Protein AF-0000000085119539 (afdb_homodimer)

Organism: Aliarcobacter butzleri (strain RM4018) (NCBI:txid367737)

Nearest PDB structures (foldseek):
  7wm6-assembly2_D  TM=8.837E-01  e=4.500E-19  Mycoplasma capricolum subsp. capricolum
  7wm6-assembly1_A  TM=8.575E-01  e=8.363E-19  Mycoplasma capricolum subsp. capricolum
  3lpm-assembly1_B  TM=9.020E-01  e=1.061E-17  Listeria monocytogenes serotype 4b str. CLIP 80459
  7wm6-assembly1_B  TM=8.920E-01  e=1.621E-16  Mycoplasma capricolum subsp. capricolum
  7wm5-assembly1_A-2  TM=8.513E-01  e=2.077E-16  Mycoplasma capricolum subsp. capricolum

Structure (mmCIF, N/CA/C/O backbone):
data_AF-0000000085119539-model_v1
#
loop_
_entity.id
_entity.type
_entity.pdbx_description
1 polymer 'Methyltransferase small domain-containing protein'
#
loop_
_atom_site.group_PDB
_atom_site.id
_atom_site.type_symbol
_atom_site.label_atom_id
_atom_site.label_alt_id
_atom_site.label_comp_id
_atom_site.label_asym_id
_atom_site.label_entity_id
_atom_site.label_seq_id
_atom_site.pdbx_PDB_ins_code
_atom_site.Cartn_x
_atom_site.Cartn_y
_atom_site.Cartn_z
_atom_site.occupancy
_atom_site.B_iso_or_equiv
_atom_site.auth_seq_id
_atom_site.auth_comp_id
_atom_site.auth_asym_id
_atom_site.auth_atom_id
_atom_site.pdbx_PDB_model_num
ATOM 1 N N . MET A 1 1 ? -4.941 31.734 0.661 1 93.25 1 MET A N 1
ATOM 2 C CA . MET A 1 1 ? -4.375 31.859 2 1 93.25 1 MET A CA 1
ATOM 3 C C . MET A 1 1 ? -2.967 32.438 1.943 1 93.25 1 MET A C 1
ATOM 5 O O . MET A 1 1 ? -2.139 32 1.146 1 93.25 1 MET A O 1
ATOM 9 N N . VAL A 1 2 ? -2.689 33.406 2.748 1 93.75 2 VAL A N 1
ATOM 10 C CA . VAL A 1 2 ? -1.371 34.031 2.791 1 93.75 2 VAL A CA 1
ATOM 11 C C . VAL A 1 2 ? -0.512 33.344 3.855 1 93.75 2 VAL A C 1
ATOM 13 O O . VAL A 1 2 ? -0.95 33.156 4.996 1 93.75 2 VAL A O 1
ATOM 16 N N . LEU A 1 3 ? 0.727 33 3.412 1 94.94 3 LEU A N 1
ATOM 17 C CA . LEU A 1 3 ? 1.615 32.281 4.328 1 94.94 3 LEU A CA 1
ATOM 18 C C . LEU A 1 3 ? 3.004 32.906 4.332 1 94.94 3 LEU A C 1
ATOM 20 O O . LEU A 1 3 ? 3.629 33.062 3.277 1 94.94 3 LEU A O 1
ATOM 24 N N . TYR A 1 4 ? 3.414 33.25 5.504 1 94.5 4 TYR A N 1
ATOM 25 C CA . TYR A 1 4 ? 4.801 33.688 5.688 1 94.5 4 TYR A CA 1
ATOM 26 C C . TYR A 1 4 ? 5.711 32.469 5.91 1 94.5 4 TYR A C 1
ATOM 28 O O . TYR A 1 4 ? 5.355 31.547 6.637 1 94.5 4 TYR A O 1
ATOM 36 N N . GLN A 1 5 ? 6.844 32.469 5.234 1 91.31 5 GLN A N 1
ATOM 37 C CA . GLN A 1 5 ? 7.832 31.391 5.352 1 91.31 5 GLN A CA 1
ATOM 38 C C . GLN A 1 5 ? 9.25 31.953 5.402 1 91.31 5 GLN A C 1
ATOM 40 O O . GLN A 1 5 ? 9.484 33.094 4.965 1 91.31 5 GLN A O 1
ATOM 45 N N . PRO A 1 6 ? 10.094 31.172 5.93 1 87.94 6 PRO A N 1
ATOM 46 C CA . PRO A 1 6 ? 11.477 31.672 5.977 1 87.94 6 PRO A CA 1
ATOM 47 C C . PRO A 1 6 ? 12.102 31.797 4.594 1 87.94 6 PRO A C 1
ATOM 49 O O . PRO A 1 6 ? 11.859 30.953 3.723 1 87.94 6 PRO A O 1
ATOM 52 N N . ALA A 1 7 ? 12.93 32.812 4.453 1 84.5 7 ALA A N 1
ATOM 53 C CA . ALA A 1 7 ? 13.648 33 3.197 1 84.5 7 ALA A CA 1
ATOM 54 C C . ALA A 1 7 ? 14.703 31.906 3.004 1 84.5 7 ALA A C 1
ATOM 56 O O . ALA A 1 7 ? 14.977 31.484 1.874 1 84.5 7 ALA A O 1
ATOM 57 N N . ASN A 1 8 ? 15.258 31.562 4.195 1 78.5 8 ASN A N 1
ATOM 58 C CA . ASN A 1 8 ? 16.266 30.516 4.203 1 78.5 8 ASN A CA 1
ATOM 59 C C . ASN A 1 8 ? 15.867 29.359 5.129 1 78.5 8 ASN A C 1
ATOM 61 O O . ASN A 1 8 ? 15.586 29.578 6.309 1 78.5 8 ASN A O 1
ATOM 65 N N . GLY A 1 9 ? 15.453 28.281 4.547 1 71.62 9 GLY A N 1
ATOM 66 C CA . GLY A 1 9 ? 15.078 27.141 5.371 1 71.62 9 GLY A CA 1
ATOM 67 C C . GLY A 1 9 ? 14.016 26.266 4.734 1 71.62 9 GLY A C 1
ATOM 68 O O . GLY A 1 9 ? 13.773 26.359 3.527 1 71.62 9 GLY A O 1
ATOM 69 N N . TYR A 1 10 ? 13.445 25.5 5.605 1 72.31 10 TYR A N 1
ATOM 70 C CA . TYR A 1 10 ? 12.438 24.547 5.137 1 72.31 10 TYR A CA 1
ATOM 71 C C . TYR A 1 10 ? 11.133 25.25 4.797 1 72.31 10 TYR A C 1
ATOM 73 O O . TYR A 1 10 ? 10.672 26.109 5.547 1 72.31 10 TYR A O 1
ATOM 81 N N . CYS A 1 11 ? 10.688 25 3.59 1 78.81 11 CYS A N 1
ATOM 82 C CA . CYS A 1 11 ? 9.375 25.453 3.141 1 78.81 11 CYS A CA 1
ATOM 83 C C . CYS A 1 11 ? 8.453 24.266 2.863 1 78.81 11 CYS A C 1
ATOM 85 O O . CYS A 1 11 ? 8.922 23.156 2.678 1 78.81 11 CYS A O 1
ATOM 87 N N . TYR A 1 12 ? 7.215 24.672 3.023 1 77.69 12 TYR A N 1
ATOM 88 C CA . TYR A 1 12 ? 6.281 23.578 2.719 1 77.69 12 TYR A CA 1
ATOM 89 C C . TYR A 1 12 ? 6.457 23.109 1.284 1 77.69 12 TYR A C 1
ATOM 91 O O . TYR A 1 12 ? 6.984 23.828 0.438 1 77.69 12 TYR A O 1
ATOM 99 N N . ASN A 1 13 ? 6.047 21.766 1.112 1 83.38 13 ASN A N 1
ATOM 100 C CA . ASN A 1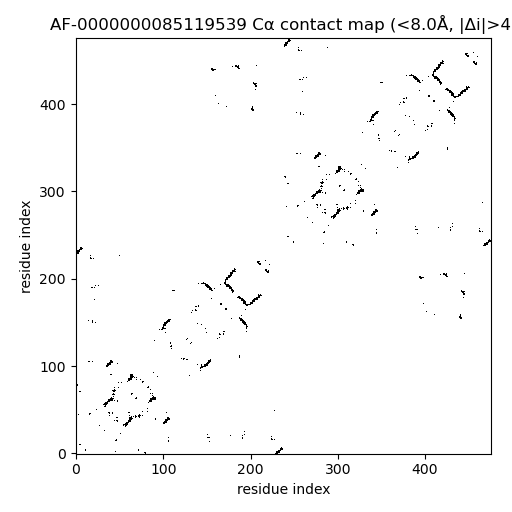 13 ? 6.203 21.141 -0.201 1 83.38 13 ASN A CA 1
ATOM 101 C C . ASN A 1 13 ? 4.898 20.516 -0.687 1 83.38 13 ASN A C 1
ATOM 103 O O . ASN A 1 13 ? 3.844 20.719 -0.078 1 83.38 13 ASN A O 1
ATOM 107 N N . SER A 1 14 ? 4.949 19.906 -1.8 1 91.44 14 SER A N 1
ATOM 108 C CA . SER A 1 14 ? 3.768 19.328 -2.449 1 91.44 14 SER A CA 1
ATOM 109 C C . SER A 1 14 ? 3.1 18.281 -1.565 1 91.44 14 SER A C 1
ATOM 111 O O . SER A 1 14 ? 1.885 18.094 -1.63 1 91.44 14 SER A O 1
ATOM 113 N N . ASP A 1 15 ? 3.846 17.656 -0.688 1 94.38 15 ASP A N 1
ATOM 114 C CA . ASP A 1 15 ? 3.312 16.625 0.184 1 94.38 15 ASP A CA 1
ATOM 115 C C . ASP A 1 15 ? 2.182 17.156 1.057 1 94.38 15 ASP A C 1
ATOM 117 O O . ASP A 1 15 ? 1.197 16.453 1.31 1 94.38 15 ASP A O 1
ATOM 121 N N . THR A 1 16 ? 2.359 18.422 1.467 1 95.62 16 THR A N 1
ATOM 122 C CA . THR A 1 16 ? 1.358 19.062 2.311 1 95.62 16 THR A CA 1
ATOM 123 C C . THR A 1 16 ? 0.022 19.172 1.58 1 95.62 16 THR A C 1
ATOM 125 O O . THR A 1 16 ? -1.025 18.844 2.145 1 95.62 16 THR A O 1
ATOM 128 N N . HIS A 1 17 ? 0.069 19.578 0.323 1 96.69 17 HIS A N 1
ATOM 129 C CA . HIS A 1 17 ? -1.145 19.734 -0.47 1 96.69 17 HIS A CA 1
ATOM 130 C C . HIS A 1 17 ? -1.797 18.391 -0.76 1 96.69 17 HIS A C 1
ATOM 132 O O . HIS A 1 17 ? -3.025 18.266 -0.75 1 96.69 17 HIS A O 1
ATOM 138 N N . PHE A 1 18 ? -0.95 17.391 -1.009 1 98.19 18 PHE A N 1
ATOM 139 C CA . PHE A 1 18 ? -1.466 16.047 -1.246 1 98.19 18 PHE A CA 1
ATOM 140 C C . PHE A 1 18 ? -2.145 15.5 0.003 1 98.19 18 PHE A C 1
ATOM 142 O O . PHE A 1 18 ? -3.24 14.938 -0.074 1 98.19 18 PHE A O 1
ATOM 149 N N . LEU A 1 19 ? -1.493 15.68 1.151 1 98.5 19 LEU A N 1
ATOM 150 C CA . LEU A 1 19 ? -2.057 15.195 2.41 1 98.5 19 LEU A CA 1
ATOM 151 C C . LEU A 1 19 ? -3.359 15.922 2.732 1 98.5 19 LEU A C 1
ATOM 153 O O . LEU A 1 19 ? -4.328 15.297 3.17 1 98.5 19 LEU A O 1
ATOM 157 N N . PHE A 1 20 ? -3.406 17.25 2.502 1 98.38 20 PHE A N 1
ATOM 158 C CA . PHE A 1 20 ? -4.625 18.016 2.73 1 98.38 20 PHE A CA 1
ATOM 159 C C . PHE A 1 20 ? -5.777 17.453 1.906 1 98.38 20 PHE A C 1
ATOM 161 O O . PHE A 1 20 ? -6.867 17.219 2.436 1 98.38 20 PHE A O 1
ATOM 168 N N . ASN A 1 21 ? -5.516 17.234 0.625 1 98.44 21 ASN A N 1
ATOM 169 C CA . ASN A 1 21 ? -6.547 16.688 -0.25 1 98.44 21 ASN A CA 1
ATOM 170 C C . ASN A 1 21 ? -7.012 15.32 0.225 1 98.44 21 ASN A C 1
ATOM 172 O O . ASN A 1 21 ? -8.211 15.023 0.215 1 98.44 21 ASN A O 1
ATOM 176 N N . PHE A 1 22 ? -6.121 14.477 0.638 1 98.75 22 PHE A N 1
ATOM 177 C CA . PHE A 1 22 ? -6.406 13.141 1.145 1 98.75 22 PHE A CA 1
ATOM 178 C C . PHE A 1 22 ? -7.273 13.211 2.396 1 98.75 22 PHE A C 1
ATOM 180 O O . PHE A 1 22 ? -8.227 12.438 2.539 1 98.75 22 PHE A O 1
ATOM 187 N N . ILE A 1 23 ? -6.957 14.117 3.309 1 98.69 23 ILE A N 1
ATOM 188 C CA . ILE A 1 23 ? -7.734 14.336 4.523 1 98.69 23 ILE A CA 1
ATOM 189 C C . ILE A 1 23 ? -9.172 14.711 4.152 1 98.69 23 ILE A C 1
ATOM 191 O O . ILE A 1 23 ? -10.125 14.102 4.645 1 98.69 23 ILE A O 1
ATOM 195 N N . CYS A 1 24 ? -9.312 15.68 3.234 1 98 24 CYS A N 1
ATOM 196 C CA . CYS A 1 24 ? -10.633 16.156 2.832 1 98 24 CYS A CA 1
ATOM 197 C C . CYS A 1 24 ? -11.453 15.023 2.227 1 98 24 CYS A C 1
ATOM 199 O O . CYS A 1 24 ? -12.633 14.867 2.543 1 98 24 CYS A O 1
ATOM 201 N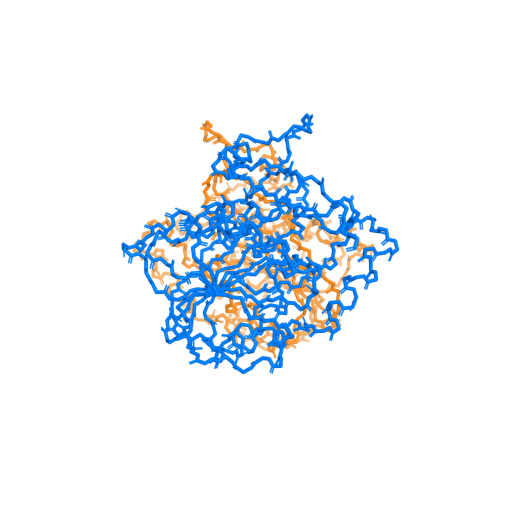 N . GLU A 1 25 ? -10.812 14.25 1.384 1 97.88 25 GLU A N 1
ATOM 202 C CA . GLU A 1 25 ? -11.516 13.148 0.733 1 97.88 25 GLU A CA 1
ATOM 203 C C . GLU A 1 25 ? -12.023 12.141 1.757 1 97.88 25 GLU A C 1
ATOM 205 O O . GLU A 1 25 ? -13.141 11.625 1.63 1 97.88 25 GLU A O 1
ATOM 210 N N . ASN A 1 26 ? -11.242 11.836 2.775 1 98 26 ASN A N 1
ATOM 211 C CA . ASN A 1 26 ? -11.609 10.836 3.768 1 98 26 ASN A CA 1
ATOM 212 C C . ASN A 1 26 ? -12.641 11.383 4.758 1 98 26 ASN A C 1
ATOM 214 O O . ASN A 1 26 ? -13.43 10.625 5.316 1 98 26 ASN A O 1
ATOM 218 N N . LEU A 1 27 ? -12.641 12.695 4.969 1 97.5 27 LEU A N 1
ATOM 219 C CA . LEU A 1 27 ? -13.547 13.289 5.949 1 97.5 27 LEU A CA 1
ATOM 220 C C . LEU A 1 27 ? -14.898 13.609 5.316 1 97.5 27 LEU A C 1
ATOM 222 O O . LEU A 1 27 ? -15.852 13.945 6.02 1 97.5 27 LEU A O 1
ATOM 226 N N . LYS A 1 28 ? -14.977 13.453 3.973 1 95.44 28 LYS A N 1
ATOM 227 C CA . LYS A 1 28 ? -16.219 13.766 3.254 1 95.44 28 LYS A CA 1
ATOM 228 C C . LYS A 1 28 ? -17.375 12.938 3.777 1 95.44 28 LYS A C 1
ATOM 230 O O . LYS A 1 28 ? -18.531 13.391 3.756 1 95.44 28 LYS A O 1
ATOM 235 N N . LYS A 1 29 ? -17.125 11.773 4.215 1 92.62 29 LYS A N 1
ATOM 236 C CA . LYS A 1 29 ? -18.188 10.859 4.629 1 92.62 29 LYS A CA 1
ATOM 237 C C . LYS A 1 29 ? -18.766 11.258 5.984 1 92.62 29 LYS A C 1
ATOM 239 O O . LYS A 1 29 ? -19.812 10.766 6.387 1 92.62 29 LYS A O 1
ATOM 244 N N . TYR A 1 30 ? -18.062 12.062 6.676 1 91.5 30 TYR A N 1
ATOM 245 C CA . TYR A 1 30 ? -18.516 12.516 7.984 1 91.5 30 TYR A CA 1
ATOM 246 C C . TYR A 1 30 ? -19.234 13.852 7.871 1 91.5 30 TYR A C 1
ATOM 248 O O . TYR A 1 30 ? -18.75 14.773 7.215 1 91.5 30 TYR A O 1
ATOM 256 N N . LYS A 1 31 ? -20.438 13.773 8.453 1 86.19 31 LYS A N 1
ATOM 257 C CA . LYS A 1 31 ? -21.203 15.016 8.508 1 86.19 31 LYS A CA 1
ATOM 258 C C . LYS A 1 31 ? -20.844 15.836 9.742 1 86.19 31 LYS A C 1
ATOM 260 O O . LYS A 1 31 ? -20.578 15.273 10.805 1 86.19 31 LYS A O 1
ATOM 265 N N . ASN A 1 32 ? -20.562 17.078 9.68 1 88.12 32 ASN A N 1
ATOM 266 C CA . ASN A 1 32 ? -20.375 18 10.789 1 88.12 32 ASN A CA 1
ATOM 267 C C . ASN A 1 32 ? -19.094 17.703 11.555 1 88.12 32 ASN A C 1
ATOM 269 O O . ASN A 1 32 ? -19.125 17.547 12.781 1 88.12 32 ASN A O 1
ATOM 273 N N . ILE A 1 33 ? -18.047 17.594 10.922 1 93.12 33 ILE A N 1
ATOM 274 C CA . ILE A 1 33 ? -16.734 17.391 11.539 1 93.12 33 ILE A CA 1
ATOM 275 C C . ILE A 1 33 ? -16.438 18.531 12.5 1 93.12 33 ILE A C 1
ATOM 277 O O . ILE A 1 33 ? -16.484 19.703 12.117 1 93.12 33 ILE A O 1
ATOM 281 N N . LYS A 1 34 ? -16.203 18.172 13.805 1 95.69 34 LYS A N 1
ATOM 282 C CA . LYS A 1 34 ? -15.922 19.172 14.836 1 95.69 34 LYS A CA 1
ATOM 283 C C . LYS A 1 34 ? -14.992 18.609 15.906 1 95.69 34 LYS A C 1
ATOM 285 O O . LYS A 1 34 ? -14.711 17.406 15.922 1 95.69 34 LYS A O 1
ATOM 290 N N . GLY A 1 35 ? -14.5 19.469 16.719 1 97.62 35 GLY A N 1
ATOM 291 C CA . GLY A 1 35 ? -13.672 19.031 17.828 1 97.62 35 GLY A CA 1
ATOM 292 C C . GLY A 1 35 ? -12.25 19.562 17.766 1 97.62 35 GLY A C 1
ATOM 293 O O . GLY A 1 35 ? -11.992 20.562 17.094 1 97.62 35 GLY A O 1
ATOM 294 N N . GLU A 1 36 ? -11.414 18.891 18.531 1 98.56 36 GLU A N 1
ATOM 295 C CA . GLU A 1 36 ? -10.016 19.297 18.641 1 98.56 36 GLU A CA 1
ATOM 296 C C . GLU A 1 36 ? -9.141 18.547 17.641 1 98.56 36 GLU A C 1
ATOM 298 O O . GLU A 1 36 ? -9.148 17.312 17.594 1 98.56 36 GLU A O 1
ATOM 303 N N . PHE A 1 37 ? -8.391 19.25 16.797 1 97.19 37 PHE A N 1
ATOM 304 C CA . PHE A 1 37 ? -7.418 18.531 15.977 1 97.19 37 PHE A CA 1
ATOM 305 C C . PHE A 1 37 ? -6.027 19.125 16.125 1 97.19 37 PHE A C 1
ATOM 307 O O . PHE A 1 37 ? -5.891 20.328 16.359 1 97.19 37 PHE A O 1
ATOM 314 N N . LEU A 1 38 ? -5.047 18.328 16.094 1 98.75 38 LEU A N 1
ATOM 315 C CA . LEU A 1 38 ? -3.652 18.672 16.344 1 98.75 38 LEU A CA 1
ATOM 316 C C . LEU A 1 38 ? -2.803 18.469 15.094 1 98.75 38 LEU A C 1
ATOM 318 O O . LEU A 1 38 ? -2.822 17.391 14.492 1 98.75 38 LEU A O 1
ATOM 322 N N . ASP A 1 39 ? -2.125 19.516 14.672 1 98.56 39 ASP A N 1
ATOM 323 C CA . ASP A 1 39 ? -1.072 19.453 13.664 1 98.56 39 ASP A CA 1
ATOM 324 C C . ASP A 1 39 ? 0.293 19.219 14.305 1 98.56 39 ASP A C 1
ATOM 326 O O . ASP A 1 39 ? 0.874 20.141 14.898 1 98.56 39 ASP A O 1
ATOM 330 N N . ILE A 1 40 ? 0.795 18.031 14.133 1 97.25 40 ILE A N 1
ATOM 331 C CA . ILE A 1 40 ? 2.035 17.609 14.781 1 97.25 40 ILE A CA 1
ATOM 332 C C . ILE A 1 40 ? 3.227 18 13.914 1 97.25 40 ILE A C 1
ATOM 334 O O . ILE A 1 40 ? 3.354 17.547 12.773 1 97.25 40 ILE A O 1
ATOM 338 N N . GLY A 1 41 ? 4.156 18.703 14.469 1 93.88 41 GLY A N 1
ATOM 339 C CA . GLY A 1 41 ? 5.203 19.266 13.625 1 93.88 41 GLY A CA 1
ATOM 340 C C . GLY A 1 41 ? 4.668 20.203 12.562 1 93.88 41 GLY A C 1
ATOM 341 O O . GLY A 1 41 ? 4.879 19.984 11.367 1 93.88 41 GLY A O 1
ATOM 342 N N . SER A 1 42 ? 4.133 21.328 13.031 1 94.81 42 SER A N 1
ATOM 343 C CA . SER A 1 42 ? 3.275 22.125 12.172 1 94.81 42 SER A CA 1
ATOM 344 C C . SER A 1 42 ? 4.098 22.984 11.203 1 94.81 42 SER A C 1
ATOM 346 O O . SER A 1 42 ? 3.568 23.484 10.219 1 94.81 42 SER A O 1
ATOM 348 N N . GLY A 1 43 ? 5.41 23.125 11.453 1 92.12 43 GLY A N 1
ATOM 349 C CA . GLY A 1 43 ? 6.184 24.016 10.609 1 92.12 43 GLY A CA 1
ATOM 350 C C . GLY A 1 43 ? 5.617 25.422 10.555 1 92.12 43 GLY A C 1
ATOM 351 O O . GLY A 1 43 ? 5.367 26.031 11.594 1 92.12 43 GLY A O 1
ATOM 352 N N . SER A 1 44 ? 5.355 25.906 9.383 1 93.31 44 SER A N 1
ATOM 353 C CA . SER A 1 44 ? 4.777 27.25 9.242 1 93.31 44 SER A CA 1
ATOM 354 C C . SER A 1 44 ? 3.275 27.234 9.5 1 93.31 44 SER A C 1
ATOM 356 O O . SER A 1 44 ? 2.617 28.266 9.43 1 93.31 44 SER A O 1
ATOM 358 N N . GLY A 1 45 ? 2.732 26.078 9.727 1 96.06 45 GLY A N 1
ATOM 359 C CA . GLY A 1 45 ? 1.339 25.938 10.125 1 96.06 45 GLY A CA 1
ATOM 360 C C . GLY A 1 45 ? 0.409 25.688 8.953 1 96.06 45 GLY A C 1
ATOM 361 O O . GLY A 1 45 ? -0.805 25.562 9.133 1 96.06 45 GLY A O 1
ATOM 362 N N . ILE A 1 46 ? 0.962 25.484 7.766 1 95.62 46 ILE A N 1
ATOM 363 C CA . ILE A 1 46 ? 0.179 25.5 6.535 1 95.62 46 ILE A CA 1
ATOM 364 C C . ILE A 1 46 ? -0.859 24.375 6.57 1 95.62 46 ILE A C 1
ATOM 366 O O . ILE A 1 46 ? -2.037 24.609 6.289 1 95.62 46 ILE A O 1
ATOM 370 N N . LEU A 1 47 ? -0.505 23.188 6.91 1 97.69 47 LEU A N 1
ATOM 371 C CA . LEU A 1 47 ? -1.424 22.062 6.848 1 97.69 47 LEU A CA 1
ATOM 372 C C . LEU A 1 47 ? -2.602 22.266 7.797 1 97.69 47 LEU A C 1
ATOM 374 O O . LEU A 1 47 ? -3.758 22.109 7.398 1 97.69 47 LEU A O 1
ATOM 378 N N . GLY A 1 48 ? -2.279 22.609 9.039 1 98.31 48 GLY A N 1
ATOM 379 C CA . GLY A 1 48 ? -3.322 22.875 10.016 1 98.31 48 GLY A CA 1
ATOM 380 C C . GLY A 1 48 ? -4.262 23.984 9.602 1 98.31 48 GLY A C 1
ATOM 381 O O . GLY A 1 48 ? -5.477 23.891 9.773 1 98.31 48 GLY A O 1
ATOM 382 N N . LEU A 1 49 ? -3.703 25.016 9.047 1 98 49 LEU A N 1
ATOM 383 C CA . LEU A 1 49 ? -4.496 26.172 8.641 1 98 49 LEU A CA 1
A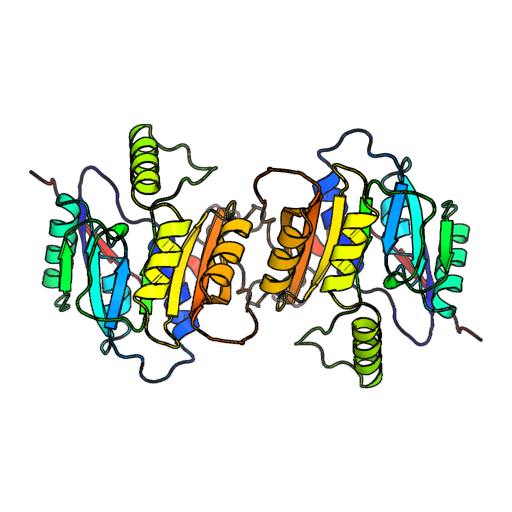TOM 384 C C . LEU A 1 49 ? -5.426 25.812 7.488 1 98 49 LEU A C 1
ATOM 386 O O . LEU A 1 49 ? -6.582 26.25 7.465 1 98 49 LEU A O 1
ATOM 390 N N . LEU A 1 50 ? -4.906 25.047 6.52 1 97.62 50 LEU A N 1
ATOM 391 C CA . LEU A 1 50 ? -5.738 24.609 5.402 1 97.62 50 LEU A CA 1
ATOM 392 C C . LEU A 1 50 ? -6.93 23.797 5.898 1 97.62 50 LEU A C 1
ATOM 394 O O . LEU A 1 50 ? -8.062 24.031 5.477 1 97.62 50 LEU A O 1
ATOM 398 N N . VAL A 1 51 ? -6.707 22.906 6.82 1 98.19 51 VAL A N 1
ATOM 399 C CA . VAL A 1 51 ? -7.758 22.031 7.34 1 98.19 51 VAL A CA 1
ATOM 400 C C . VAL A 1 51 ? -8.758 22.859 8.148 1 98.19 51 VAL A C 1
ATOM 402 O O . VAL A 1 51 ? -9.969 22.688 8 1 98.19 51 VAL A O 1
ATOM 405 N N . ALA A 1 52 ? -8.25 23.734 8.984 1 97.62 52 ALA A N 1
ATOM 406 C CA . ALA A 1 52 ? -9.109 24.578 9.812 1 97.62 52 ALA A CA 1
ATOM 407 C C . ALA A 1 52 ? -10.008 25.453 8.953 1 97.62 52 ALA A C 1
ATOM 409 O O . ALA A 1 52 ? -11.164 25.703 9.305 1 97.62 52 ALA A O 1
ATOM 410 N N . LYS A 1 53 ? -9.461 25.953 7.898 1 96.38 53 LYS A N 1
ATOM 411 C CA . LYS A 1 53 ? -10.242 26.797 6.992 1 96.38 53 LYS A CA 1
ATOM 412 C C . LYS A 1 53 ? -11.359 25.984 6.324 1 96.38 53 LYS A C 1
ATOM 414 O O . LYS A 1 53 ? -12.469 26.484 6.152 1 96.38 53 LYS A O 1
ATOM 419 N N . GLU A 1 54 ? -11.078 24.734 5.93 1 96.06 54 GLU A N 1
ATOM 420 C CA . GLU A 1 54 ? -12.039 23.859 5.262 1 96.06 54 GLU A CA 1
ATOM 421 C C . GLU A 1 54 ? -13.125 23.406 6.227 1 96.06 54 GLU A C 1
ATOM 423 O O . GLU A 1 54 ? -14.289 23.281 5.844 1 96.06 54 GLU A O 1
ATOM 428 N N . TYR A 1 55 ? -12.695 23.156 7.484 1 96.88 55 TYR A N 1
ATOM 429 C CA . TYR A 1 55 ? -13.609 22.656 8.516 1 96.88 55 TYR A CA 1
ATOM 430 C C . TYR A 1 55 ? -13.672 23.625 9.695 1 96.88 55 TYR A C 1
ATOM 432 O O . TYR A 1 55 ? -12.984 23.422 10.703 1 96.88 55 TYR A O 1
ATOM 440 N N . GLU A 1 56 ? -14.602 24.453 9.695 1 94.31 56 GLU A N 1
ATOM 441 C CA . GLU A 1 56 ? -14.633 25.625 10.562 1 94.31 56 GLU A CA 1
ATOM 442 C C . GLU A 1 56 ? -14.945 25.234 12.008 1 94.31 56 GLU A C 1
ATOM 444 O O . GLU A 1 56 ? -14.672 26 12.938 1 94.31 56 GLU A O 1
ATOM 449 N N . LYS A 1 57 ? -15.492 24.078 12.148 1 96.81 57 LYS A N 1
ATOM 450 C CA . LYS A 1 57 ? -15.883 23.672 13.5 1 96.81 57 LYS A CA 1
ATOM 451 C C . LYS A 1 57 ? -14.742 22.938 14.195 1 96.81 57 LYS A C 1
ATOM 453 O O . LYS A 1 57 ? -14.867 22.547 15.359 1 96.81 57 LYS A O 1
ATOM 458 N N . LEU A 1 58 ? -13.68 22.734 13.531 1 97.69 58 LEU A N 1
ATOM 459 C CA . LEU A 1 58 ? -12.492 22.156 14.141 1 97.69 58 LEU A CA 1
ATOM 460 C C . LEU A 1 58 ? -11.656 23.234 14.836 1 97.69 58 LEU A C 1
ATOM 462 O O . LEU A 1 58 ? -11.445 24.312 14.273 1 97.69 58 LEU A O 1
ATOM 466 N N . ASN A 1 59 ? -11.266 22.922 16.047 1 98.5 59 ASN A N 1
ATOM 467 C CA . ASN A 1 59 ? -10.352 23.797 16.781 1 98.5 59 ASN A CA 1
ATOM 468 C C . ASN A 1 59 ? -8.891 23.438 16.5 1 98.5 59 ASN A C 1
ATOM 470 O O . ASN A 1 59 ? -8.438 22.359 16.859 1 98.5 59 ASN A O 1
ATOM 474 N N . LEU A 1 60 ? -8.172 24.359 15.938 1 98.62 60 LEU A N 1
ATOM 475 C CA . LEU A 1 60 ? -6.812 24.094 15.492 1 98.62 60 LEU A CA 1
ATOM 476 C C . LEU A 1 60 ? -5.836 24.172 16.672 1 98.62 60 LEU A C 1
ATOM 478 O O . LEU A 1 60 ? -5.797 25.172 17.375 1 98.62 60 LEU A O 1
ATOM 482 N N . ASN A 1 61 ? -5.125 23.125 16.891 1 98.75 61 ASN A N 1
ATOM 483 C CA . ASN A 1 61 ? -3.939 23.062 17.734 1 98.75 61 ASN A CA 1
ATOM 484 C C . ASN A 1 61 ? -2.695 22.703 16.938 1 98.75 61 ASN A C 1
ATOM 486 O O . ASN A 1 61 ? -2.77 21.906 16 1 98.75 61 ASN A O 1
ATOM 490 N N . GLN A 1 62 ? -1.577 23.297 17.328 1 98.38 62 GLN A N 1
ATOM 491 C CA . GLN A 1 62 ? -0.317 23.047 16.641 1 98.38 62 GLN A CA 1
ATOM 492 C C . GLN A 1 62 ? 0.811 22.766 17.625 1 98.38 62 GLN A C 1
ATOM 494 O O . GLN A 1 62 ? 0.853 23.359 18.719 1 98.38 62 GLN A O 1
ATOM 499 N N . CYS A 1 63 ? 1.659 21.875 17.25 1 97.12 63 CYS A N 1
ATOM 500 C CA . CYS A 1 63 ? 2.846 21.578 18.062 1 97.12 63 CYS A CA 1
ATOM 501 C C . CYS A 1 63 ? 4.113 21.703 17.219 1 97.12 63 CYS A C 1
ATOM 503 O O . CYS A 1 63 ? 4.254 21.031 16.188 1 97.12 63 CYS A O 1
ATOM 505 N N . GLU A 1 64 ? 4.992 22.531 17.641 1 93.94 64 GLU A N 1
ATOM 506 C CA . GLU A 1 64 ? 6.211 22.812 16.891 1 93.94 64 GLU A CA 1
ATOM 507 C C . GLU A 1 64 ? 7.395 23.047 17.812 1 93.94 64 GLU A C 1
ATOM 509 O O . GLU A 1 64 ? 7.293 23.797 18.797 1 93.94 64 GLU A O 1
ATOM 514 N N . ILE A 1 65 ? 8.492 22.406 17.453 1 91.75 65 ILE A N 1
ATOM 515 C CA . ILE A 1 65 ? 9.648 22.406 18.344 1 91.75 65 ILE A CA 1
ATOM 516 C C . ILE A 1 65 ? 10.547 23.594 18.016 1 91.75 65 ILE A C 1
ATOM 518 O O . ILE A 1 65 ? 11.195 24.156 18.906 1 91.75 65 ILE A O 1
ATOM 522 N N . GLN A 1 66 ? 10.641 24.016 16.812 1 88.81 66 GLN A N 1
ATOM 523 C CA . GLN A 1 66 ? 11.586 25.031 16.375 1 88.81 66 GLN A CA 1
ATOM 524 C C . GLN A 1 66 ? 11.008 26.438 16.562 1 88.81 66 GLN A C 1
ATOM 526 O O . GLN A 1 66 ? 9.945 26.75 16.031 1 88.81 66 GLN A O 1
ATOM 531 N N . THR A 1 67 ? 11.797 27.266 17.141 1 92.44 67 THR A N 1
ATOM 532 C CA . THR A 1 67 ? 11.367 28.609 17.5 1 92.44 67 THR A CA 1
ATOM 533 C C . THR A 1 67 ? 10.992 29.422 16.266 1 92.44 67 THR A C 1
ATOM 535 O O . THR A 1 67 ? 9.992 30.141 16.25 1 92.44 67 THR A O 1
ATOM 538 N N . GLN A 1 68 ? 11.781 29.281 15.25 1 91.38 68 GLN A N 1
ATOM 539 C CA . GLN A 1 68 ? 11.508 30 14.016 1 91.38 68 GLN A CA 1
ATOM 540 C C . GLN A 1 68 ? 10.125 29.656 13.469 1 91.38 68 GLN A C 1
ATOM 542 O O . GLN A 1 68 ? 9.367 30.531 13.07 1 91.38 68 GLN A O 1
ATOM 547 N N . PHE A 1 69 ? 9.773 28.438 13.523 1 92.81 69 PHE A N 1
ATOM 548 C CA . PHE A 1 69 ? 8.516 27.984 12.938 1 92.81 69 PHE A CA 1
ATOM 549 C C . PHE A 1 69 ? 7.355 28.25 13.891 1 92.81 69 PHE A C 1
ATOM 551 O O . PHE A 1 69 ? 6.219 28.422 13.453 1 92.81 69 PHE A O 1
ATOM 558 N N . GLN A 1 70 ? 7.664 28.328 15.172 1 95.62 70 GLN A N 1
ATOM 559 C CA . GLN A 1 70 ? 6.645 28.797 16.109 1 95.62 70 GLN A CA 1
ATOM 560 C C . GLN A 1 70 ? 6.18 30.219 15.75 1 95.62 70 GLN A C 1
ATOM 562 O O . GLN A 1 70 ? 4.98 30.5 15.781 1 95.62 70 GLN A O 1
ATOM 567 N N . PHE A 1 71 ? 7.148 30.969 15.398 1 95.25 71 PHE A N 1
ATOM 568 C CA . PHE A 1 71 ? 6.848 32.344 15.008 1 95.25 71 PHE A CA 1
ATOM 569 C C . PHE A 1 71 ? 5.988 32.375 13.75 1 95.25 71 PHE A C 1
ATOM 571 O O . PHE A 1 71 ? 4.938 33 13.719 1 95.25 71 PHE A O 1
ATOM 578 N N . PHE A 1 72 ? 6.398 31.672 12.734 1 95.38 72 PHE A N 1
ATOM 579 C CA . PHE A 1 72 ? 5.695 31.672 11.461 1 95.38 72 PHE A CA 1
ATOM 580 C C . PHE A 1 72 ? 4.297 31.078 11.609 1 95.38 72 PHE A C 1
ATOM 582 O O . PHE A 1 72 ? 3.342 31.578 11.008 1 95.38 72 PHE A O 1
ATOM 589 N N . SER A 1 73 ? 4.168 30 12.375 1 95.94 73 SER A N 1
ATOM 590 C CA . SER A 1 73 ? 2.861 29.375 12.578 1 95.94 73 SER A CA 1
ATOM 591 C C . SER A 1 73 ? 1.889 30.344 13.25 1 95.94 73 SER A C 1
ATOM 593 O O . SER A 1 73 ? 0.737 30.469 12.828 1 95.94 73 SER A O 1
ATOM 595 N N . SER A 1 74 ? 2.367 31.031 14.25 1 97.12 74 SER A N 1
ATOM 596 C CA . SER A 1 74 ? 1.543 32.031 14.953 1 97.12 74 SER A CA 1
ATOM 597 C C . SER A 1 74 ? 1.172 33.188 14.039 1 97.12 74 SER A C 1
ATOM 599 O O . SER A 1 74 ? 0.009 33.594 13.977 1 97.12 74 SER A O 1
ATOM 601 N N . LYS A 1 75 ? 2.145 33.688 13.336 1 96.81 75 LYS A N 1
ATOM 602 C CA . LYS A 1 75 ? 1.927 34.781 12.422 1 96.81 75 LYS A CA 1
ATOM 603 C C . LYS A 1 75 ? 0.922 34.406 11.336 1 96.81 75 LYS A C 1
ATOM 605 O O . LYS A 1 75 ? 0.029 35.219 11.016 1 96.81 75 LYS A O 1
ATOM 610 N N . ASN A 1 76 ? 1.09 33.25 10.781 1 97.5 76 ASN A N 1
ATOM 611 C CA . ASN A 1 76 ? 0.216 32.781 9.695 1 97.5 76 ASN A CA 1
ATOM 612 C C . ASN A 1 76 ? -1.214 32.594 10.188 1 97.5 76 ASN A C 1
ATOM 614 O O . ASN A 1 76 ? -2.17 32.906 9.477 1 97.5 76 ASN A O 1
ATOM 618 N N . ALA A 1 77 ? -1.375 32.031 11.398 1 98.06 77 ALA A N 1
ATOM 619 C CA . ALA A 1 77 ? -2.711 31.906 11.969 1 98.06 77 ALA A CA 1
ATOM 620 C C . ALA A 1 77 ? -3.393 33.25 12.125 1 98.06 77 ALA A C 1
ATOM 622 O O . ALA A 1 77 ? -4.551 33.438 11.734 1 98.06 77 ALA A O 1
ATOM 623 N N . GLN A 1 78 ? -2.676 34.188 12.633 1 97.69 78 GLN A N 1
ATOM 624 C CA . GLN A 1 78 ? -3.193 35.531 12.844 1 97.69 78 GLN A CA 1
ATOM 625 C C . GLN A 1 78 ? -3.561 36.188 11.516 1 97.69 78 GLN A C 1
ATOM 627 O O . GLN A 1 78 ? -4.641 36.781 11.383 1 97.69 78 GLN A O 1
ATOM 632 N N . THR A 1 79 ? -2.668 36.094 10.609 1 97.19 79 THR A N 1
ATOM 633 C CA . THR A 1 79 ? -2.84 36.719 9.305 1 97.19 79 THR A CA 1
ATOM 634 C C . THR A 1 79 ? -4.09 36.188 8.609 1 97.19 79 THR A C 1
ATOM 636 O O . THR A 1 79 ? -4.781 36.906 7.91 1 97.19 79 THR A O 1
ATOM 639 N N . ASN A 1 80 ? -4.387 34.938 8.797 1 97.12 80 ASN A N 1
ATOM 640 C CA . ASN A 1 80 ? -5.52 34.312 8.125 1 97.12 80 ASN A CA 1
ATOM 641 C C . ASN A 1 80 ? -6.758 34.281 9.016 1 97.12 80 ASN A C 1
ATOM 643 O O . ASN A 1 80 ? -7.754 33.625 8.68 1 97.12 80 ASN A O 1
ATOM 647 N N . LYS A 1 81 ? -6.723 34.875 10.211 1 97.25 81 LYS A N 1
ATOM 648 C CA . LYS A 1 81 ? -7.828 35.031 11.148 1 97.25 81 LYS A CA 1
ATOM 649 C C . LYS A 1 81 ? -8.367 33.656 11.602 1 97.25 81 LYS A C 1
ATOM 651 O O . LYS A 1 81 ? -9.578 33.438 11.617 1 97.25 81 LYS A O 1
ATOM 656 N N . ILE A 1 82 ? -7.453 32.75 11.812 1 97.5 82 ILE A N 1
ATOM 657 C CA . ILE A 1 82 ? -7.793 31.438 12.344 1 97.5 82 ILE A CA 1
ATOM 658 C C . ILE A 1 82 ? -7.254 31.312 13.766 1 97.5 82 ILE A C 1
ATOM 660 O O . ILE A 1 82 ? -6.066 31.531 14.008 1 97.5 82 ILE A O 1
ATOM 664 N N . ASN A 1 83 ? -8.148 31.062 14.688 1 97.25 83 ASN A N 1
ATOM 665 C CA . ASN A 1 83 ? -7.719 30.828 16.062 1 97.25 83 ASN A CA 1
ATOM 666 C C . ASN A 1 83 ? -6.973 29.516 16.203 1 97.25 83 ASN A C 1
ATOM 668 O O . ASN A 1 83 ? -7.484 28.469 15.797 1 97.25 83 ASN A O 1
ATOM 672 N N . ALA A 1 84 ? -5.758 29.578 16.734 1 98 84 ALA A N 1
ATOM 673 C CA . ALA A 1 84 ? -4.938 28.375 16.891 1 98 84 ALA A CA 1
ATOM 674 C C . ALA A 1 84 ? -4.215 28.375 18.234 1 98 84 ALA A C 1
ATOM 676 O O . ALA A 1 84 ? -3.734 29.422 18.688 1 98 84 ALA A O 1
ATOM 677 N N . THR A 1 85 ? -4.23 27.297 18.844 1 98.12 85 THR A N 1
ATOM 678 C CA . THR A 1 85 ? -3.404 27.078 20.031 1 98.12 85 THR A CA 1
ATOM 679 C C . THR A 1 85 ? -2.051 26.484 19.656 1 98.12 85 THR A C 1
ATOM 681 O O . THR A 1 85 ? -1.986 25.484 18.938 1 98.12 85 THR A O 1
ATOM 684 N N . LEU A 1 86 ? -1.002 27.078 20.125 1 98.12 86 LEU A N 1
ATOM 685 C CA . LEU A 1 86 ? 0.333 26.594 19.797 1 98.12 86 LEU A CA 1
ATOM 686 C C . LEU A 1 86 ? 1.015 25.984 21.016 1 98.12 86 LEU A C 1
ATOM 688 O O . LEU A 1 86 ? 1.188 26.656 22.031 1 98.12 86 LEU A O 1
ATOM 692 N N . TYR A 1 87 ? 1.307 24.766 20.906 1 97.81 87 TYR A N 1
ATOM 693 C CA . TYR A 1 87 ? 2.148 24.078 21.875 1 97.81 87 TYR A CA 1
ATOM 694 C C . TYR A 1 87 ? 3.615 24.141 21.469 1 97.81 87 TYR A C 1
ATOM 696 O O . TYR A 1 87 ? 4.031 23.5 20.5 1 97.81 87 TYR A O 1
ATOM 704 N N . LYS A 1 88 ? 4.395 24.844 22.266 1 96.5 88 LYS A N 1
ATOM 705 C CA . LYS A 1 88 ? 5.797 25.078 21.938 1 96.5 88 LYS A CA 1
ATOM 706 C C . LYS A 1 88 ? 6.699 24.016 22.562 1 96.5 88 LYS A C 1
ATOM 708 O O . LYS A 1 88 ? 6.793 23.938 23.797 1 96.5 88 LYS A O 1
ATOM 713 N N . GLY A 1 89 ? 7.285 23.203 21.688 1 92.62 89 GLY A N 1
ATOM 714 C CA . GLY A 1 89 ? 8.219 22.234 22.234 1 92.62 89 GLY A CA 1
ATOM 715 C C . GLY A 1 89 ? 8.203 20.906 21.5 1 92.62 89 GLY A C 1
ATOM 716 O O . GLY A 1 89 ? 7.652 20.797 20.406 1 92.62 89 GLY A O 1
ATOM 717 N N . SER A 1 90 ? 8.867 19.953 22.141 1 92.69 90 SER A N 1
ATOM 718 C CA . SER A 1 90 ? 8.992 18.609 21.562 1 92.69 90 SER A CA 1
ATOM 719 C C . SER A 1 90 ? 7.688 17.828 21.719 1 92.69 90 SER A C 1
ATOM 721 O O . SER A 1 90 ? 7.172 17.672 22.828 1 92.69 90 SER A O 1
ATOM 723 N N . TYR A 1 91 ? 7.227 17.359 20.562 1 94.56 91 TYR A N 1
ATOM 724 C CA . TYR A 1 91 ? 6.008 16.547 20.562 1 94.56 91 TYR A CA 1
ATOM 725 C C . TYR A 1 91 ? 6.145 15.359 21.5 1 94.56 91 TYR A C 1
ATOM 727 O O . TYR A 1 91 ? 5.238 15.062 22.281 1 94.56 91 TYR A O 1
ATOM 735 N N . LYS A 1 92 ? 7.273 14.695 21.422 1 91.38 92 LYS A N 1
ATOM 736 C CA . LYS A 1 92 ? 7.516 13.469 22.172 1 91.38 92 LYS A CA 1
ATOM 737 C C . LYS A 1 92 ? 7.398 13.711 23.672 1 91.38 92 LYS A C 1
ATOM 739 O O . LYS A 1 92 ? 6.945 12.844 24.422 1 91.38 92 LYS A O 1
ATOM 744 N N . ASP A 1 93 ? 7.699 14.906 24.078 1 91.25 93 ASP A N 1
ATOM 745 C CA . ASP A 1 93 ? 7.824 15.164 25.516 1 91.25 93 ASP A CA 1
ATOM 746 C C . ASP A 1 93 ? 6.645 15.984 26.031 1 91.25 93 ASP A C 1
ATOM 748 O O . ASP A 1 93 ? 6.508 16.188 27.234 1 91.25 93 ASP A O 1
ATOM 752 N N . PHE A 1 94 ? 5.871 16.453 25.109 1 92.38 94 PHE A N 1
ATOM 753 C CA . PHE A 1 94 ? 4.828 17.391 25.5 1 92.38 94 PHE A CA 1
ATOM 754 C C . PHE A 1 94 ? 3.73 16.688 26.281 1 92.38 94 PHE A C 1
ATOM 756 O O . PHE A 1 94 ? 3.264 15.617 25.891 1 92.38 94 PHE A O 1
ATOM 763 N N . ASP A 1 95 ? 3.342 17.266 27.375 1 93.56 95 ASP A N 1
ATOM 764 C CA . ASP A 1 95 ? 2.186 16.797 28.141 1 93.56 95 ASP A CA 1
ATOM 765 C C . ASP A 1 95 ? 0.945 17.625 27.812 1 93.56 95 ASP A C 1
ATOM 767 O O . ASP A 1 95 ? 0.689 18.656 28.438 1 93.56 95 ASP A O 1
ATOM 771 N N . PHE A 1 96 ? 0.211 17.156 26.891 1 96.5 96 PHE A N 1
ATOM 772 C CA . PHE A 1 96 ? -0.952 17.906 26.438 1 96.5 96 PHE A CA 1
ATOM 773 C C . PHE A 1 96 ? -2.033 17.953 27.5 1 96.5 96 PHE A C 1
ATOM 775 O O . PHE A 1 96 ? -2.217 16.969 28.234 1 96.5 96 PHE A O 1
ATOM 782 N N . ASP A 1 97 ? -2.869 18.953 27.578 1 94.5 97 ASP A N 1
ATOM 783 C CA . ASP A 1 97 ? -3.898 19.172 28.594 1 94.5 97 ASP A CA 1
ATOM 784 C C . ASP A 1 97 ? -5.25 18.641 28.125 1 94.5 97 ASP A C 1
ATOM 786 O O . ASP A 1 97 ? -6.262 18.797 28.812 1 94.5 97 ASP A O 1
ATOM 790 N N . LYS A 1 98 ? -5.297 18.062 26.953 1 97.12 98 LYS A N 1
ATOM 791 C CA . LYS A 1 98 ? -6.523 17.531 26.375 1 97.12 98 LYS A CA 1
ATOM 792 C C . LYS A 1 98 ? -6.215 16.406 25.375 1 97.12 98 LYS A C 1
ATOM 794 O O . LYS A 1 98 ? -5.055 16.188 25.016 1 97.12 98 LYS A O 1
ATOM 799 N N . LYS A 1 99 ? -7.309 15.711 25.016 1 97.94 99 LYS A N 1
ATOM 800 C CA . LYS A 1 99 ? -7.238 14.734 23.938 1 97.94 99 LYS A CA 1
ATOM 801 C C . LYS A 1 99 ? -7.785 15.32 22.641 1 97.94 99 LYS A C 1
ATOM 803 O O . LYS A 1 99 ? -8.5 16.312 22.656 1 97.94 99 LYS A O 1
ATOM 808 N N . PHE A 1 100 ? -7.453 14.664 21.609 1 98.69 100 PHE A N 1
ATOM 809 C CA . PHE A 1 100 ? -7.797 15.227 20.312 1 98.69 100 PHE A CA 1
ATOM 810 C C . PHE A 1 100 ? -8.703 14.281 19.531 1 98.69 100 PHE A C 1
ATOM 812 O O . PHE A 1 100 ? -8.633 13.062 19.719 1 98.69 100 PHE A O 1
ATOM 819 N N . ASP A 1 101 ? -9.531 14.836 18.656 1 98.5 101 ASP A N 1
ATOM 820 C CA . ASP A 1 101 ? -10.391 14.055 17.781 1 98.5 101 ASP A CA 1
ATOM 821 C C . ASP A 1 101 ? -9.641 13.641 16.516 1 98.5 101 ASP A C 1
ATOM 823 O O . ASP A 1 101 ? -9.898 12.578 15.953 1 98.5 101 ASP A O 1
ATOM 827 N N . ILE A 1 102 ? -8.766 14.508 16.078 1 98.69 102 ILE A N 1
ATOM 828 C CA . ILE A 1 102 ? -8 14.289 14.859 1 98.69 102 ILE A CA 1
ATOM 829 C C . ILE A 1 102 ? -6.559 14.742 15.055 1 98.69 102 ILE A C 1
ATOM 831 O O . ILE A 1 102 ? -6.309 15.797 15.641 1 98.69 102 ILE A O 1
ATOM 835 N N . CYS A 1 103 ? -5.629 13.938 14.625 1 98.81 103 CYS A N 1
ATOM 836 C CA . CYS A 1 103 ? -4.227 14.328 14.523 1 98.81 103 CYS A CA 1
ATOM 837 C C . CYS A 1 103 ? -3.748 14.234 13.078 1 98.81 103 CYS A C 1
ATOM 839 O O . CYS A 1 103 ? -4.082 13.281 12.367 1 98.81 103 CYS A O 1
ATOM 841 N N . ILE A 1 104 ? -2.992 15.234 12.625 1 98.75 104 ILE A N 1
ATOM 842 C CA . ILE A 1 104 ? -2.418 15.25 11.281 1 98.75 104 ILE A CA 1
ATOM 843 C C . ILE A 1 104 ? -0.927 15.562 11.367 1 98.75 104 ILE A C 1
ATOM 845 O O . ILE A 1 104 ? -0.472 16.203 12.312 1 98.75 104 ILE A O 1
ATOM 849 N N . SER A 1 105 ? -0.156 15.07 10.391 1 97.56 105 SER A N 1
ATOM 850 C CA . SER A 1 105 ? 1.271 15.367 10.398 1 97.56 105 SER A CA 1
ATOM 851 C C . SER A 1 105 ? 1.903 15.117 9.039 1 97.56 105 SER A C 1
ATOM 853 O O . SER A 1 105 ? 1.593 14.117 8.383 1 97.56 105 SER A O 1
ATOM 855 N N . ASN A 1 106 ? 2.666 15.977 8.578 1 94.88 106 ASN A N 1
ATOM 856 C CA . ASN A 1 106 ? 3.652 15.781 7.52 1 94.88 106 ASN A CA 1
ATOM 857 C C . ASN A 1 106 ? 5.078 15.852 8.062 1 94.88 106 ASN A C 1
ATOM 859 O O . ASN A 1 106 ? 5.773 16.844 7.867 1 94.88 106 ASN A O 1
ATOM 863 N N . PRO A 1 107 ? 5.488 14.781 8.688 1 89.19 107 PRO A N 1
ATOM 864 C CA . PRO A 1 107 ? 6.809 14.812 9.32 1 89.19 107 PRO A CA 1
ATOM 865 C C . PRO A 1 107 ? 7.953 14.805 8.312 1 89.19 107 PRO A C 1
ATOM 867 O O . PRO A 1 107 ? 7.789 14.312 7.191 1 89.19 107 PRO A O 1
ATOM 870 N N . PRO A 1 108 ? 9.047 15.484 8.766 1 78.25 108 PRO A N 1
ATOM 871 C CA . PRO A 1 108 ? 10.211 15.359 7.879 1 78.25 108 PRO A CA 1
ATOM 872 C C . PRO A 1 108 ? 10.75 13.93 7.809 1 78.25 108 PRO A C 1
ATOM 874 O O . PRO A 1 108 ? 10.867 13.258 8.836 1 78.25 108 PRO A O 1
ATOM 877 N N . PHE A 1 109 ? 10.859 13.422 6.652 1 74.31 109 PHE A N 1
ATOM 878 C CA . PHE A 1 109 ? 11.453 12.102 6.461 1 74.31 109 PHE A CA 1
ATOM 879 C C . PHE A 1 109 ? 12.312 12.07 5.203 1 74.31 109 PHE A C 1
ATOM 881 O O . PHE A 1 109 ? 12.25 12.984 4.379 1 74.31 109 PHE A O 1
ATOM 888 N N . TYR A 1 110 ? 13.336 11.109 5.266 1 59.12 110 TYR A N 1
ATOM 889 C CA . TYR A 1 110 ? 14.227 10.977 4.117 1 59.12 110 TYR A CA 1
ATOM 890 C C . TYR A 1 110 ? 13.469 10.438 2.906 1 59.12 110 TYR A C 1
ATOM 892 O O . TYR A 1 110 ? 12.695 9.492 3.021 1 59.12 110 TYR A O 1
ATOM 900 N N . HIS A 1 111 ? 13.477 11.289 1.851 1 57.97 111 HIS A N 1
ATOM 901 C CA . HIS A 1 111 ? 13.023 10.773 0.564 1 57.97 111 HIS A CA 1
ATOM 902 C C . HIS A 1 111 ? 14.172 10.133 -0.209 1 57.97 111 HIS A C 1
ATOM 904 O O . HIS A 1 111 ? 15.242 10.727 -0.34 1 57.97 111 HIS A O 1
ATOM 910 N N . CYS A 1 112 ? 14.188 8.781 -0.491 1 46.94 112 CYS A N 1
ATOM 911 C CA . CYS A 1 112 ? 15.289 8.094 -1.151 1 46.94 112 CYS A CA 1
ATOM 912 C C . CYS A 1 112 ? 15.703 8.828 -2.422 1 46.94 112 CYS A C 1
ATOM 914 O O . CYS A 1 112 ? 16.875 8.781 -2.816 1 46.94 112 CYS A O 1
ATOM 916 N N . ASP A 1 113 ? 14.844 9.43 -3.203 1 47.5 113 ASP A N 1
ATOM 917 C CA . ASP A 1 113 ? 15.203 9.82 -4.562 1 47.5 113 ASP A CA 1
ATOM 918 C C . ASP A 1 113 ? 15.602 11.289 -4.629 1 47.5 113 ASP A C 1
ATOM 920 O O . ASP A 1 113 ? 15.828 11.828 -5.715 1 47.5 113 ASP A O 1
ATOM 924 N N . VAL A 1 114 ? 15.594 11.969 -3.525 1 48.31 114 VAL A N 1
ATOM 925 C CA . VAL A 1 114 ? 15.922 13.375 -3.697 1 48.31 114 VAL A CA 1
ATOM 926 C C . VAL A 1 114 ? 17.266 13.68 -3.059 1 48.31 114 VAL A C 1
ATOM 928 O O . VAL A 1 114 ? 17.516 13.328 -1.901 1 48.31 114 VAL A O 1
ATOM 931 N N . ILE A 1 115 ? 18.219 13.859 -3.961 1 48.06 115 ILE A N 1
ATOM 932 C CA . ILE A 1 115 ? 19.469 14.43 -3.463 1 48.06 115 ILE A CA 1
ATOM 933 C C . ILE A 1 115 ? 19.172 15.602 -2.535 1 48.06 115 ILE A C 1
ATOM 935 O O . ILE A 1 115 ? 18.594 16.609 -2.963 1 48.06 115 ILE A O 1
ATOM 939 N N . LYS A 1 116 ? 19.234 15.344 -1.317 1 58.28 116 LYS A N 1
ATOM 940 C CA . LYS A 1 116 ? 19.031 16.438 -0.369 1 58.28 116 LYS A CA 1
ATOM 941 C C . LYS A 1 116 ? 20.359 17.125 -0.027 1 58.28 116 LYS A C 1
ATOM 943 O O . LYS A 1 116 ? 21.422 16.5 -0.095 1 58.28 116 LYS A O 1
ATOM 948 N N . SER A 1 117 ? 20.25 18.375 0.051 1 62.91 117 SER A N 1
ATOM 949 C CA . SER A 1 117 ? 21.422 19.109 0.543 1 62.91 117 SER A CA 1
ATOM 950 C C . SER A 1 117 ? 21.891 18.547 1.882 1 62.91 117 SER A C 1
ATOM 952 O O . SER A 1 117 ? 21.141 17.875 2.582 1 62.91 117 SER A O 1
ATOM 954 N N . GLU A 1 118 ? 23.125 18.609 1.986 1 63.47 118 GLU A N 1
ATOM 955 C CA . GLU A 1 118 ? 23.688 18.203 3.266 1 63.47 118 GLU A CA 1
ATOM 956 C C . GLU A 1 118 ? 22.891 18.766 4.434 1 63.47 118 GLU A C 1
ATOM 958 O O . GLU A 1 118 ? 22.641 18.047 5.414 1 63.47 118 GLU A O 1
ATOM 963 N N . ASN A 1 119 ? 22.438 19.938 4.27 1 63.28 119 ASN A N 1
ATOM 964 C CA . ASN A 1 119 ? 21.672 20.578 5.332 1 63.28 119 ASN A CA 1
ATOM 965 C C . ASN A 1 119 ? 20.312 19.938 5.52 1 63.28 119 ASN A C 1
ATOM 967 O O . ASN A 1 119 ? 19.859 19.734 6.648 1 63.28 119 ASN A O 1
ATOM 971 N N . GLU A 1 120 ? 19.734 19.594 4.465 1 64.44 120 GLU A N 1
ATOM 972 C CA . GLU A 1 120 ? 18.422 18.938 4.539 1 64.44 120 GLU A CA 1
ATOM 973 C C . GLU A 1 120 ? 18.531 17.547 5.145 1 64.44 120 GLU A C 1
ATOM 975 O O . GLU A 1 120 ? 17.688 17.141 5.941 1 64.44 120 GLU A O 1
ATOM 980 N N . SER A 1 121 ? 19.547 16.922 4.762 1 64.75 121 SER A N 1
ATOM 981 C CA . SER A 1 121 ? 19.797 15.594 5.301 1 64.75 121 SER A CA 1
ATOM 982 C C . SER A 1 121 ? 20 15.633 6.809 1 64.75 121 SER A C 1
ATOM 984 O O . SER A 1 121 ? 19.516 14.773 7.539 1 64.75 121 SER A O 1
ATOM 986 N N . LEU A 1 122 ? 20.703 16.625 7.16 1 63.44 122 LEU A N 1
ATOM 987 C CA . LEU A 1 122 ? 20.984 16.781 8.586 1 63.44 122 LEU A CA 1
ATOM 988 C C . LEU A 1 122 ? 19.703 17.125 9.352 1 63.44 122 LEU A C 1
ATOM 990 O O . LEU A 1 122 ? 19.484 16.625 10.453 1 63.44 122 LEU A O 1
ATOM 994 N N . LYS A 1 123 ? 18.891 17.828 8.797 1 65.56 123 LYS A N 1
ATOM 995 C CA . LYS A 1 123 ? 17.625 18.188 9.414 1 65.56 123 LYS A CA 1
ATOM 996 C C . LYS A 1 123 ? 16.719 16.969 9.578 1 65.56 123 LYS A C 1
ATOM 998 O O . LYS A 1 123 ? 16.109 16.766 10.633 1 65.56 123 LYS A O 1
ATOM 1003 N N . ILE A 1 124 ? 16.672 16.25 8.57 1 67.06 124 ILE A N 1
ATOM 1004 C CA . ILE A 1 124 ? 15.859 15.039 8.594 1 67.06 124 ILE A CA 1
ATOM 1005 C C . ILE A 1 124 ? 16.391 14.078 9.656 1 67.06 124 ILE A C 1
ATOM 1007 O O . ILE A 1 124 ? 15.609 13.516 10.438 1 67.06 124 ILE A O 1
ATOM 1011 N N . ALA A 1 125 ? 17.672 14.008 9.656 1 68 125 ALA A N 1
ATOM 1012 C CA . ALA A 1 125 ? 18.297 13.141 10.648 1 68 125 ALA A CA 1
ATOM 1013 C C . ALA A 1 125 ? 17.984 13.609 12.07 1 68 125 ALA A C 1
ATOM 1015 O O . ALA A 1 125 ? 17.641 12.797 12.93 1 68 125 ALA A O 1
ATOM 1016 N N . ARG A 1 126 ? 18.094 14.852 12.211 1 64.81 126 ARG A N 1
ATOM 1017 C CA . ARG A 1 126 ? 17.828 15.422 13.523 1 64.81 126 ARG A CA 1
ATOM 1018 C C . ARG A 1 126 ? 16.359 15.242 13.906 1 64.81 126 ARG A C 1
ATOM 1020 O O . ARG A 1 126 ? 16.047 14.922 15.055 1 64.81 126 ARG A O 1
ATOM 1027 N N . TYR A 1 127 ? 15.578 15.43 12.969 1 67.81 127 TYR A N 1
ATOM 1028 C CA . TYR A 1 127 ? 14.156 15.25 13.234 1 67.81 127 TYR A CA 1
ATOM 1029 C C . TYR A 1 127 ? 13.852 13.797 13.594 1 67.81 127 TYR A C 1
ATOM 1031 O O . TYR A 1 127 ? 13.148 13.531 14.57 1 67.81 127 TYR A O 1
ATOM 1039 N N . ASN A 1 128 ? 14.344 12.938 12.789 1 68.25 128 ASN A N 1
ATOM 1040 C CA . ASN A 1 128 ? 14.094 11.523 13.031 1 68.25 128 ASN A CA 1
ATOM 1041 C C . ASN A 1 128 ? 14.648 11.086 14.391 1 68.25 128 ASN A C 1
ATOM 1043 O O . ASN A 1 128 ? 14.07 10.211 15.047 1 68.25 128 ASN A O 1
ATOM 1047 N N . ASP A 1 129 ? 15.672 11.773 14.688 1 69.81 129 ASP A N 1
ATOM 1048 C CA . ASP A 1 129 ? 16.234 11.523 16.016 1 69.81 129 ASP A CA 1
ATOM 1049 C C . ASP A 1 129 ? 15.297 12.039 17.109 1 69.81 129 ASP A C 1
ATOM 1051 O O . ASP A 1 129 ? 15.172 11.422 18.172 1 69.81 129 ASP A O 1
ATOM 1055 N N . SER A 1 130 ? 14.688 13.078 16.719 1 72.5 130 SER A N 1
ATOM 1056 C CA . SER A 1 130 ? 13.852 13.711 17.734 1 72.5 130 SER A CA 1
ATOM 1057 C C . SER A 1 130 ? 12.461 13.086 17.766 1 72.5 130 SER A C 1
ATOM 1059 O O . SER A 1 130 ? 11.773 13.141 18.797 1 72.5 130 SER A O 1
ATOM 1061 N N . LEU A 1 131 ? 12.047 12.492 16.688 1 84.06 131 LEU A N 1
ATOM 1062 C CA . LEU A 1 131 ? 10.719 11.898 16.625 1 84.06 131 LEU A CA 1
ATOM 1063 C C . LEU A 1 131 ? 10.727 10.625 15.781 1 84.06 131 LEU A C 1
ATOM 1065 O O . LEU A 1 131 ? 10.172 10.594 14.68 1 84.06 131 LEU A O 1
ATOM 1069 N N . PRO A 1 132 ? 11.289 9.609 16.406 1 88.38 132 PRO A N 1
ATOM 1070 C CA . PRO A 1 132 ? 11.242 8.32 15.719 1 88.38 132 PRO A CA 1
ATOM 1071 C C . PRO A 1 132 ? 9.82 7.852 15.43 1 88.38 132 PRO A C 1
ATOM 1073 O O . PRO A 1 132 ? 8.898 8.172 16.188 1 88.38 132 PRO A O 1
ATOM 1076 N N . LEU A 1 133 ? 9.656 7.105 14.359 1 92.44 133 LEU A N 1
ATOM 1077 C CA . LEU A 1 133 ? 8.352 6.684 13.852 1 92.44 133 LEU A CA 1
ATOM 1078 C C . LEU A 1 133 ? 7.566 5.938 14.93 1 92.44 133 LEU A C 1
ATOM 1080 O O . LEU A 1 133 ? 6.359 6.133 15.07 1 92.44 133 LEU A O 1
ATOM 1084 N N . ASP A 1 134 ? 8.219 5.082 15.68 1 94 134 ASP A N 1
ATOM 1085 C CA . ASP A 1 134 ? 7.555 4.289 16.703 1 94 134 ASP A CA 1
ATOM 1086 C C . ASP A 1 134 ? 6.996 5.184 17.812 1 94 134 ASP A C 1
ATOM 1088 O O . ASP A 1 134 ? 5.848 5.023 18.234 1 94 134 ASP A O 1
ATOM 1092 N N . ILE A 1 135 ? 7.77 6.207 18.266 1 93.56 135 ILE A N 1
ATOM 1093 C CA . ILE A 1 135 ? 7.336 7.137 19.297 1 93.56 135 ILE A CA 1
ATOM 1094 C C . ILE A 1 135 ? 6.227 8.031 18.766 1 93.56 135 ILE A C 1
ATOM 1096 O O . ILE A 1 135 ? 5.254 8.32 19.469 1 93.56 135 ILE A O 1
ATOM 1100 N N . PHE A 1 136 ? 6.406 8.422 17.547 1 95.38 136 PHE A N 1
ATOM 1101 C CA . PHE A 1 136 ? 5.438 9.266 16.859 1 95.38 136 PHE A CA 1
ATOM 1102 C C . PHE A 1 136 ? 4.059 8.609 16.859 1 95.38 136 PHE A C 1
ATOM 1104 O O . PHE A 1 136 ? 3.08 9.219 17.312 1 95.38 136 PHE A O 1
ATOM 1111 N N . ILE A 1 137 ? 3.973 7.379 16.484 1 97.12 137 ILE A N 1
ATOM 1112 C CA . ILE A 1 137 ? 2.705 6.664 16.375 1 97.12 137 ILE A CA 1
ATOM 1113 C C . ILE A 1 137 ? 2.189 6.305 17.766 1 97.12 137 ILE A C 1
ATOM 1115 O O . ILE A 1 137 ? 1 6.461 18.047 1 97.12 137 ILE A O 1
ATOM 1119 N N . GLU A 1 138 ? 3 5.879 18.625 1 97.31 138 GLU A N 1
ATOM 1120 C CA . GLU A 1 138 ? 2.613 5.527 19.984 1 97.31 138 GLU A CA 1
ATOM 1121 C C . GLU A 1 138 ? 1.998 6.719 20.719 1 97.31 138 GLU A C 1
ATOM 1123 O O . GLU A 1 138 ? 0.909 6.613 21.281 1 97.31 138 GLU A O 1
ATOM 1128 N N . LYS A 1 139 ? 2.719 7.785 20.719 1 97 139 LYS A N 1
ATOM 1129 C CA . LYS A 1 139 ? 2.24 8.969 21.422 1 97 139 LYS A CA 1
ATOM 1130 C C . LYS A 1 139 ? 0.924 9.469 20.828 1 97 139 LYS A C 1
ATOM 1132 O O . LYS A 1 139 ? 0.022 9.875 21.562 1 97 139 LYS A O 1
ATOM 1137 N N . THR A 1 140 ? 0.861 9.461 19.5 1 97.88 140 THR A N 1
ATOM 1138 C CA . THR A 1 140 ? -0.372 9.898 18.844 1 97.88 140 THR A CA 1
ATOM 1139 C C . THR A 1 140 ? -1.558 9.07 19.328 1 97.88 140 THR A C 1
ATOM 1141 O O . THR A 1 140 ? -2.633 9.609 19.594 1 97.88 140 THR A O 1
ATOM 1144 N N . SER A 1 141 ? -1.373 7.801 19.453 1 97.81 141 SER A N 1
ATOM 1145 C CA . SER A 1 141 ? -2.432 6.926 19.953 1 97.81 141 SER A CA 1
ATOM 1146 C C . SER A 1 141 ? -2.869 7.32 21.359 1 97.81 141 SER A C 1
ATOM 1148 O O . SER A 1 141 ? -4.059 7.297 21.672 1 97.81 141 SER A O 1
ATOM 1150 N N . LYS A 1 142 ? -1.972 7.738 22.188 1 97.25 142 LYS A N 1
ATOM 1151 C CA . LYS A 1 142 ? -2.238 8.062 23.594 1 97.25 142 LYS A CA 1
ATOM 1152 C C . LYS A 1 142 ? -3.027 9.359 23.719 1 97.25 142 LYS A C 1
ATOM 1154 O O . LYS A 1 142 ? -3.822 9.523 24.641 1 97.25 142 LYS A O 1
ATOM 1159 N N . ILE A 1 143 ? -2.848 10.227 22.797 1 98 143 ILE A N 1
ATOM 1160 C CA . ILE A 1 143 ? -3.441 11.547 22.969 1 98 143 ILE A CA 1
ATOM 1161 C C . ILE A 1 143 ? -4.73 11.648 22.156 1 98 143 ILE A C 1
ATOM 1163 O O . ILE A 1 143 ? -5.465 12.633 22.266 1 98 143 ILE A O 1
ATOM 1167 N N . LEU A 1 144 ? -4.957 10.672 21.312 1 97.94 144 LEU A N 1
ATOM 1168 C CA . LEU A 1 144 ? -6.195 10.656 20.531 1 97.94 144 LEU A CA 1
ATOM 1169 C C . LEU A 1 144 ? -7.348 10.117 21.375 1 97.94 144 LEU A C 1
ATOM 1171 O O . LEU A 1 144 ? -7.168 9.18 22.156 1 97.94 144 LEU A O 1
ATOM 1175 N N . LYS A 1 145 ? -8.547 10.664 21.156 1 97.31 145 LYS A N 1
ATOM 1176 C CA . LYS A 1 145 ? -9.766 10.117 21.734 1 97.31 145 LYS A CA 1
ATOM 1177 C C . LYS A 1 145 ? -10.125 8.773 21.094 1 97.31 145 LYS A C 1
ATOM 1179 O O . LYS A 1 145 ? -9.523 8.383 20.094 1 97.31 145 LYS A O 1
ATOM 1184 N N . ASN A 1 146 ? -11.102 8.094 21.719 1 94.56 146 ASN A N 1
ATOM 1185 C CA . ASN A 1 146 ? -11.656 6.914 21.047 1 94.56 146 ASN A CA 1
ATOM 1186 C C . ASN A 1 146 ? -12.25 7.266 19.688 1 94.56 146 ASN A C 1
ATOM 1188 O O . ASN A 1 146 ? -12.898 8.305 19.547 1 94.56 146 ASN A O 1
ATOM 1192 N N . ASP A 1 147 ? -11.984 6.508 18.75 1 93.69 147 ASP A N 1
ATOM 1193 C CA . ASP A 1 147 ? -12.422 6.719 17.375 1 93.69 147 ASP A CA 1
ATOM 1194 C C . ASP A 1 147 ? -11.664 7.879 16.719 1 93.69 147 ASP A C 1
ATOM 1196 O O . ASP A 1 147 ? -12.102 8.43 15.711 1 93.69 147 ASP A O 1
ATOM 1200 N N . GLY A 1 148 ? -10.609 8.305 17.438 1 97.69 148 GLY A N 1
ATOM 1201 C CA . GLY A 1 148 ? -9.789 9.375 16.906 1 97.69 148 GLY A CA 1
ATOM 1202 C C . GLY A 1 148 ? -9.188 9.047 15.547 1 97.69 148 GLY A C 1
ATOM 1203 O O . GLY A 1 148 ? -8.93 7.883 15.242 1 97.69 148 GLY A O 1
ATOM 1204 N N . LYS A 1 149 ? -8.984 10.039 14.75 1 98.38 149 LYS A N 1
ATOM 1205 C CA . LYS A 1 149 ? -8.492 9.898 13.391 1 98.38 149 LYS A CA 1
ATOM 1206 C C . LYS A 1 149 ? -7.059 10.414 13.266 1 98.38 149 LYS A C 1
ATOM 1208 O O . LYS A 1 149 ? -6.723 11.461 13.82 1 98.38 149 LYS A O 1
ATOM 1213 N N . PHE A 1 150 ? -6.297 9.656 12.602 1 98.75 150 PHE A N 1
ATOM 1214 C CA . PHE A 1 150 ? -4.883 9.977 12.438 1 98.75 150 PHE A CA 1
ATOM 1215 C C . PHE A 1 150 ? -4.5 9.984 10.961 1 98.75 150 PHE A C 1
ATOM 1217 O O . PHE A 1 150 ? -4.617 8.961 10.281 1 98.75 150 PHE A O 1
ATOM 1224 N N . PHE A 1 151 ? -4.07 11.203 10.438 1 98.88 151 PHE A N 1
ATOM 1225 C CA . PHE A 1 151 ? -3.627 11.359 9.062 1 98.88 151 PHE A CA 1
ATOM 1226 C C . PHE A 1 151 ? -2.164 11.781 9.008 1 98.88 151 PHE A C 1
ATOM 1228 O O . PHE A 1 151 ? -1.765 12.742 9.672 1 98.88 151 PHE A O 1
ATOM 1235 N N . PHE A 1 152 ? -1.364 11.141 8.195 1 98.38 152 PHE A N 1
ATOM 1236 C CA . PHE A 1 152 ? 0.012 11.578 7.992 1 98.38 152 PHE A CA 1
ATOM 1237 C C . PHE A 1 152 ? 0.566 11.023 6.684 1 98.38 152 PHE A C 1
ATOM 1239 O O . PHE A 1 152 ? -0.073 10.203 6.031 1 98.38 152 PHE A O 1
ATOM 1246 N N . CYS A 1 153 ? 1.635 11.555 6.199 1 97.38 153 CYS A N 1
ATOM 1247 C CA . CYS A 1 153 ? 2.346 11 5.051 1 97.38 153 CYS A CA 1
ATOM 1248 C C . CYS A 1 153 ? 3.758 10.578 5.434 1 97.38 153 CYS A C 1
ATOM 1250 O O . CYS A 1 153 ? 4.277 11 6.473 1 97.38 153 CYS A O 1
ATOM 1252 N N . TYR A 1 154 ? 4.324 9.719 4.668 1 95.5 154 TYR A N 1
ATOM 1253 C CA . TYR A 1 154 ? 5.645 9.18 4.969 1 95.5 154 TYR A CA 1
ATOM 1254 C C . TYR A 1 154 ? 6.266 8.547 3.729 1 95.5 154 TYR A C 1
ATOM 1256 O O . TYR A 1 154 ? 5.621 8.445 2.684 1 95.5 154 TYR A O 1
ATOM 1264 N N . ASP A 1 155 ? 7.52 8.195 3.859 1 93.19 155 ASP A N 1
ATOM 1265 C CA . ASP A 1 155 ? 8.234 7.477 2.809 1 93.19 155 ASP A CA 1
ATOM 1266 C C . ASP A 1 155 ? 7.613 6.105 2.561 1 93.19 155 ASP A C 1
ATOM 1268 O O . ASP A 1 155 ? 7.434 5.32 3.496 1 93.19 155 ASP A O 1
ATOM 1272 N N . CYS A 1 156 ? 7.363 5.762 1.279 1 94.19 156 CYS A N 1
ATOM 1273 C CA . CYS A 1 156 ? 6.754 4.488 0.909 1 94.19 156 CYS A CA 1
ATOM 1274 C C . CYS A 1 156 ? 7.633 3.318 1.337 1 94.19 156 CYS A C 1
ATOM 1276 O O . CYS A 1 156 ? 7.125 2.236 1.64 1 94.19 156 CYS A O 1
ATOM 1278 N N . LYS A 1 157 ? 8.859 3.549 1.461 1 92.88 157 LYS A N 1
ATOM 1279 C CA . LYS A 1 157 ? 9.812 2.496 1.793 1 92.88 157 LYS A CA 1
ATOM 1280 C C . LYS A 1 157 ? 9.578 1.97 3.207 1 92.88 157 LYS A C 1
ATOM 1282 O O . LYS A 1 157 ? 10.023 0.871 3.547 1 92.88 157 LYS A O 1
ATOM 1287 N N . GLN A 1 158 ? 8.852 2.73 3.967 1 93 158 GLN A N 1
ATOM 1288 C CA . GLN A 1 158 ? 8.656 2.361 5.363 1 93 158 GLN A CA 1
ATOM 1289 C C . GLN A 1 158 ? 7.246 1.818 5.598 1 93 158 GLN A C 1
ATOM 1291 O O . GLN A 1 158 ? 6.809 1.68 6.742 1 93 158 GLN A O 1
ATOM 1296 N N . LEU A 1 159 ? 6.555 1.453 4.574 1 96.06 159 LEU A N 1
ATOM 1297 C CA . LEU A 1 159 ? 5.156 1.053 4.664 1 96.06 159 LEU A CA 1
ATOM 1298 C C . LEU A 1 159 ? 4.988 -0.111 5.637 1 96.06 159 LEU A C 1
ATOM 1300 O O . LEU A 1 159 ? 4.094 -0.092 6.484 1 96.06 159 LEU A O 1
ATOM 1304 N N . GLY A 1 160 ? 5.805 -1.138 5.516 1 94.44 160 GLY A N 1
ATOM 1305 C CA . GLY A 1 160 ? 5.715 -2.277 6.41 1 94.44 160 GLY A CA 1
ATOM 1306 C C . GLY A 1 160 ? 5.809 -1.894 7.875 1 94.44 160 GLY A C 1
ATOM 1307 O O . GLY A 1 160 ? 4.984 -2.316 8.688 1 94.44 160 GLY A O 1
ATOM 1308 N N . GLU A 1 161 ? 6.742 -1.077 8.211 1 93.56 161 GLU A N 1
ATOM 1309 C CA . GLU A 1 161 ? 6.945 -0.634 9.586 1 93.56 161 GLU A CA 1
ATOM 1310 C C . GLU A 1 161 ? 5.77 0.209 10.07 1 93.56 161 GLU A C 1
ATOM 1312 O O . GLU A 1 161 ? 5.316 0.059 11.211 1 93.56 161 GLU A O 1
ATOM 1317 N N . ILE A 1 162 ? 5.316 1.017 9.234 1 96.56 162 ILE A N 1
ATOM 1318 C CA . ILE A 1 162 ? 4.188 1.884 9.562 1 96.56 162 ILE A CA 1
ATOM 1319 C C . ILE A 1 162 ? 2.984 1.035 9.961 1 96.56 162 ILE A C 1
ATOM 1321 O O . ILE A 1 162 ? 2.379 1.266 11.016 1 96.56 162 ILE A O 1
ATOM 1325 N N . LEU A 1 163 ? 2.662 0.073 9.133 1 96.69 163 LEU A N 1
ATOM 1326 C CA . LEU A 1 163 ? 1.46 -0.718 9.375 1 96.69 163 LEU A CA 1
ATOM 1327 C C . LEU A 1 163 ? 1.612 -1.572 10.625 1 96.69 163 LEU A C 1
ATOM 1329 O O . LEU A 1 163 ? 0.647 -1.775 11.367 1 96.69 163 LEU A O 1
ATOM 1333 N N . LEU A 1 164 ? 2.789 -2.074 10.875 1 96 164 LEU A N 1
ATOM 1334 C CA . LEU A 1 164 ? 3.055 -2.84 12.086 1 96 164 LEU A CA 1
ATOM 1335 C C . LEU A 1 164 ? 2.854 -1.978 13.328 1 96 164 LEU A C 1
ATOM 1337 O O . LEU A 1 164 ? 2.217 -2.408 14.289 1 96 164 LEU A O 1
ATOM 1341 N N . LEU A 1 165 ? 3.363 -0.778 13.273 1 97.06 165 LEU A N 1
ATOM 1342 C CA . LEU A 1 165 ? 3.281 0.124 14.422 1 97.06 165 LEU A CA 1
ATOM 1343 C C . LEU A 1 165 ? 1.845 0.582 14.648 1 97.06 165 LEU A C 1
ATOM 1345 O O . LEU A 1 165 ? 1.404 0.712 15.789 1 97.06 165 LEU A O 1
ATOM 1349 N N . LEU A 1 166 ? 1.134 0.854 13.562 1 97.88 166 LEU A N 1
ATOM 1350 C CA . LEU A 1 166 ? -0.274 1.209 13.703 1 97.88 166 LEU A CA 1
ATOM 1351 C C . LEU A 1 166 ? -1.042 0.109 14.43 1 97.88 166 LEU A C 1
ATOM 1353 O O . LEU A 1 166 ? -1.799 0.386 15.359 1 97.88 166 LEU A O 1
ATOM 1357 N N . ASN A 1 167 ? -0.827 -1.077 13.977 1 96.31 167 ASN A N 1
ATOM 1358 C CA . ASN A 1 167 ? -1.503 -2.203 14.609 1 96.31 167 ASN A CA 1
ATOM 1359 C C . ASN A 1 167 ? -1.106 -2.344 16.078 1 96.31 167 ASN A C 1
ATOM 1361 O O . ASN A 1 167 ? -1.962 -2.559 16.938 1 96.31 167 ASN A O 1
ATOM 1365 N N . LYS A 1 168 ? 0.117 -2.225 16.391 1 96.62 168 LYS A N 1
ATOM 1366 C CA . LYS A 1 168 ? 0.652 -2.346 17.734 1 96.62 168 LYS A CA 1
ATOM 1367 C C . LYS A 1 168 ? -0.012 -1.348 18.688 1 96.62 168 LYS A C 1
ATOM 1369 O O . LYS A 1 168 ? -0.231 -1.648 19.859 1 96.62 168 LYS A O 1
ATOM 1374 N N . HIS A 1 169 ? -0.348 -0.219 18.156 1 97.25 169 HIS A N 1
ATOM 1375 C CA . HIS A 1 169 ? -0.883 0.837 19.016 1 97.25 169 HIS A CA 1
ATOM 1376 C C . HIS A 1 169 ? -2.377 1.031 18.781 1 97.25 169 HIS A C 1
ATOM 1378 O O . HIS A 1 169 ? -2.893 2.145 18.922 1 97.25 169 HIS A O 1
ATOM 1384 N N . LYS A 1 170 ? -3.014 -0.016 18.203 1 95.25 170 LYS A N 1
ATOM 1385 C CA . LYS A 1 170 ? -4.465 -0.185 18.172 1 95.25 170 LYS A CA 1
ATOM 1386 C C . LYS A 1 170 ? -5.105 0.762 17.156 1 95.25 170 LYS A C 1
ATOM 1388 O O . LYS A 1 170 ? -6.199 1.275 17.391 1 95.25 170 LYS A O 1
ATOM 1393 N N . PHE A 1 171 ? -4.387 1.105 16.172 1 97.5 171 PHE A N 1
ATOM 1394 C CA . PHE A 1 171 ? -4.957 1.811 15.023 1 97.5 171 PHE A CA 1
ATOM 1395 C C . PHE A 1 171 ? -5.434 0.826 13.969 1 97.5 171 PHE A C 1
ATOM 1397 O O . PHE A 1 171 ? -4.77 -0.176 13.695 1 97.5 171 PHE A O 1
ATOM 1404 N N . ASN A 1 172 ? -6.543 1.114 13.453 1 96.12 172 ASN A N 1
ATOM 1405 C CA . ASN A 1 172 ? -6.988 0.442 12.234 1 96.12 172 ASN A CA 1
ATOM 1406 C C . ASN A 1 172 ? -6.613 1.237 10.992 1 96.12 172 ASN A C 1
ATOM 1408 O O . ASN A 1 172 ? -6.816 2.451 10.938 1 96.12 172 ASN A O 1
ATOM 1412 N N . LEU A 1 173 ? -6.055 0.562 10.047 1 97.31 173 LEU A N 1
ATOM 1413 C CA . LEU A 1 173 ? -5.75 1.197 8.773 1 97.31 173 LEU A CA 1
ATOM 1414 C C . LEU A 1 173 ? -7.023 1.428 7.961 1 97.31 173 LEU A C 1
ATOM 1416 O O . LEU A 1 173 ? -7.641 0.473 7.488 1 97.31 173 LEU A O 1
ATOM 1420 N N . GLU A 1 174 ? -7.395 2.682 7.746 1 97.25 174 GLU A N 1
ATOM 1421 C CA . GLU A 1 174 ? -8.641 3.006 7.051 1 97.25 174 GLU A CA 1
ATOM 1422 C C . GLU A 1 174 ? -8.406 3.199 5.559 1 97.25 174 GLU A C 1
ATOM 1424 O O . GLU A 1 174 ? -9.18 2.707 4.734 1 97.25 174 GLU A O 1
ATOM 1429 N N . ALA A 1 175 ? -7.32 3.896 5.242 1 98.31 175 ALA A N 1
ATOM 1430 C CA . ALA A 1 175 ? -7.086 4.199 3.832 1 98.31 175 ALA A CA 1
ATOM 1431 C C . ALA A 1 175 ? -5.613 4.512 3.578 1 98.31 175 ALA A C 1
ATOM 1433 O O . ALA A 1 175 ? -4.91 4.992 4.473 1 98.31 175 ALA A O 1
ATOM 1434 N N . LEU A 1 176 ? -5.188 4.207 2.398 1 98.81 176 LEU A N 1
ATOM 1435 C CA . LEU A 1 176 ? -3.891 4.613 1.866 1 98.81 176 LEU A CA 1
ATOM 1436 C C . LEU A 1 176 ? -4.043 5.258 0.493 1 98.81 176 LEU A C 1
ATOM 1438 O O . LEU A 1 176 ? -4.957 4.914 -0.26 1 98.81 176 LEU A O 1
ATOM 1442 N N . GLN A 1 177 ? -3.176 6.125 0.203 1 98.81 177 GLN A N 1
ATOM 1443 C CA . GLN A 1 177 ? -2.986 6.617 -1.158 1 98.81 177 GLN A CA 1
ATOM 1444 C C . GLN A 1 177 ? -1.505 6.781 -1.482 1 98.81 177 GLN A C 1
ATOM 1446 O O . GLN A 1 177 ? -0.75 7.348 -0.689 1 98.81 177 GLN A O 1
ATOM 1451 N N . PHE A 1 178 ? -1.172 6.277 -2.611 1 98.69 178 PHE A N 1
ATOM 1452 C CA . PHE A 1 178 ? 0.232 6.309 -3.004 1 98.69 178 PHE A CA 1
ATOM 1453 C C . PHE A 1 178 ? 0.48 7.402 -4.035 1 98.69 178 PHE A C 1
ATOM 1455 O O . PHE A 1 178 ? -0.321 7.59 -4.953 1 98.69 178 PHE A O 1
ATOM 1462 N N . VAL A 1 179 ? 1.571 8.133 -3.85 1 98.31 179 VAL A N 1
ATOM 1463 C CA . VAL A 1 179 ? 1.951 9.219 -4.738 1 98.31 179 VAL A CA 1
ATOM 1464 C C . VAL A 1 179 ? 3.09 8.773 -5.652 1 98.31 179 VAL A C 1
ATOM 1466 O O . VAL A 1 179 ? 4.129 8.305 -5.176 1 98.31 179 VAL A O 1
ATOM 1469 N N . HIS A 1 180 ? 2.857 8.922 -6.941 1 98.19 180 HIS A N 1
ATOM 1470 C CA . HIS A 1 180 ? 3.834 8.57 -7.965 1 98.19 180 HIS A CA 1
ATOM 1471 C C . HIS A 1 180 ? 4.289 9.805 -8.742 1 98.19 180 HIS A C 1
ATOM 1473 O O . HIS A 1 180 ? 3.463 10.586 -9.211 1 98.19 180 HIS A O 1
ATOM 1479 N N . PRO A 1 181 ? 5.621 10 -8.867 1 97 181 PRO A N 1
ATOM 1480 C CA . PRO A 1 181 ? 6.066 11.125 -9.695 1 97 181 PRO A CA 1
ATOM 1481 C C . PRO A 1 181 ? 5.457 11.102 -11.094 1 97 181 PRO A C 1
ATOM 1483 O O . PRO A 1 181 ? 4.996 12.141 -11.586 1 97 181 PRO A O 1
ATOM 1486 N N . LYS A 1 182 ? 5.516 9.953 -11.703 1 97.12 182 LYS A N 1
ATOM 1487 C CA . LYS A 1 182 ? 4.883 9.672 -12.984 1 97.12 182 LYS A CA 1
ATOM 1488 C C . LYS A 1 182 ? 4.148 8.336 -12.961 1 97.12 182 LYS A C 1
ATOM 1490 O O . LYS A 1 182 ? 4.367 7.516 -12.07 1 97.12 182 LYS A O 1
ATOM 1495 N N . ILE A 1 183 ? 3.318 8.141 -13.945 1 96.56 183 ILE A N 1
ATOM 1496 C CA . ILE A 1 183 ? 2.482 6.945 -13.992 1 96.56 183 ILE A CA 1
ATOM 1497 C C . ILE A 1 183 ? 3.365 5.703 -14.102 1 96.56 183 ILE A C 1
ATOM 1499 O O . ILE A 1 183 ? 2.986 4.621 -13.648 1 96.56 183 ILE A O 1
ATOM 1503 N N . SER A 1 184 ? 4.566 5.789 -14.656 1 96.19 184 SER A N 1
ATOM 1504 C CA . SER A 1 184 ? 5.457 4.66 -14.906 1 96.19 184 SER A CA 1
ATOM 1505 C C . SER A 1 184 ? 6.465 4.496 -13.773 1 96.19 184 SER A C 1
ATOM 1507 O O . SER A 1 184 ? 7.336 3.625 -13.828 1 96.19 184 SER A O 1
ATOM 1509 N N . LYS A 1 185 ? 6.375 5.332 -12.734 1 96.94 185 LYS A N 1
ATOM 1510 C CA . LYS A 1 185 ? 7.391 5.34 -11.688 1 96.94 185 LYS A CA 1
ATOM 1511 C C . LYS A 1 185 ? 6.844 4.762 -10.391 1 96.94 185 LYS A C 1
ATOM 1513 O O . LYS A 1 185 ? 5.664 4.922 -10.078 1 96.94 185 LYS A O 1
ATOM 1518 N N . ASP A 1 186 ? 7.73 4.16 -9.648 1 97.5 186 ASP A N 1
ATOM 1519 C CA . ASP A 1 186 ? 7.398 3.674 -8.312 1 97.5 186 ASP A CA 1
ATOM 1520 C C . ASP A 1 186 ? 6.914 4.812 -7.418 1 97.5 186 ASP A C 1
ATOM 1522 O O . ASP A 1 186 ? 7.246 5.977 -7.648 1 97.5 186 ASP A O 1
ATOM 1526 N N . ALA A 1 187 ? 6.082 4.434 -6.441 1 98 187 ALA A N 1
ATOM 1527 C CA . ALA A 1 187 ? 5.613 5.426 -5.477 1 98 187 ALA A CA 1
ATOM 1528 C C . ALA A 1 187 ? 6.75 5.895 -4.574 1 98 187 ALA A C 1
ATOM 1530 O O . ALA A 1 187 ? 7.629 5.109 -4.211 1 98 187 ALA A O 1
ATOM 1531 N N . THR A 1 188 ? 6.699 7.129 -4.164 1 95.56 188 THR A N 1
ATOM 1532 C CA . THR A 1 188 ? 7.727 7.676 -3.285 1 95.56 188 THR A CA 1
ATOM 1533 C C . THR A 1 188 ? 7.133 8.062 -1.934 1 95.56 188 THR A C 1
ATOM 1535 O O . THR A 1 188 ? 7.836 8.086 -0.922 1 95.56 188 THR A O 1
ATOM 1538 N N . LEU A 1 189 ? 5.859 8.375 -1.968 1 96.44 189 LEU A N 1
ATOM 1539 C CA . LEU A 1 189 ? 5.145 8.867 -0.796 1 96.44 189 LEU A CA 1
ATOM 1540 C C . LEU A 1 189 ? 3.854 8.094 -0.575 1 96.44 189 LEU A C 1
ATOM 1542 O O . LEU A 1 189 ? 3.174 7.723 -1.535 1 96.44 189 LEU A O 1
ATOM 1546 N N . VAL A 1 190 ? 3.561 7.84 0.691 1 98.12 190 VAL A N 1
ATOM 1547 C CA . VAL A 1 190 ? 2.279 7.234 1.037 1 98.12 190 VAL A CA 1
ATOM 1548 C C . VAL A 1 190 ? 1.518 8.148 1.997 1 98.12 190 VAL A C 1
ATOM 1550 O O . VAL A 1 190 ? 2.102 8.695 2.934 1 98.12 190 VAL A O 1
ATOM 1553 N N . LEU A 1 191 ? 0.283 8.43 1.684 1 98.69 191 LEU A N 1
ATOM 1554 C CA . LEU A 1 191 ? -0.662 9.102 2.57 1 98.69 191 LEU A CA 1
ATOM 1555 C C . LEU A 1 191 ? -1.466 8.086 3.375 1 98.69 191 LEU A C 1
ATOM 1557 O O . LEU A 1 191 ? -2.018 7.137 2.812 1 98.69 191 LEU A O 1
ATOM 1561 N N . VAL A 1 192 ? -1.589 8.297 4.695 1 98.75 192 VAL A N 1
ATOM 1562 C CA . VAL A 1 192 ? -2.125 7.273 5.586 1 98.75 192 VAL A CA 1
ATOM 1563 C C . VAL A 1 192 ? -3.283 7.848 6.398 1 98.75 192 VAL A C 1
ATOM 1565 O O . VAL A 1 192 ? -3.178 8.945 6.953 1 98.75 192 VAL A O 1
ATOM 1568 N N . TYR A 1 193 ? -4.391 7.148 6.457 1 98.75 193 TYR A N 1
ATOM 1569 C CA . TYR A 1 193 ? -5.496 7.398 7.375 1 98.75 193 TYR A CA 1
ATOM 1570 C C . TYR A 1 193 ? -5.727 6.199 8.289 1 98.75 193 TYR A C 1
ATOM 1572 O O . TYR A 1 193 ? -6.047 5.105 7.82 1 98.75 193 TYR A O 1
ATOM 1580 N N . ALA A 1 194 ? -5.516 6.395 9.555 1 98.44 194 ALA A N 1
ATOM 1581 C CA . ALA A 1 194 ? -5.766 5.375 10.57 1 98.44 194 ALA A CA 1
ATOM 1582 C C . ALA A 1 194 ? -6.762 5.875 11.617 1 98.44 194 ALA A C 1
ATOM 1584 O O . ALA A 1 194 ? -6.832 7.074 11.891 1 98.44 194 ALA A O 1
ATOM 1585 N N . LYS A 1 195 ? -7.48 4.98 12.156 1 97.62 195 LYS A N 1
ATOM 1586 C CA . LYS A 1 195 ? -8.492 5.305 13.156 1 97.62 195 LYS A CA 1
ATOM 1587 C C . LYS A 1 195 ? -8.398 4.375 14.359 1 97.62 195 LYS A C 1
ATOM 1589 O O . LYS A 1 195 ? -8.188 3.17 14.211 1 97.62 195 LYS A O 1
ATOM 1594 N N . LYS A 1 196 ? -8.539 4.965 15.477 1 95.19 196 LYS A N 1
ATOM 1595 C CA . LYS A 1 196 ? -8.461 4.16 16.703 1 95.19 196 LYS A CA 1
ATOM 1596 C C . LYS A 1 196 ? -9.719 3.309 16.875 1 95.19 196 LYS A C 1
ATOM 1598 O O . LYS A 1 196 ? -10.828 3.779 16.625 1 95.19 196 LYS A O 1
ATOM 1603 N N . ASP A 1 197 ? -9.57 2.029 17.188 1 85.88 197 ASP A N 1
ATOM 1604 C CA . ASP A 1 197 ? -10.617 1.089 17.578 1 85.88 197 ASP A CA 1
ATOM 1605 C C . ASP A 1 197 ? -11.664 0.941 16.484 1 85.88 197 ASP A C 1
ATOM 1607 O O . ASP A 1 197 ? -12.867 1.008 16.75 1 85.88 197 ASP A O 1
ATOM 1611 N N . SER A 1 198 ? -11.266 0.891 15.281 1 84.56 198 SER A N 1
ATOM 1612 C CA . SER A 1 198 ? -12.102 0.659 14.109 1 84.56 198 SER A CA 1
ATOM 1613 C C . SER A 1 198 ? -11.867 -0.735 13.531 1 84.56 198 SER A C 1
ATOM 1615 O O . SER A 1 198 ? -10.836 -1.358 13.797 1 84.56 198 SER A O 1
ATOM 1617 N N . LYS A 1 199 ? -12.875 -1.223 12.852 1 82.12 199 LYS A N 1
ATOM 1618 C CA . LYS A 1 199 ? -12.75 -2.527 12.211 1 82.12 199 LYS A CA 1
ATOM 1619 C C . LYS A 1 199 ? -13.047 -2.439 10.719 1 82.12 199 LYS A C 1
ATOM 1621 O O . LYS A 1 199 ? -13.312 -3.455 10.07 1 82.12 199 LYS A O 1
ATOM 1626 N N . SER A 1 200 ? -13.078 -1.243 10.203 1 85.56 200 SER A N 1
ATOM 1627 C CA . SER A 1 200 ? -13.414 -1.038 8.797 1 85.56 200 SER A CA 1
ATOM 1628 C C . SER A 1 200 ? -12.352 -1.638 7.883 1 85.56 200 SER A C 1
ATOM 1630 O O . SER A 1 200 ? -11.195 -1.805 8.289 1 85.56 200 SER A O 1
ATOM 1632 N N . LEU A 1 201 ? -12.758 -1.956 6.695 1 87.81 201 LEU A N 1
ATOM 1633 C CA . LEU A 1 201 ? -11.82 -2.457 5.699 1 87.81 201 LEU A CA 1
ATOM 1634 C C . LEU A 1 201 ? -10.984 -1.32 5.121 1 87.81 201 LEU A C 1
ATOM 1636 O O . LEU A 1 201 ? -11.453 -0.186 5.02 1 87.81 201 LEU A O 1
ATOM 1640 N N . THR A 1 202 ? -9.836 -1.661 4.762 1 94.81 202 THR A N 1
ATOM 1641 C CA . THR A 1 202 ? -8.914 -0.671 4.227 1 94.81 202 THR A CA 1
ATOM 1642 C C . THR A 1 202 ? -9.281 -0.312 2.789 1 94.81 202 THR A C 1
ATOM 1644 O O . THR A 1 202 ? -9.609 -1.189 1.989 1 94.81 202 THR A O 1
ATOM 1647 N N . LYS A 1 203 ? -9.203 0.932 2.498 1 96.69 203 LYS A N 1
ATOM 1648 C CA . LYS A 1 203 ? -9.367 1.419 1.13 1 96.69 203 LYS A CA 1
ATOM 1649 C C . LYS A 1 203 ? -8.031 1.897 0.56 1 96.69 203 LYS A C 1
ATOM 1651 O O . LYS A 1 203 ? -7.312 2.658 1.209 1 96.69 203 LYS A O 1
ATOM 1656 N N . ILE A 1 204 ? -7.711 1.418 -0.622 1 98.38 204 ILE A N 1
ATOM 1657 C CA . ILE A 1 204 ? -6.555 1.936 -1.348 1 98.38 204 ILE A CA 1
ATOM 1658 C C . ILE A 1 204 ? -7.02 2.879 -2.453 1 98.38 204 ILE A C 1
ATOM 1660 O O . ILE A 1 204 ? -7.523 2.434 -3.488 1 98.38 204 ILE A O 1
ATOM 1664 N N . PHE A 1 205 ? -6.793 4.164 -2.234 1 98.56 205 PHE A N 1
ATOM 1665 C CA . PHE A 1 205 ? -7.273 5.188 -3.156 1 98.56 205 PHE A CA 1
ATOM 1666 C C . PHE A 1 205 ? -6.543 5.098 -4.492 1 98.56 205 PHE A C 1
ATOM 1668 O O . PHE A 1 205 ? -5.457 4.523 -4.574 1 98.56 205 PHE A O 1
ATOM 1675 N N . ASN A 1 206 ? -7.23 5.672 -5.504 1 98.25 206 ASN A N 1
ATOM 1676 C CA . ASN A 1 206 ? -6.559 5.805 -6.793 1 98.25 206 ASN A CA 1
ATOM 1677 C C . ASN A 1 206 ? -5.191 6.469 -6.645 1 98.25 206 ASN A C 1
ATOM 1679 O O . ASN A 1 206 ? -4.988 7.293 -5.75 1 98.25 206 ASN A O 1
ATOM 1683 N N . PRO A 1 207 ? -4.238 6.023 -7.484 1 98.5 207 PRO A N 1
ATOM 1684 C CA . PRO A 1 207 ? -2.902 6.613 -7.367 1 98.5 207 PRO A CA 1
ATOM 1685 C C . PRO A 1 207 ? -2.885 8.102 -7.691 1 98.5 207 PRO A C 1
ATOM 1687 O O . PRO A 1 207 ? -3.602 8.555 -8.586 1 98.5 207 PRO A O 1
ATOM 1690 N N . LEU A 1 208 ? -2.141 8.836 -6.953 1 98.5 208 LEU A N 1
ATOM 1691 C CA . LEU A 1 208 ? -1.903 10.234 -7.266 1 98.5 208 LEU A CA 1
ATOM 1692 C C . LEU A 1 208 ? -0.659 10.398 -8.133 1 98.5 208 LEU A C 1
ATOM 1694 O O . LEU A 1 208 ? 0.464 10.234 -7.652 1 98.5 208 LEU A O 1
ATOM 1698 N N . ILE A 1 209 ? -0.876 10.688 -9.398 1 98.38 209 ILE A N 1
ATOM 1699 C CA . ILE A 1 209 ? 0.204 10.891 -10.359 1 98.38 209 ILE A CA 1
ATOM 1700 C C . ILE A 1 209 ? 0.555 12.375 -10.438 1 98.38 209 ILE A C 1
ATOM 1702 O O . ILE A 1 209 ? -0.294 13.203 -10.773 1 98.38 209 ILE A O 1
ATOM 1706 N N . VAL A 1 210 ? 1.818 12.734 -10.18 1 97.88 210 VAL A N 1
ATOM 1707 C CA . VAL A 1 210 ? 2.188 14.141 -10.016 1 97.88 210 VAL A CA 1
ATOM 1708 C C . VAL A 1 210 ? 2.383 14.781 -11.383 1 97.88 210 VAL A C 1
ATOM 1710 O O . VAL A 1 210 ? 1.787 15.82 -11.68 1 97.88 210 VAL A O 1
ATOM 1713 N N . PHE A 1 211 ? 3.193 14.125 -12.242 1 97.56 211 PHE A N 1
ATOM 1714 C CA . PHE A 1 211 ? 3.533 14.695 -13.539 1 97.56 211 PHE A CA 1
ATOM 1715 C C . PHE A 1 211 ? 3.057 13.789 -14.672 1 97.56 211 PHE A C 1
ATOM 1717 O O . PHE A 1 211 ? 3.096 12.562 -14.555 1 97.56 211 PHE A O 1
ATOM 1724 N N . ASP A 1 212 ? 2.699 14.414 -15.781 1 95.81 212 ASP A N 1
ATOM 1725 C CA . ASP A 1 212 ? 2.365 13.641 -16.969 1 95.81 212 ASP A CA 1
ATOM 1726 C C . ASP A 1 212 ? 3.607 13.375 -17.828 1 95.81 212 ASP A C 1
ATOM 1728 O O . ASP A 1 212 ? 4.734 13.578 -17.359 1 95.81 212 ASP A O 1
ATOM 1732 N N . GLU A 1 213 ? 3.404 12.836 -18.969 1 93.06 213 GLU A N 1
ATOM 1733 C CA . GLU A 1 213 ? 4.52 12.445 -19.828 1 93.06 213 GLU A CA 1
ATOM 1734 C C . GLU A 1 213 ? 5.312 13.672 -20.281 1 93.06 213 GLU A C 1
ATOM 1736 O O . GLU A 1 213 ? 6.504 13.57 -20.578 1 93.06 213 GLU A O 1
ATOM 1741 N N . ASP A 1 214 ? 4.684 14.867 -20.281 1 95.19 214 ASP A N 1
ATOM 1742 C CA . ASP A 1 214 ? 5.336 16.109 -20.703 1 95.19 214 ASP A CA 1
ATOM 1743 C C . ASP A 1 214 ? 5.941 16.844 -19.516 1 95.19 214 ASP A C 1
ATOM 1745 O O . ASP A 1 214 ? 6.316 18.016 -19.625 1 95.19 214 ASP A O 1
ATOM 1749 N N . ASN A 1 215 ? 5.898 16.172 -18.312 1 94.69 215 ASN A N 1
ATOM 1750 C CA . ASN A 1 215 ? 6.477 16.703 -17.094 1 94.69 215 ASN A CA 1
ATOM 1751 C C . ASN A 1 215 ? 5.684 17.891 -16.562 1 94.69 215 ASN A C 1
ATOM 1753 O O . ASN A 1 215 ? 6.246 18.797 -15.93 1 94.69 215 ASN A O 1
ATOM 1757 N N . LEU A 1 216 ? 4.465 17.969 -17.047 1 96.31 216 LEU A N 1
ATOM 1758 C CA . LEU A 1 216 ? 3.535 18.938 -16.469 1 96.31 216 LEU A CA 1
ATOM 1759 C C . LEU A 1 216 ? 2.688 18.297 -15.375 1 96.31 216 LEU A C 1
ATOM 1761 O O . LEU A 1 216 ? 2.467 17.094 -15.383 1 96.31 216 LEU A O 1
ATOM 1765 N N . PHE A 1 217 ? 2.258 19.125 -14.469 1 96 217 PHE A N 1
ATOM 1766 C CA . PHE A 1 217 ? 1.36 18.609 -13.445 1 96 217 PHE A CA 1
ATOM 1767 C C . PHE A 1 217 ? 0.132 17.969 -14.078 1 96 217 PHE A C 1
ATOM 1769 O O . PHE A 1 217 ? -0.417 18.484 -15.047 1 96 217 PHE A O 1
ATOM 1776 N N . THR A 1 218 ? -0.329 16.828 -13.562 1 96.62 218 THR A N 1
ATOM 1777 C CA . THR A 1 218 ? -1.571 16.203 -14.016 1 96.62 218 THR A CA 1
ATOM 1778 C C . THR A 1 218 ? -2.771 17.062 -13.625 1 96.62 218 THR A C 1
ATOM 1780 O O . THR A 1 218 ? -2.672 17.922 -12.75 1 96.62 218 THR A O 1
ATOM 1783 N N . LYS A 1 219 ? -3.904 16.828 -14.25 1 95.19 219 LYS A N 1
ATOM 1784 C CA . LYS A 1 219 ? -5.129 17.578 -13.961 1 95.19 219 LYS A CA 1
ATOM 1785 C C . LYS A 1 219 ? -5.531 17.406 -12.492 1 95.19 219 LYS A C 1
ATOM 1787 O O . LYS A 1 219 ? -5.977 18.359 -11.859 1 95.19 219 LYS A O 1
ATOM 1792 N N . ASN A 1 220 ? -5.391 16.203 -12.008 1 95.88 220 ASN A N 1
ATOM 1793 C CA . ASN A 1 220 ? -5.707 15.938 -10.609 1 95.88 220 ASN A CA 1
ATOM 1794 C C . ASN A 1 220 ? -4.867 16.797 -9.672 1 95.88 220 ASN A C 1
ATOM 1796 O O . ASN A 1 220 ? -5.398 17.422 -8.75 1 95.88 220 ASN A O 1
ATOM 1800 N N . VAL A 1 221 ? -3.59 16.906 -9.938 1 96.44 221 VAL A N 1
ATOM 1801 C CA . VAL A 1 221 ? -2.676 17.688 -9.102 1 96.44 221 VAL A CA 1
ATOM 1802 C C . VAL A 1 221 ? -2.982 19.172 -9.242 1 96.44 221 VAL A C 1
ATOM 1804 O O . VAL A 1 221 ? -2.971 19.906 -8.25 1 96.44 221 VAL A O 1
ATOM 1807 N N . GLU A 1 222 ? -3.318 19.594 -10.414 1 95.69 222 GLU A N 1
ATOM 1808 C CA . GLU A 1 222 ? -3.721 20.984 -10.609 1 95.69 222 GLU A CA 1
ATOM 1809 C C . GLU A 1 222 ? -4.945 21.328 -9.773 1 95.69 222 GLU A C 1
ATOM 1811 O O . GLU A 1 222 ? -5.012 22.406 -9.172 1 95.69 222 GLU A O 1
ATOM 1816 N N . ASN A 1 223 ? -5.867 20.406 -9.773 1 95.81 223 ASN A N 1
ATOM 1817 C CA . ASN A 1 223 ? -7.082 20.609 -9 1 95.81 223 ASN A CA 1
ATOM 1818 C C . ASN A 1 223 ? -6.785 20.688 -7.504 1 95.81 223 ASN A C 1
ATOM 1820 O O . ASN A 1 223 ? -7.406 21.469 -6.781 1 95.81 223 ASN A O 1
ATOM 1824 N N . ILE A 1 224 ? -5.871 19.906 -7.074 1 95.81 224 ILE A N 1
ATOM 1825 C CA . ILE A 1 224 ? -5.469 19.922 -5.672 1 95.81 224 ILE A CA 1
ATOM 1826 C C . ILE A 1 224 ? -4.863 21.281 -5.32 1 95.81 224 ILE A C 1
ATOM 1828 O O . ILE A 1 224 ? -5.219 21.875 -4.301 1 95.81 224 ILE A O 1
ATOM 1832 N N . TYR A 1 225 ? -4.008 21.781 -6.176 1 93.81 225 TYR A N 1
ATOM 1833 C CA . TYR A 1 225 ? -3.35 23.062 -5.93 1 93.81 225 TYR A CA 1
ATOM 1834 C C . TYR A 1 225 ? -4.355 24.203 -5.961 1 93.81 225 TYR A C 1
ATOM 1836 O O . TYR A 1 225 ? -4.23 25.172 -5.211 1 93.81 225 TYR A O 1
ATOM 1844 N N . LYS A 1 226 ? -5.352 24.109 -6.773 1 93.12 226 LYS A N 1
ATOM 1845 C CA . LYS A 1 226 ? -6.395 25.125 -6.832 1 93.12 226 LYS A CA 1
ATOM 1846 C C . LYS A 1 226 ? -7.207 25.156 -5.539 1 93.12 226 LYS A C 1
ATOM 1848 O O . LYS A 1 226 ? -7.543 26.234 -5.035 1 93.12 226 LYS A O 1
ATOM 1853 N N . LYS A 1 227 ? -7.469 23.984 -5.023 1 92.12 227 LYS A N 1
ATOM 1854 C CA . LYS A 1 227 ? -8.258 23.859 -3.799 1 92.12 227 LYS A CA 1
ATOM 1855 C C . LYS A 1 227 ? -7.461 24.344 -2.586 1 92.12 227 LYS A C 1
ATOM 1857 O O . LYS A 1 227 ? -8.039 24.844 -1.621 1 92.12 227 LYS A O 1
ATOM 1862 N N . SER A 1 228 ? -6.18 24.188 -2.693 1 91.94 228 SER A N 1
ATOM 1863 C CA . SER A 1 228 ? -5.32 24.562 -1.576 1 91.94 228 SER A CA 1
ATOM 1864 C C . SER A 1 228 ? -4.402 25.734 -1.948 1 91.94 228 SER A C 1
ATOM 1866 O O . SER A 1 228 ? -3.225 25.734 -1.583 1 91.94 228 SER A O 1
ATOM 1868 N N . SER A 1 229 ? -4.934 26.609 -2.619 1 87.19 229 SER A N 1
ATOM 1869 C CA . SER A 1 229 ? -4.145 27.719 -3.141 1 87.19 229 SER A CA 1
ATOM 1870 C C . SER A 1 229 ? -3.566 28.562 -2.01 1 87.19 229 SER A C 1
ATOM 1872 O O . SER A 1 229 ? -4.285 28.953 -1.082 1 87.19 229 SER A O 1
ATOM 1874 N N . THR A 1 230 ? -2.311 28.781 -2.088 1 86.81 230 THR A N 1
ATOM 1875 C CA . THR A 1 230 ? -1.587 29.562 -1.093 1 86.81 230 THR A CA 1
ATOM 1876 C C . THR A 1 230 ? -0.708 30.609 -1.766 1 86.81 230 THR A C 1
ATOM 1878 O O . THR A 1 230 ? -0.347 30.469 -2.936 1 86.81 230 THR A O 1
ATOM 1881 N N . TYR A 1 231 ? -0.543 31.688 -1.091 1 89.38 231 TYR A N 1
ATOM 1882 C CA . TYR A 1 231 ? 0.413 32.719 -1.476 1 89.38 231 TYR A CA 1
ATOM 1883 C C . TYR A 1 231 ? 1.513 32.875 -0.43 1 89.38 231 TYR A C 1
ATOM 1885 O O . TYR A 1 231 ? 1.244 33.25 0.714 1 89.38 231 TYR A O 1
ATOM 1893 N N . SER A 1 232 ? 2.732 32.625 -0.854 1 90.38 232 SER A N 1
ATOM 1894 C CA . SER A 1 232 ? 3.84 32.594 0.097 1 90.38 232 SER A CA 1
ATOM 1895 C C . SER A 1 232 ? 4.613 33.906 0.081 1 90.38 232 SER A C 1
ATOM 1897 O O . SER A 1 232 ? 4.875 34.469 -0.986 1 90.38 232 SER A O 1
ATOM 1899 N N . ILE A 1 233 ? 4.898 34.438 1.24 1 90.19 233 ILE A N 1
ATOM 1900 C CA . ILE A 1 233 ? 5.781 35.562 1.442 1 90.19 233 ILE A CA 1
ATOM 1901 C C . ILE A 1 233 ? 7.031 35.125 2.203 1 90.19 233 ILE A C 1
ATOM 1903 O O . ILE A 1 233 ? 6.938 34.688 3.346 1 90.19 233 ILE A O 1
ATOM 1907 N N . LYS A 1 234 ? 8.148 35.219 1.541 1 90.56 234 LYS A N 1
ATOM 1908 C CA . LYS A 1 234 ? 9.398 34.844 2.184 1 90.56 234 LYS A CA 1
ATOM 1909 C C . LYS A 1 234 ? 9.953 35.969 3.033 1 90.56 234 LYS A C 1
ATOM 1911 O O . LYS A 1 234 ? 10.008 37.125 2.588 1 90.56 234 LYS A O 1
ATOM 1916 N N . VAL A 1 235 ? 10.312 35.594 4.277 1 88.56 235 VAL A N 1
ATOM 1917 C CA . VAL A 1 235 ? 10.797 36.594 5.203 1 88.56 235 VAL A CA 1
ATOM 1918 C C . VAL A 1 235 ? 12.062 36.125 5.895 1 88.56 235 VAL A C 1
ATOM 1920 O O . VAL A 1 235 ? 12.195 34.938 6.188 1 88.56 235 VAL A O 1
ATOM 1923 N N . ASP A 1 236 ? 13.047 37 6.055 1 84.12 236 ASP A N 1
ATOM 1924 C CA . ASP A 1 236 ? 14.242 36.688 6.824 1 84.12 236 ASP A CA 1
ATOM 1925 C C . ASP A 1 236 ? 13.953 36.688 8.32 1 84.12 236 ASP A C 1
ATOM 1927 O O . ASP A 1 236 ? 13.242 37.562 8.828 1 84.12 236 ASP A O 1
ATOM 1931 N N . PHE A 1 237 ? 14.227 35.562 8.852 1 73.5 237 PHE A N 1
ATOM 1932 C CA . PHE A 1 237 ? 14.039 35.438 10.297 1 73.5 237 PHE A CA 1
ATOM 1933 C C . PHE A 1 237 ? 15.289 35.875 11.047 1 73.5 237 PHE A C 1
ATOM 1935 O O . PHE A 1 237 ? 16.375 35.344 10.836 1 73.5 237 PHE A O 1
ATOM 1942 N N . GLU A 1 238 ? 15.336 37.312 11.422 1 61.66 238 GLU A N 1
ATOM 1943 C CA . GLU A 1 238 ? 16.453 37.844 12.188 1 61.66 238 GLU A CA 1
ATOM 1944 C C . GLU A 1 238 ? 16.281 37.594 13.688 1 61.66 238 GLU A C 1
ATOM 1946 O O . GLU A 1 238 ? 15.148 37.594 14.188 1 61.66 238 GLU A O 1
ATOM 1951 N N . MET B 1 1 ? 0.926 -20.562 -25.312 1 93.19 1 MET B N 1
ATOM 1952 C CA . MET B 1 1 ? 0.731 -21.734 -24.453 1 93.19 1 MET B CA 1
ATOM 1953 C C . MET B 1 1 ? -0.704 -22.234 -24.547 1 93.19 1 MET B C 1
ATOM 1955 O O . MET B 1 1 ? -1.651 -21.453 -24.469 1 93.19 1 MET B O 1
ATOM 1959 N N . VAL B 1 2 ? -0.874 -23.5 -24.703 1 93.69 2 VAL B N 1
ATOM 1960 C CA . VAL B 1 2 ? -2.201 -24.094 -24.797 1 93.69 2 VAL B CA 1
ATOM 1961 C C . VAL B 1 2 ? -2.637 -24.578 -23.422 1 93.69 2 VAL B C 1
ATOM 1963 O O . VAL B 1 2 ? -1.885 -25.281 -22.734 1 93.69 2 VAL B O 1
ATOM 1966 N N . LEU B 1 3 ? -3.893 -24.172 -23.078 1 94.88 3 LEU B N 1
ATOM 1967 C CA . LEU B 1 3 ? -4.391 -24.547 -21.75 1 94.88 3 LEU B CA 1
ATOM 1968 C C . LEU B 1 3 ? -5.797 -25.125 -21.844 1 94.88 3 LEU B C 1
ATOM 1970 O O . LEU B 1 3 ? -6.699 -24.5 -22.406 1 94.88 3 LEU B O 1
ATOM 1974 N N . TYR B 1 4 ? -5.918 -26.297 -21.297 1 94.38 4 TYR B N 1
ATOM 1975 C CA . TYR B 1 4 ? -7.242 -26.875 -21.141 1 94.38 4 TYR B CA 1
ATOM 1976 C C . TYR B 1 4 ? -7.891 -26.391 -19.844 1 94.38 4 TYR B C 1
ATOM 1978 O O . TYR B 1 4 ? -7.23 -26.312 -18.797 1 94.38 4 TYR B O 1
ATOM 1986 N N . GLN B 1 5 ? -9.156 -26.016 -19.906 1 91.19 5 GLN B N 1
ATOM 1987 C CA . GLN B 1 5 ? -9.922 -25.562 -18.766 1 91.19 5 GLN B CA 1
ATOM 1988 C C . GLN B 1 5 ? -11.336 -26.141 -18.766 1 91.19 5 GLN B C 1
ATOM 1990 O O . GLN B 1 5 ? -11.828 -26.562 -19.812 1 91.19 5 GLN B O 1
ATOM 1995 N N . PRO B 1 6 ? -11.883 -26.156 -17.625 1 87.69 6 PRO B N 1
ATOM 1996 C CA . PRO B 1 6 ? -13.242 -26.688 -17.594 1 87.69 6 PRO B CA 1
ATOM 1997 C C . PRO B 1 6 ? -14.242 -25.797 -18.328 1 87.69 6 PRO B C 1
ATOM 1999 O O . PRO B 1 6 ? -14.141 -24.578 -18.281 1 87.69 6 PRO B O 1
ATOM 2002 N N . ALA B 1 7 ? -15.195 -26.453 -18.953 1 84.31 7 ALA B N 1
ATOM 2003 C CA . ALA B 1 7 ? -16.266 -25.703 -19.625 1 84.31 7 ALA B CA 1
ATOM 2004 C C . ALA B 1 7 ? -17.172 -25 -18.625 1 84.31 7 ALA B C 1
ATOM 2006 O O . ALA B 1 7 ? -17.688 -23.922 -18.906 1 84.31 7 ALA B O 1
ATOM 2007 N N . ASN B 1 8 ? -17.312 -25.766 -17.516 1 78.44 8 ASN B N 1
ATOM 2008 C CA . ASN B 1 8 ? -18.125 -25.234 -16.438 1 78.44 8 ASN B CA 1
ATOM 2009 C C . ASN B 1 8 ? -17.344 -25.156 -15.125 1 78.44 8 ASN B C 1
ATOM 201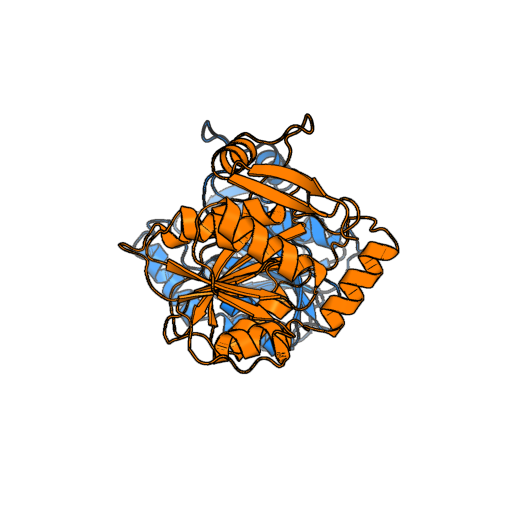1 O O . ASN B 1 8 ? -16.781 -26.156 -14.672 1 78.44 8 ASN B O 1
ATOM 2015 N N . GLY B 1 9 ? -16.969 -23.984 -14.75 1 71.56 9 GLY B N 1
ATOM 2016 C CA . GLY B 1 9 ? -16.234 -23.828 -13.508 1 71.56 9 GLY B CA 1
ATOM 2017 C C . GLY B 1 9 ? -15.281 -22.641 -13.516 1 71.56 9 GLY B C 1
ATOM 2018 O O . GLY B 1 9 ? -15.391 -21.766 -14.367 1 71.56 9 GLY B O 1
ATOM 2019 N N . TYR B 1 10 ? -14.398 -22.734 -12.586 1 72 10 TYR B N 1
ATOM 2020 C CA . TYR B 1 10 ? -13.453 -21.641 -12.422 1 72 10 TYR B CA 1
ATOM 2021 C C . TYR B 1 10 ? -12.398 -21.656 -13.516 1 72 10 TYR B C 1
ATOM 2023 O O . TYR B 1 10 ? -11.852 -22.719 -13.836 1 72 10 TYR B O 1
ATOM 2031 N N . CYS B 1 11 ? -12.273 -20.516 -14.156 1 78.75 11 CYS B N 1
ATOM 2032 C CA . CYS B 1 11 ? -11.203 -20.297 -15.133 1 78.75 11 CYS B CA 1
ATOM 2033 C C . CYS B 1 11 ? -10.25 -19.219 -14.656 1 78.75 11 CYS B C 1
ATOM 2035 O O . CYS B 1 11 ? -10.586 -18.422 -13.773 1 78.75 11 CYS B O 1
ATOM 2037 N N . TYR B 1 12 ? -9.07 -19.422 -15.211 1 77.69 12 TYR B N 1
ATOM 2038 C CA . TYR B 1 12 ? -8.125 -18.391 -14.828 1 77.69 12 TYR B CA 1
ATOM 2039 C C . TYR B 1 12 ? -8.625 -17.016 -15.258 1 77.69 12 TYR B C 1
ATOM 2041 O O . TYR B 1 12 ? -9.453 -16.906 -16.156 1 77.69 12 TYR B O 1
ATOM 2049 N N . ASN B 1 13 ? -8.109 -15.969 -14.453 1 83.25 13 ASN B N 1
ATOM 2050 C CA . ASN B 1 13 ? -8.539 -14.602 -14.711 1 83.25 13 ASN B CA 1
ATOM 2051 C C . ASN B 1 13 ? -7.344 -13.664 -14.891 1 83.25 13 ASN B C 1
ATOM 2053 O O . ASN B 1 13 ? -6.203 -14.117 -14.984 1 83.25 13 ASN B O 1
ATOM 2057 N N . SER B 1 14 ? -7.605 -12.438 -15.062 1 91.44 14 SER B N 1
ATOM 2058 C CA . SER B 1 14 ? -6.586 -11.43 -15.344 1 91.44 14 SER B CA 1
ATOM 2059 C C . SER B 1 14 ? -5.57 -11.344 -14.211 1 91.44 14 SER B C 1
ATOM 2061 O O . SER B 1 14 ? -4.406 -11.016 -14.438 1 91.44 14 SER B O 1
ATOM 2063 N N . ASP B 1 15 ? -5.961 -11.719 -13.016 1 94.31 15 ASP B N 1
ATOM 2064 C CA . ASP B 1 15 ? -5.074 -11.641 -11.859 1 94.31 15 ASP B CA 1
ATOM 2065 C C . ASP B 1 15 ? -3.83 -12.5 -12.062 1 94.31 15 ASP B C 1
ATOM 2067 O O . ASP B 1 15 ? -2.73 -12.125 -11.656 1 94.31 15 ASP B O 1
ATOM 2071 N N . THR B 1 16 ? -4.055 -13.633 -12.734 1 95.5 16 THR B N 1
ATOM 2072 C CA . THR B 1 16 ? -2.957 -14.555 -13.008 1 95.5 16 THR B CA 1
ATOM 2073 C C . THR B 1 16 ? -1.896 -13.883 -13.875 1 95.5 16 THR B C 1
ATOM 2075 O O . THR B 1 16 ? -0.701 -13.969 -13.586 1 95.5 16 THR B O 1
ATOM 2078 N N . HIS B 1 17 ? -2.338 -13.195 -14.906 1 96.62 17 HIS B N 1
ATOM 2079 C CA . HIS B 1 17 ? -1.42 -12.539 -15.828 1 96.62 17 HIS B CA 1
ATOM 2080 C C . HIS B 1 17 ? -0.701 -11.375 -15.156 1 96.62 17 HIS B C 1
ATOM 2082 O O . HIS B 1 17 ? 0.487 -11.148 -15.406 1 96.62 17 HIS B O 1
ATOM 2088 N N . PHE B 1 18 ? -1.448 -10.656 -14.32 1 98.19 18 PHE B N 1
ATOM 2089 C CA . PHE B 1 18 ? -0.845 -9.555 -13.578 1 98.19 18 PHE B CA 1
ATOM 2090 C C . PHE B 1 18 ? 0.217 -10.062 -12.617 1 98.19 18 PHE B C 1
ATOM 2092 O O . PHE B 1 18 ? 1.312 -9.508 -12.531 1 98.19 18 PHE B O 1
ATOM 2099 N N . LEU B 1 19 ? -0.112 -11.133 -11.898 1 98.5 19 LEU B N 1
ATOM 2100 C CA . LEU B 1 19 ? 0.831 -11.711 -10.945 1 98.5 19 LEU B CA 1
ATOM 2101 C C . LEU B 1 19 ? 2.066 -12.25 -11.664 1 98.5 19 LEU B C 1
ATOM 2103 O O . LEU B 1 19 ? 3.191 -12.055 -11.195 1 98.5 19 LEU B O 1
ATOM 2107 N N . PHE B 1 20 ? 1.881 -12.914 -12.82 1 98.38 20 PHE B N 1
ATOM 2108 C CA . PHE B 1 20 ? 3 -13.414 -13.602 1 98.38 20 PHE B CA 1
ATOM 2109 C C . PHE B 1 20 ? 3.947 -12.281 -13.984 1 98.38 20 PHE B C 1
ATOM 2111 O O . PHE B 1 20 ? 5.16 -12.391 -13.789 1 98.38 20 PHE B O 1
ATOM 2118 N N . ASN B 1 21 ? 3.371 -11.211 -14.5 1 98.5 21 ASN B N 1
ATOM 2119 C CA . ASN B 1 21 ? 4.184 -10.062 -14.883 1 98.5 21 ASN B CA 1
ATOM 2120 C C . ASN B 1 21 ? 4.938 -9.484 -13.688 1 98.5 21 ASN B C 1
ATOM 2122 O O . ASN B 1 21 ? 6.113 -9.141 -13.805 1 98.5 21 ASN B O 1
ATOM 2126 N N . PHE B 1 22 ? 4.312 -9.383 -12.562 1 98.75 22 PHE B N 1
ATOM 2127 C CA . PHE B 1 22 ? 4.898 -8.875 -11.328 1 98.75 22 PHE B CA 1
ATOM 2128 C C . PHE B 1 22 ? 6.062 -9.758 -10.883 1 98.75 22 PHE B C 1
ATOM 2130 O O . PHE B 1 22 ? 7.109 -9.25 -10.477 1 98.75 22 PHE B O 1
ATOM 2137 N N . ILE B 1 23 ? 5.887 -11.062 -10.945 1 98.69 23 ILE B N 1
ATOM 2138 C CA . ILE B 1 23 ? 6.934 -12.023 -10.609 1 98.69 23 ILE B CA 1
ATOM 2139 C C . ILE B 1 23 ? 8.148 -11.797 -11.508 1 98.69 23 ILE B C 1
ATOM 2141 O O . ILE B 1 23 ? 9.273 -11.648 -11.023 1 98.69 23 ILE B O 1
ATOM 2145 N N . CYS B 1 24 ? 7.906 -11.695 -12.82 1 98 24 CYS B N 1
ATOM 2146 C CA . CYS B 1 24 ? 8.992 -11.516 -13.781 1 98 24 CYS B CA 1
ATOM 2147 C C . CYS B 1 24 ? 9.75 -10.227 -13.508 1 98 24 CYS B C 1
ATOM 2149 O O . CYS B 1 24 ? 10.984 -10.211 -13.531 1 98 24 CYS B O 1
ATOM 2151 N N . GLU B 1 25 ? 9.016 -9.188 -13.242 1 97.88 25 GLU B N 1
ATOM 2152 C CA . GLU B 1 25 ? 9.648 -7.895 -12.984 1 97.88 25 GLU B CA 1
ATOM 2153 C C . GLU B 1 25 ? 10.547 -7.961 -11.758 1 97.88 25 GLU B C 1
ATOM 2155 O O . GLU B 1 25 ? 11.641 -7.391 -11.75 1 97.88 25 GLU B O 1
ATOM 2160 N N . ASN B 1 26 ? 10.125 -8.648 -10.711 1 98 26 ASN B N 1
ATOM 2161 C CA . ASN B 1 26 ? 10.883 -8.711 -9.469 1 98 26 ASN B CA 1
ATOM 2162 C C . ASN B 1 26 ? 12.062 -9.68 -9.586 1 98 26 ASN B C 1
ATOM 2164 O O . ASN B 1 26 ? 13.07 -9.516 -8.898 1 98 26 ASN B O 1
ATOM 2168 N N . LEU B 1 27 ? 11.938 -10.672 -10.461 1 97.5 27 LEU B N 1
ATOM 2169 C CA . LEU B 1 27 ? 12.992 -11.672 -10.578 1 97.5 27 LEU B CA 1
ATOM 2170 C C . LEU B 1 27 ? 14.062 -11.227 -11.57 1 97.5 27 LEU B C 1
ATOM 2172 O O . LEU B 1 27 ? 15.117 -11.852 -11.68 1 97.5 27 LEU B O 1
ATOM 2176 N N . LYS B 1 28 ? 13.797 -10.102 -12.266 1 95.5 28 LYS B N 1
ATOM 2177 C CA . LYS B 1 28 ? 14.727 -9.594 -13.273 1 95.5 28 LYS B CA 1
ATOM 2178 C C . LYS B 1 28 ? 16.094 -9.312 -12.664 1 95.5 28 LYS B C 1
ATOM 2180 O O . LYS B 1 28 ? 17.109 -9.438 -13.336 1 95.5 28 LYS B O 1
ATOM 2185 N N . LYS B 1 29 ? 16.125 -8.93 -11.445 1 92.56 29 LYS B N 1
ATOM 2186 C CA . LYS B 1 29 ? 17.375 -8.523 -10.805 1 92.56 29 LYS B CA 1
ATOM 2187 C C . LYS B 1 29 ? 18.25 -9.734 -10.469 1 92.56 29 LYS B C 1
ATOM 2189 O O . LYS B 1 29 ? 19.422 -9.586 -10.141 1 92.56 29 LYS B O 1
ATOM 2194 N N . TYR B 1 30 ? 17.656 -10.867 -10.477 1 91.5 30 TYR B N 1
ATOM 2195 C CA . TYR B 1 30 ? 18.406 -12.094 -10.18 1 91.5 30 TYR B CA 1
ATOM 2196 C C . TYR B 1 30 ? 18.875 -12.766 -11.461 1 91.5 30 TYR B C 1
ATOM 2198 O O . TYR B 1 30 ? 18.094 -12.93 -12.406 1 91.5 30 TYR B O 1
ATOM 2206 N N . LYS B 1 31 ? 20.203 -12.992 -11.391 1 86.19 31 LYS B N 1
ATOM 2207 C CA . LYS B 1 31 ? 20.766 -13.719 -12.516 1 86.19 31 LYS B CA 1
ATOM 2208 C C . LYS B 1 31 ? 20.656 -15.227 -12.312 1 86.19 31 LYS B C 1
ATOM 2210 O O . LYS B 1 31 ? 20.766 -15.719 -11.18 1 86.19 31 LYS B O 1
ATOM 2215 N N . ASN B 1 32 ? 20.203 -16.031 -13.219 1 88.06 32 ASN B N 1
ATOM 2216 C CA . ASN B 1 32 ? 20.219 -17.484 -13.211 1 88.06 32 ASN B CA 1
ATOM 2217 C C . ASN B 1 32 ? 19.25 -18.047 -12.172 1 88.06 32 ASN B C 1
ATOM 2219 O O . ASN B 1 32 ? 19.625 -18.875 -11.344 1 88.06 32 ASN B O 1
ATOM 2223 N N . ILE B 1 33 ? 18.078 -17.625 -12.172 1 93 33 ILE B N 1
ATOM 2224 C CA . ILE B 1 33 ? 17.031 -18.125 -11.281 1 93 33 ILE B CA 1
ATOM 2225 C C . ILE B 1 33 ? 16.859 -19.625 -11.5 1 93 33 ILE B C 1
ATOM 2227 O O . ILE B 1 33 ? 16.656 -20.078 -12.625 1 93 33 ILE B O 1
ATO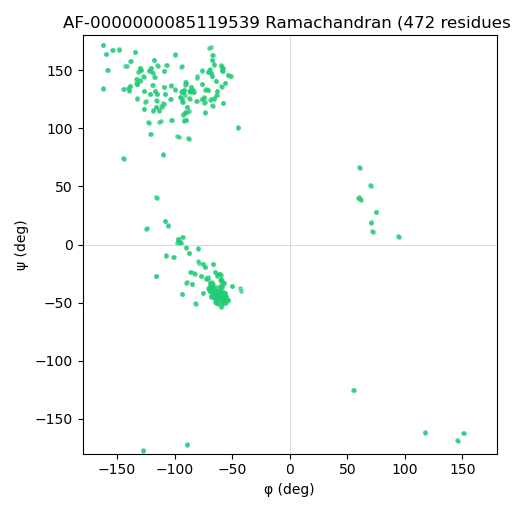M 2231 N N . LYS B 1 34 ? 17.047 -20.422 -10.391 1 95.75 34 LYS B N 1
ATOM 2232 C CA . LYS B 1 34 ? 16.938 -21.875 -10.461 1 95.75 34 LYS B CA 1
ATOM 2233 C C . LYS B 1 34 ? 16.422 -22.453 -9.141 1 95.75 34 LYS B C 1
ATOM 2235 O O . LYS B 1 34 ? 16.328 -21.734 -8.141 1 95.75 34 LYS B O 1
ATOM 2240 N N . GLY B 1 35 ? 16.062 -23.656 -9.164 1 97.62 35 GLY B N 1
ATOM 2241 C CA . GLY B 1 35 ? 15.633 -24.344 -7.953 1 97.62 35 GLY B CA 1
ATOM 2242 C C . GLY B 1 35 ? 14.188 -24.812 -8.008 1 97.62 35 GLY B C 1
ATOM 2243 O O . GLY B 1 35 ? 13.625 -24.984 -9.094 1 97.62 35 GLY B O 1
ATOM 2244 N N . GLU B 1 36 ? 13.688 -25.062 -6.805 1 98.56 36 GLU B N 1
ATOM 2245 C CA . GLU B 1 36 ? 12.336 -25.594 -6.664 1 98.56 36 GLU B CA 1
ATOM 2246 C C . GLU B 1 36 ? 11.32 -24.469 -6.457 1 98.56 36 GLU B C 1
ATOM 2248 O O . GLU B 1 36 ? 11.484 -23.641 -5.562 1 98.56 36 GLU B O 1
ATOM 2253 N N . PHE B 1 37 ? 10.273 -24.391 -7.266 1 97.12 37 PHE B N 1
ATOM 2254 C CA . PHE B 1 37 ? 9.219 -23.438 -6.945 1 97.12 37 PHE B CA 1
ATOM 2255 C C . PHE B 1 37 ? 7.859 -24.125 -6.926 1 97.12 37 PHE B C 1
ATOM 2257 O O . PHE B 1 37 ? 7.633 -25.078 -7.664 1 97.12 37 PHE B O 1
ATOM 2264 N N . LEU B 1 38 ? 7.023 -23.703 -6.07 1 98.75 38 LEU B N 1
ATOM 2265 C CA . LEU B 1 38 ? 5.723 -24.297 -5.805 1 98.75 38 LEU B CA 1
ATOM 2266 C C . LEU B 1 38 ? 4.598 -23.328 -6.152 1 98.75 38 LEU B C 1
ATOM 2268 O O . LEU B 1 38 ? 4.594 -22.188 -5.695 1 98.75 38 LEU B O 1
ATOM 2272 N N . ASP B 1 39 ? 3.695 -23.781 -7.012 1 98.56 39 ASP B N 1
ATOM 2273 C CA . ASP B 1 39 ? 2.424 -23.109 -7.27 1 98.56 39 ASP B CA 1
ATOM 2274 C C . ASP B 1 39 ? 1.332 -23.625 -6.332 1 98.56 39 ASP B C 1
ATOM 2276 O O . ASP B 1 39 ? 0.818 -24.719 -6.52 1 98.56 39 ASP B O 1
ATOM 2280 N N . ILE B 1 40 ? 0.974 -22.797 -5.387 1 97.19 40 ILE B N 1
ATOM 2281 C CA . ILE B 1 40 ? 0.025 -23.172 -4.348 1 97.19 40 ILE B CA 1
ATOM 2282 C C . ILE B 1 40 ? -1.401 -22.922 -4.832 1 97.19 40 ILE B C 1
ATOM 2284 O O . ILE B 1 40 ? -1.773 -21.781 -5.121 1 97.19 40 ILE B O 1
ATOM 2288 N N . GLY B 1 41 ? -2.225 -23.922 -4.785 1 93.75 41 GLY B N 1
ATOM 2289 C CA . GLY B 1 41 ? -3.523 -23.766 -5.422 1 93.75 41 GLY B CA 1
ATOM 2290 C C . GLY B 1 41 ? -3.43 -23.5 -6.91 1 93.75 41 GLY B C 1
ATOM 2291 O O . GLY B 1 41 ? -3.92 -22.469 -7.391 1 93.75 41 GLY B O 1
ATOM 2292 N N . SER B 1 42 ? -2.945 -24.5 -7.621 1 94.75 42 SER B N 1
ATOM 2293 C CA . SER B 1 42 ? -2.471 -24.25 -8.977 1 94.75 42 SER B CA 1
ATOM 2294 C C . SER B 1 42 ? -3.633 -24.156 -9.961 1 94.75 42 SER B C 1
ATOM 2296 O O . SER B 1 42 ? -3.469 -23.672 -11.078 1 94.75 42 SER B O 1
ATOM 2298 N N . GLY B 1 43 ? -4.836 -24.625 -9.57 1 92 43 GLY B N 1
ATOM 2299 C CA . GLY B 1 43 ? -5.926 -24.656 -10.539 1 92 43 GLY B CA 1
ATOM 2300 C C . GLY B 1 43 ? -5.586 -25.422 -11.797 1 92 43 GLY B C 1
ATOM 2301 O O . GLY B 1 43 ? -5.141 -26.578 -11.727 1 92 43 GLY B O 1
ATOM 2302 N N . SER B 1 44 ? -5.719 -24.812 -12.914 1 93.19 44 SER B N 1
ATOM 2303 C CA . SER B 1 44 ? -5.387 -25.469 -14.172 1 93.19 44 SER B CA 1
ATOM 2304 C C . SER B 1 44 ? -3.883 -25.453 -14.43 1 93.19 44 SER B C 1
ATOM 2306 O O . SER B 1 44 ? -3.412 -25.984 -15.438 1 93.19 44 SER B O 1
ATOM 2308 N N . GLY B 1 45 ? -3.152 -24.812 -13.57 1 96 45 GLY B N 1
ATOM 2309 C CA . GLY B 1 45 ? -1.699 -24.844 -13.625 1 96 45 GLY B CA 1
ATOM 2310 C C . GLY B 1 45 ? -1.104 -23.672 -14.383 1 96 45 GLY B C 1
ATOM 2311 O O . GLY B 1 45 ? 0.117 -23.578 -14.523 1 96 45 GLY B O 1
ATOM 2312 N N . ILE B 1 46 ? -1.933 -22.719 -14.766 1 95.56 46 ILE B N 1
ATOM 2313 C CA . ILE B 1 46 ? -1.526 -21.688 -15.719 1 95.56 46 ILE B CA 1
ATOM 2314 C C . ILE B 1 46 ? -0.378 -20.859 -15.133 1 95.56 46 ILE B C 1
ATOM 2316 O O . ILE B 1 46 ? 0.636 -20.641 -15.797 1 95.56 46 ILE B O 1
ATOM 2320 N N . LEU B 1 47 ? -0.466 -20.422 -13.93 1 97.62 47 LEU B N 1
ATOM 2321 C CA . LEU B 1 47 ? 0.544 -19.531 -13.352 1 97.62 47 LEU B CA 1
ATOM 2322 C C . LEU B 1 47 ? 1.897 -20.234 -13.281 1 97.62 47 LEU B C 1
ATOM 2324 O O . LEU B 1 47 ? 2.91 -19.688 -13.719 1 97.62 47 LEU B O 1
ATOM 2328 N N . GLY B 1 48 ? 1.892 -21.438 -12.727 1 98.25 48 GLY B N 1
ATOM 2329 C CA . GLY B 1 48 ? 3.117 -22.219 -12.641 1 98.25 48 GLY B CA 1
ATOM 2330 C C . GLY B 1 48 ? 3.748 -22.5 -13.992 1 98.25 48 GLY B C 1
ATOM 2331 O O . GLY B 1 48 ? 4.969 -22.391 -14.141 1 98.25 48 GLY B O 1
ATOM 2332 N N . LEU B 1 49 ? 2.924 -22.797 -14.938 1 98 49 LEU B N 1
ATOM 2333 C CA . LEU B 1 49 ? 3.412 -23.125 -16.281 1 98 49 LEU B CA 1
ATOM 2334 C C . LEU B 1 49 ? 4.031 -21.891 -16.938 1 98 49 LEU B C 1
ATOM 2336 O O . LEU B 1 49 ? 5.07 -22 -17.594 1 98 49 LEU B O 1
ATOM 2340 N N . LEU B 1 50 ? 3.381 -20.734 -16.781 1 97.62 50 LEU B N 1
ATOM 2341 C CA . LEU B 1 50 ? 3.926 -19.5 -17.328 1 97.62 50 LEU B CA 1
ATOM 2342 C C . LEU B 1 50 ? 5.305 -19.203 -16.75 1 97.62 50 LEU B C 1
ATOM 2344 O O . LEU B 1 50 ? 6.238 -18.891 -17.5 1 97.62 50 LEU B O 1
ATOM 2348 N N . VAL B 1 51 ? 5.453 -19.359 -15.477 1 98.12 51 VAL B N 1
ATOM 2349 C CA . VAL B 1 51 ? 6.711 -19.062 -14.797 1 98.12 51 VAL B CA 1
ATOM 2350 C C . VAL B 1 51 ? 7.777 -20.078 -15.219 1 98.12 51 VAL B C 1
ATOM 2352 O O . VAL B 1 51 ? 8.914 -19.703 -15.516 1 98.12 51 VAL B O 1
ATOM 2355 N N . ALA B 1 52 ? 7.41 -21.328 -15.258 1 97.62 52 ALA B N 1
ATOM 2356 C CA . ALA B 1 52 ? 8.344 -22.391 -15.648 1 97.62 52 ALA B CA 1
ATOM 2357 C C . ALA B 1 52 ? 8.852 -22.172 -17.078 1 97.62 52 ALA B C 1
ATOM 2359 O O . ALA B 1 52 ? 10.008 -22.453 -17.375 1 97.62 52 ALA B O 1
ATOM 2360 N N . LYS B 1 53 ? 7.973 -21.766 -17.922 1 96.31 53 LYS B N 1
ATOM 2361 C CA . LYS B 1 53 ? 8.359 -21.5 -19.297 1 96.31 53 LYS B CA 1
ATOM 2362 C C . LYS B 1 53 ? 9.336 -20.344 -19.391 1 96.31 53 LYS B C 1
ATOM 2364 O O . LYS B 1 53 ? 10.289 -20.375 -20.188 1 96.31 53 LYS B O 1
ATOM 2369 N N . GLU B 1 54 ? 9.125 -19.281 -18.594 1 96.06 54 GLU B N 1
ATOM 2370 C CA . GLU B 1 54 ? 9.969 -18.094 -18.578 1 96.06 54 GLU B CA 1
ATOM 2371 C C . GLU B 1 54 ? 11.336 -18.391 -17.969 1 96.06 54 GLU B C 1
ATOM 2373 O O . GLU B 1 54 ? 12.352 -17.859 -18.422 1 96.06 54 GLU B O 1
ATOM 2378 N N . TYR B 1 55 ? 11.305 -19.25 -16.922 1 96.81 55 TYR B N 1
ATOM 2379 C CA . TYR B 1 55 ? 12.523 -19.594 -16.188 1 96.81 55 TYR B CA 1
ATOM 2380 C C . TYR B 1 55 ? 12.781 -21.094 -16.234 1 96.81 55 TYR B C 1
ATOM 2382 O O . TYR B 1 55 ? 12.43 -21.812 -15.297 1 96.81 55 TYR B O 1
ATOM 2390 N N . GLU B 1 56 ? 13.555 -21.516 -17.125 1 94.25 56 GLU B N 1
ATOM 2391 C CA . GLU B 1 56 ? 13.672 -22.922 -17.516 1 94.25 56 GLU B CA 1
ATOM 2392 C C . GLU B 1 56 ? 14.414 -23.719 -16.453 1 94.25 56 GLU B C 1
ATOM 2394 O O . GLU B 1 56 ? 14.305 -24.953 -16.406 1 94.25 56 GLU B O 1
ATOM 2399 N N . LYS B 1 57 ? 15.133 -23.016 -15.641 1 96.81 57 LYS B N 1
ATOM 2400 C CA . LYS B 1 57 ? 15.93 -23.734 -14.641 1 96.81 57 LYS B CA 1
ATOM 2401 C C . LYS B 1 57 ? 15.133 -23.938 -13.352 1 96.81 57 LYS B C 1
ATOM 2403 O O . LYS B 1 57 ? 15.625 -24.562 -12.414 1 96.81 57 LYS B O 1
ATOM 2408 N N . LEU B 1 58 ? 13.969 -23.438 -13.32 1 97.62 58 LEU B N 1
ATOM 2409 C CA . LEU B 1 58 ? 13.078 -23.688 -12.188 1 97.62 58 LEU B CA 1
ATOM 2410 C C . LEU B 1 58 ? 12.336 -25 -12.367 1 97.62 58 LEU B C 1
ATOM 2412 O O . LEU B 1 58 ? 11.836 -25.297 -13.453 1 97.62 58 LEU B O 1
ATOM 2416 N N . ASN B 1 59 ? 12.336 -25.781 -11.297 1 98.44 59 ASN B N 1
ATOM 2417 C CA . ASN B 1 59 ? 11.555 -27.016 -11.289 1 98.44 59 ASN B CA 1
ATOM 2418 C C . ASN B 1 59 ? 10.133 -26.766 -10.781 1 98.44 59 ASN B C 1
ATOM 2420 O O . ASN B 1 59 ? 9.938 -26.406 -9.617 1 98.44 59 ASN B O 1
ATOM 2424 N N . LEU B 1 60 ? 9.18 -27.016 -11.594 1 98.62 60 LEU B N 1
ATOM 2425 C CA . LEU B 1 60 ? 7.789 -26.688 -11.289 1 98.62 60 LEU B CA 1
ATOM 2426 C C . LEU B 1 60 ? 7.168 -27.766 -10.391 1 98.62 60 LEU B C 1
ATOM 2428 O O . LEU B 1 60 ? 7.199 -28.953 -10.719 1 98.62 60 LEU B O 1
ATOM 2432 N N . ASN B 1 61 ? 6.684 -27.359 -9.281 1 98.75 61 ASN B N 1
ATOM 2433 C CA . ASN B 1 61 ? 5.801 -28.109 -8.406 1 98.75 61 ASN B CA 1
ATOM 2434 C C . ASN B 1 61 ? 4.445 -27.438 -8.25 1 98.75 61 ASN B C 1
ATOM 2436 O O . ASN B 1 61 ? 4.359 -26.203 -8.227 1 98.75 61 ASN B O 1
ATOM 2440 N N . GLN B 1 62 ? 3.406 -28.266 -8.156 1 98.31 62 GLN B N 1
ATOM 2441 C CA . GLN B 1 62 ? 2.047 -27.75 -8.031 1 98.31 62 GLN B CA 1
ATOM 2442 C C . GLN B 1 62 ? 1.279 -28.469 -6.93 1 98.31 62 GLN B C 1
ATOM 2444 O O . GLN B 1 62 ? 1.454 -29.672 -6.73 1 98.31 62 GLN B O 1
ATOM 2449 N N . CYS B 1 63 ? 0.496 -27.734 -6.234 1 97.06 63 CYS B N 1
ATOM 2450 C CA . CYS B 1 63 ? -0.377 -28.312 -5.215 1 97.06 63 CYS B CA 1
ATOM 2451 C C . CYS B 1 63 ? -1.829 -27.922 -5.461 1 97.06 63 CYS B C 1
ATOM 2453 O O . CYS B 1 63 ? -2.154 -26.734 -5.523 1 97.06 63 CYS B O 1
ATOM 2455 N N . GLU B 1 64 ? -2.664 -28.875 -5.586 1 93.88 64 GLU B N 1
ATOM 2456 C CA . GLU B 1 64 ? -4.066 -28.641 -5.906 1 93.88 64 GLU B CA 1
ATOM 2457 C C . GLU B 1 64 ? -4.973 -29.656 -5.207 1 93.88 64 GLU B C 1
ATOM 2459 O O . GLU B 1 64 ? -4.707 -30.859 -5.234 1 93.88 64 GLU B O 1
ATOM 2464 N N . ILE B 1 65 ? -6.023 -29.094 -4.621 1 91.69 65 ILE B N 1
ATOM 2465 C CA . ILE B 1 65 ? -6.883 -29.922 -3.783 1 91.69 65 ILE B CA 1
ATOM 2466 C C . ILE B 1 65 ? -7.988 -30.547 -4.633 1 91.69 65 ILE B C 1
ATOM 2468 O O . ILE B 1 65 ? -8.438 -31.656 -4.355 1 91.69 65 ILE B O 1
ATOM 2472 N N . GLN B 1 66 ? -8.461 -29.922 -5.633 1 88.56 66 GLN B N 1
ATOM 2473 C CA . GLN B 1 66 ? -9.617 -30.359 -6.406 1 88.56 66 GLN B CA 1
ATOM 2474 C C . GLN B 1 66 ? -9.195 -31.312 -7.516 1 88.56 66 GLN B C 1
ATOM 2476 O O . GLN B 1 66 ? -8.375 -30.969 -8.367 1 88.56 66 GLN B O 1
ATOM 2481 N N . THR B 1 67 ? -9.898 -32.406 -7.602 1 92.31 67 THR B N 1
ATOM 2482 C CA . THR B 1 67 ? -9.562 -33.469 -8.523 1 92.31 67 THR B CA 1
ATOM 2483 C C . THR B 1 67 ? -9.656 -33 -9.969 1 92.31 67 THR B C 1
ATOM 2485 O O . THR B 1 67 ? -8.797 -33.312 -10.797 1 92.31 67 THR B O 1
ATOM 2488 N N . GLN B 1 68 ? -10.672 -32.25 -10.234 1 91.19 68 GLN B N 1
ATOM 2489 C CA . GLN B 1 68 ? -10.844 -31.734 -11.594 1 91.19 68 GLN B CA 1
ATOM 2490 C C . GLN B 1 68 ? -9.633 -30.906 -12.039 1 91.19 68 GLN B C 1
ATOM 2492 O O . GLN B 1 68 ? -9.133 -31.078 -13.148 1 91.19 68 GLN B O 1
ATOM 2497 N N . PHE B 1 69 ? -9.125 -30.141 -11.18 1 92.62 69 PHE B N 1
ATOM 2498 C CA . PHE B 1 69 ? -8.031 -29.234 -11.539 1 92.62 69 PHE B CA 1
ATOM 2499 C C . PHE B 1 69 ? -6.695 -29.984 -11.492 1 92.62 69 PHE B C 1
ATOM 2501 O O . PHE B 1 69 ? -5.754 -29.609 -12.203 1 92.62 69 PHE B O 1
ATOM 2508 N N . GLN B 1 70 ? -6.641 -31.047 -10.719 1 95.44 70 GLN B N 1
ATOM 2509 C CA . GLN B 1 70 ? -5.477 -31.922 -10.797 1 95.44 70 GLN B CA 1
ATOM 2510 C C . GLN B 1 70 ? -5.312 -32.469 -12.211 1 95.44 70 GLN B C 1
ATOM 2512 O O . GLN B 1 70 ? -4.203 -32.531 -12.734 1 95.44 70 GLN B O 1
ATOM 2517 N N . PHE B 1 71 ? -6.434 -32.844 -12.719 1 95.19 71 PHE B N 1
ATOM 2518 C CA . PHE B 1 71 ? -6.434 -33.375 -14.07 1 95.19 71 PHE B CA 1
ATOM 2519 C C . PHE B 1 71 ? -5.965 -32.312 -15.07 1 95.19 71 PHE B C 1
ATOM 2521 O O . PHE B 1 71 ? -5.059 -32.562 -15.867 1 95.19 71 PHE B O 1
ATOM 2528 N N . PHE B 1 72 ? -6.555 -31.156 -15.016 1 95.25 72 PHE B N 1
ATOM 2529 C CA . PHE B 1 72 ? -6.234 -30.109 -15.977 1 95.25 72 PHE B CA 1
ATOM 2530 C C . PHE B 1 72 ? -4.789 -29.656 -15.82 1 95.25 72 PHE B C 1
ATOM 2532 O O . PHE B 1 72 ? -4.105 -29.391 -16.812 1 95.25 72 PHE B O 1
ATOM 2539 N N . SER B 1 73 ? -4.312 -29.531 -14.594 1 95.81 73 SER B N 1
ATOM 2540 C CA . SER B 1 73 ? -2.934 -29.109 -14.359 1 95.81 73 SER B CA 1
ATOM 2541 C C . SER B 1 73 ? -1.948 -30.109 -14.961 1 95.81 73 SER B C 1
ATOM 2543 O O . SER B 1 73 ? -0.986 -29.719 -15.625 1 95.81 73 SER B O 1
ATOM 2545 N N . SER B 1 74 ? -2.209 -31.375 -14.766 1 97.06 74 SER B N 1
ATOM 2546 C CA . SER B 1 74 ? -1.361 -32.438 -15.32 1 97.06 74 SER B CA 1
ATOM 2547 C C . SER B 1 74 ? -1.413 -32.438 -16.844 1 97.06 74 SER B C 1
ATOM 2549 O O . SER B 1 74 ? -0.375 -32.5 -17.516 1 97.06 74 SER B O 1
ATOM 2551 N N . LYS B 1 75 ? -2.598 -32.344 -17.359 1 96.75 75 LYS B N 1
ATOM 2552 C CA . LYS B 1 75 ? -2.789 -32.344 -18.812 1 96.75 75 LYS B CA 1
ATOM 2553 C C . LYS B 1 75 ? -2.084 -31.141 -19.453 1 96.75 75 LYS B C 1
ATOM 2555 O O . LYS B 1 75 ? -1.424 -31.281 -20.484 1 96.75 75 LYS B O 1
ATOM 2560 N N . ASN B 1 76 ? -2.248 -29.984 -18.828 1 97.44 76 ASN B N 1
ATOM 2561 C CA . ASN B 1 76 ? -1.654 -28.766 -19.375 1 97.44 76 ASN B CA 1
ATOM 2562 C C . ASN B 1 76 ? -0.13 -28.812 -19.312 1 97.44 76 ASN B C 1
ATOM 2564 O O . ASN B 1 76 ? 0.544 -28.359 -20.25 1 97.44 76 ASN B O 1
ATOM 2568 N N . ALA B 1 77 ? 0.424 -29.375 -18.234 1 98 77 ALA B N 1
ATOM 2569 C CA . ALA B 1 77 ? 1.872 -29.531 -18.156 1 98 77 ALA B CA 1
ATOM 2570 C C . ALA B 1 77 ? 2.383 -30.438 -19.281 1 98 77 ALA B C 1
ATOM 2572 O O . ALA B 1 77 ? 3.355 -30.094 -19.969 1 98 77 ALA B O 1
ATOM 2573 N N . GLN B 1 78 ? 1.727 -31.516 -19.516 1 97.69 78 GLN B N 1
ATOM 2574 C CA . GLN B 1 78 ? 2.096 -32.469 -20.547 1 97.69 78 GLN B CA 1
ATOM 2575 C C . GLN B 1 78 ? 1.994 -31.828 -21.938 1 97.69 78 GLN B C 1
ATOM 2577 O O . GLN B 1 78 ? 2.91 -31.938 -22.75 1 97.69 78 GLN B O 1
ATOM 2582 N N . THR B 1 79 ? 0.914 -31.188 -22.125 1 97.19 79 THR B N 1
ATOM 2583 C CA . THR B 1 79 ? 0.634 -30.562 -23.422 1 97.19 79 THR B CA 1
ATOM 2584 C C . THR B 1 79 ? 1.703 -29.531 -23.766 1 97.19 79 THR B C 1
ATOM 2586 O O . THR B 1 79 ? 2.07 -29.391 -24.938 1 97.19 79 THR B O 1
ATOM 2589 N N . ASN B 1 80 ? 2.191 -28.844 -22.797 1 97.12 80 ASN B N 1
ATOM 2590 C CA . ASN B 1 80 ? 3.168 -27.781 -23.031 1 97.12 80 ASN B CA 1
ATOM 2591 C C . ASN B 1 80 ? 4.594 -28.281 -22.812 1 97.12 80 ASN B C 1
ATOM 2593 O O . ASN B 1 80 ? 5.539 -27.484 -22.812 1 97.12 80 ASN B O 1
ATOM 2597 N N . LYS B 1 81 ? 4.812 -29.562 -22.547 1 97.19 81 LYS B N 1
ATOM 2598 C CA . LYS B 1 81 ? 6.102 -30.234 -22.422 1 97.19 81 LYS B CA 1
ATOM 2599 C C . LYS B 1 81 ? 6.918 -29.656 -21.281 1 97.19 81 LYS B C 1
ATOM 2601 O O . LYS B 1 81 ? 8.109 -29.359 -21.438 1 97.19 81 LYS B O 1
ATOM 2606 N N . ILE B 1 82 ? 6.227 -29.328 -20.219 1 97.5 82 ILE B N 1
ATOM 2607 C CA . ILE B 1 82 ? 6.875 -28.859 -19 1 97.5 82 ILE B CA 1
ATOM 2608 C C . ILE B 1 82 ? 6.773 -29.922 -17.906 1 97.5 82 ILE B C 1
ATOM 2610 O O . ILE B 1 82 ? 5.676 -30.406 -17.594 1 97.5 82 ILE B O 1
ATOM 2614 N N . ASN B 1 83 ? 7.914 -30.359 -17.438 1 97.25 83 ASN B N 1
ATOM 2615 C CA . ASN B 1 83 ? 7.91 -31.312 -16.328 1 97.25 83 ASN B CA 1
ATOM 2616 C C . ASN B 1 83 ? 7.414 -30.672 -15.031 1 97.25 83 ASN B C 1
ATOM 2618 O O . ASN B 1 83 ? 7.93 -29.625 -14.617 1 97.25 83 ASN B O 1
ATOM 2622 N N . ALA B 1 84 ? 6.391 -31.281 -14.43 1 97.94 84 ALA B N 1
ATOM 2623 C CA . ALA B 1 84 ? 5.812 -30.734 -13.203 1 97.94 84 ALA B CA 1
ATOM 2624 C C . ALA B 1 84 ? 5.492 -31.859 -12.211 1 97.94 84 ALA B C 1
ATOM 2626 O O . ALA B 1 84 ? 5.023 -32.938 -12.602 1 97.94 84 ALA B O 1
ATOM 2627 N N . THR B 1 85 ? 5.82 -31.609 -11.023 1 98.12 85 THR B N 1
ATOM 2628 C CA . THR B 1 85 ? 5.387 -32.5 -9.938 1 98.12 85 THR B CA 1
ATOM 2629 C C . THR B 1 85 ? 4.074 -32 -9.344 1 98.12 85 THR B C 1
ATOM 2631 O O . THR B 1 85 ? 3.947 -30.828 -8.984 1 98.12 85 THR B O 1
ATOM 2634 N N . LEU B 1 86 ? 3.131 -32.906 -9.227 1 98.06 86 LEU B N 1
ATOM 2635 C CA . LEU B 1 86 ? 1.829 -32.5 -8.695 1 98.06 86 LEU B CA 1
ATOM 2636 C C . LEU B 1 86 ? 1.594 -33.125 -7.324 1 98.06 86 LEU B C 1
ATOM 2638 O O . LEU B 1 86 ? 1.616 -34.344 -7.176 1 98.06 86 LEU B O 1
ATOM 2642 N N . TYR B 1 87 ? 1.439 -32.281 -6.383 1 97.81 87 TYR B N 1
ATOM 2643 C CA . TYR B 1 87 ? 0.998 -32.688 -5.051 1 97.81 87 TYR B CA 1
ATOM 2644 C C . TYR B 1 87 ? -0.521 -32.625 -4.938 1 97.81 87 TYR B C 1
ATOM 2646 O O . TYR B 1 87 ? -1.096 -31.531 -4.895 1 97.81 87 TYR B O 1
ATOM 2654 N N . LYS B 1 88 ? -1.127 -33.781 -4.785 1 96.5 88 LYS B N 1
ATOM 2655 C CA . LYS B 1 88 ? -2.584 -33.875 -4.773 1 96.5 88 LYS B CA 1
ATOM 2656 C C . LYS B 1 88 ? -3.129 -33.781 -3.348 1 96.5 88 LYS B C 1
ATOM 2658 O O . LYS B 1 88 ? -2.875 -34.688 -2.533 1 96.5 88 LYS B O 1
ATOM 2663 N N . GLY B 1 89 ? -3.82 -32.656 -3.072 1 92.62 89 GLY B N 1
ATOM 2664 C CA . GLY B 1 89 ? -4.43 -32.594 -1.755 1 92.62 89 GLY B CA 1
ATOM 2665 C C . GLY B 1 89 ? -4.441 -31.172 -1.184 1 92.62 89 GLY B C 1
ATOM 2666 O O . GLY B 1 89 ? -4.195 -30.203 -1.904 1 92.62 89 GLY B O 1
ATOM 2667 N N . SER B 1 90 ? -4.773 -31.141 0.094 1 92.62 90 SER B N 1
ATOM 2668 C CA . SER B 1 90 ? -4.867 -29.859 0.804 1 92.62 90 SER B CA 1
ATOM 2669 C C . SER B 1 90 ? -3.482 -29.312 1.127 1 92.62 90 SER B C 1
ATOM 2671 O O . SER B 1 90 ? -2.666 -29.984 1.754 1 92.62 90 SER B O 1
ATOM 2673 N N . TYR B 1 91 ? -3.297 -28.078 0.679 1 94.44 91 TYR B N 1
ATOM 2674 C CA . TYR B 1 91 ? -2.027 -27.406 0.957 1 94.44 91 TYR B CA 1
ATOM 2675 C C . TYR B 1 91 ? -1.746 -27.375 2.453 1 94.44 91 TYR B C 1
ATOM 2677 O O . TYR B 1 91 ? -0.63 -27.672 2.891 1 94.44 91 TYR B O 1
ATOM 2685 N N . LYS B 1 92 ? -2.758 -27.047 3.217 1 91.31 92 LYS B N 1
ATOM 2686 C CA . LYS B 1 92 ? -2.623 -26.875 4.66 1 91.31 92 LYS B CA 1
ATOM 2687 C C . LYS B 1 92 ? -2.131 -28.156 5.324 1 91.31 92 LYS B C 1
ATOM 2689 O O . LYS B 1 92 ? -1.38 -28.094 6.301 1 91.31 92 LYS B O 1
ATOM 2694 N N . ASP B 1 93 ? -2.457 -29.25 4.754 1 91.25 93 ASP B N 1
ATOM 2695 C CA . ASP B 1 93 ? -2.219 -30.516 5.434 1 91.25 93 ASP B CA 1
ATOM 2696 C C . ASP B 1 93 ? -1.064 -31.281 4.789 1 91.25 93 ASP B C 1
ATOM 2698 O O . ASP B 1 93 ? -0.625 -32.312 5.309 1 91.25 93 ASP B O 1
ATOM 2702 N N . PHE B 1 94 ? -0.647 -30.781 3.664 1 92.31 94 PHE B N 1
ATOM 2703 C CA . PHE B 1 94 ? 0.327 -31.547 2.896 1 92.31 94 PHE B CA 1
ATOM 2704 C C . PHE B 1 94 ? 1.685 -31.547 3.59 1 92.31 94 PHE B C 1
ATOM 2706 O O . PHE B 1 94 ? 2.16 -30.5 4.031 1 92.31 94 PHE B O 1
ATOM 2713 N N . ASP B 1 95 ? 2.279 -32.688 3.701 1 93.5 95 ASP B N 1
ATOM 2714 C CA . ASP B 1 95 ? 3.65 -32.844 4.184 1 93.5 95 ASP B CA 1
ATOM 2715 C C . ASP B 1 95 ? 4.633 -32.938 3.021 1 93.5 95 ASP B C 1
ATOM 2717 O O . ASP B 1 95 ? 4.918 -34.031 2.541 1 93.5 95 ASP B O 1
ATOM 2721 N N . PHE B 1 96 ? 5.148 -31.844 2.637 1 96.38 96 PHE B N 1
ATOM 2722 C CA . PHE B 1 96 ? 6.031 -31.812 1.479 1 96.38 96 PHE B CA 1
ATOM 2723 C C . PHE B 1 96 ? 7.355 -32.5 1.789 1 96.38 96 PHE B C 1
ATOM 2725 O O . PHE B 1 96 ? 7.855 -32.438 2.912 1 96.38 96 PHE B O 1
ATOM 2732 N N . ASP B 1 97 ? 8.031 -33.094 0.841 1 94.38 97 ASP B N 1
ATOM 2733 C CA . ASP B 1 97 ? 9.266 -33.875 0.998 1 94.38 97 ASP B CA 1
ATOM 2734 C C . ASP B 1 97 ? 10.492 -33 0.745 1 94.38 97 ASP B C 1
ATOM 2736 O O . ASP B 1 97 ? 11.625 -33.469 0.75 1 94.38 97 ASP B O 1
ATOM 2740 N N . LYS B 1 98 ? 10.289 -31.734 0.471 1 97.12 98 LYS B N 1
ATOM 2741 C CA . LYS B 1 98 ? 11.367 -30.797 0.191 1 97.12 98 LYS B CA 1
ATOM 2742 C C . LYS B 1 98 ? 10.953 -29.375 0.54 1 97.12 98 LYS B C 1
ATOM 2744 O O . LYS B 1 98 ? 9.781 -29.109 0.811 1 97.12 98 LYS B O 1
ATOM 2749 N N . LYS B 1 99 ? 11.992 -28.516 0.559 1 97.94 99 LYS B N 1
ATOM 2750 C CA . LYS B 1 99 ? 11.75 -27.078 0.675 1 97.94 99 LYS B CA 1
ATOM 2751 C C . LYS B 1 99 ? 11.836 -26.391 -0.687 1 97.94 99 LYS B C 1
ATOM 2753 O O . LYS B 1 99 ? 12.391 -26.953 -1.636 1 97.94 99 LYS B O 1
ATOM 2758 N N . PHE B 1 100 ? 11.328 -25.234 -0.701 1 98.69 100 PHE B N 1
ATOM 2759 C CA . PHE B 1 100 ? 11.227 -24.562 -1.99 1 98.69 100 PHE B CA 1
ATOM 2760 C C . PHE B 1 100 ? 12 -23.25 -1.979 1 98.69 100 PHE B C 1
ATOM 2762 O O . PHE B 1 100 ? 12.141 -22.609 -0.929 1 98.69 100 PHE B O 1
ATOM 2769 N N . ASP B 1 101 ? 12.477 -22.828 -3.146 1 98.44 101 ASP B N 1
ATOM 2770 C CA . ASP B 1 101 ? 13.148 -21.547 -3.312 1 98.44 101 ASP B CA 1
ATOM 2771 C C . ASP B 1 101 ? 12.141 -20.422 -3.535 1 98.44 101 ASP B C 1
ATOM 2773 O O . ASP B 1 101 ? 12.375 -19.281 -3.125 1 98.44 101 ASP B O 1
ATOM 2777 N N . ILE B 1 102 ? 11.07 -20.781 -4.203 1 98.69 102 ILE B N 1
ATOM 2778 C CA . ILE B 1 102 ? 10.039 -19.812 -4.551 1 98.69 102 ILE B CA 1
ATOM 2779 C C . ILE B 1 102 ? 8.656 -20.438 -4.383 1 98.69 102 ILE B C 1
ATOM 2781 O O . ILE B 1 102 ? 8.438 -21.594 -4.766 1 98.69 102 ILE B O 1
ATOM 2785 N N . CYS B 1 103 ? 7.762 -19.719 -3.768 1 98.81 103 CYS B N 1
ATOM 2786 C CA . CYS B 1 103 ? 6.348 -20.062 -3.74 1 98.81 103 CYS B CA 1
ATOM 2787 C C . CYS B 1 103 ? 5.504 -18.969 -4.391 1 98.81 103 CYS B C 1
ATOM 2789 O O . CYS B 1 103 ? 5.754 -17.781 -4.18 1 98.81 103 CYS B O 1
ATOM 2791 N N . ILE B 1 104 ? 4.527 -19.375 -5.207 1 98.75 104 ILE B N 1
ATOM 2792 C CA . ILE B 1 104 ? 3.609 -18.438 -5.852 1 98.75 104 ILE B CA 1
ATOM 2793 C C . ILE B 1 104 ? 2.17 -18.891 -5.637 1 98.75 104 ILE B C 1
ATOM 2795 O O . ILE B 1 104 ? 1.915 -20.094 -5.438 1 98.75 104 ILE B O 1
ATOM 2799 N N . SER B 1 105 ? 1.242 -17.938 -5.621 1 97.56 105 SER B N 1
ATOM 2800 C CA . SER B 1 105 ? -0.154 -18.328 -5.445 1 97.56 105 SER B CA 1
ATOM 2801 C C . SER B 1 105 ? -1.096 -17.203 -5.887 1 97.56 105 SER B C 1
ATOM 2803 O O . SER B 1 105 ? -0.848 -16.031 -5.605 1 97.56 105 SER B O 1
ATOM 2805 N N . ASN B 1 106 ? -2.072 -17.516 -6.602 1 94.81 106 ASN B N 1
ATOM 2806 C CA . ASN B 1 106 ? -3.273 -16.719 -6.812 1 94.81 106 ASN B CA 1
ATOM 2807 C C . ASN B 1 106 ? -4.496 -17.344 -6.152 1 94.81 106 ASN B C 1
ATOM 2809 O O . ASN B 1 106 ? -5.344 -17.922 -6.84 1 94.81 106 ASN B O 1
ATOM 2813 N N . PRO B 1 107 ? -4.574 -17.188 -4.863 1 89.12 107 PRO B N 1
ATOM 2814 C CA . PRO B 1 107 ? -5.664 -17.859 -4.148 1 89.12 107 PRO B CA 1
ATOM 2815 C C . PRO B 1 107 ? -7.027 -17.234 -4.43 1 89.12 107 PRO B C 1
ATOM 2817 O O . PRO B 1 107 ? -7.109 -16.047 -4.758 1 89.12 107 PRO B O 1
ATOM 2820 N N . PRO B 1 108 ? -8.039 -18.156 -4.383 1 78.31 108 PRO B N 1
ATOM 2821 C CA . PRO B 1 108 ? -9.375 -17.562 -4.492 1 78.31 108 PRO B CA 1
ATOM 2822 C C . PRO B 1 108 ? -9.719 -16.672 -3.301 1 78.31 108 PRO B C 1
ATOM 2824 O O . PRO B 1 108 ? -9.453 -17.031 -2.154 1 78.31 108 PRO B O 1
ATOM 2827 N N . PHE B 1 109 ? -10.094 -15.477 -3.564 1 74.44 109 PHE B N 1
ATOM 2828 C CA . PHE B 1 109 ? -10.539 -14.57 -2.512 1 74.44 109 PHE B CA 1
ATOM 2829 C C . PHE B 1 109 ? -11.688 -13.703 -3.002 1 74.44 109 PHE B C 1
ATOM 2831 O O . PHE B 1 109 ? -11.969 -13.648 -4.203 1 74.44 109 PHE B O 1
ATOM 2838 N N . TYR B 1 110 ? -12.523 -13.273 -1.963 1 58.94 110 TYR B N 1
ATOM 2839 C CA . TYR B 1 110 ? -13.672 -12.438 -2.301 1 58.94 110 TYR B CA 1
ATOM 2840 C C . TYR B 1 110 ? -13.219 -11.07 -2.801 1 58.94 110 TYR B C 1
ATOM 2842 O O . TYR B 1 110 ? -12.328 -10.453 -2.219 1 58.94 110 TYR B O 1
ATOM 2850 N N . HIS B 1 111 ? -13.633 -10.797 -4.047 1 58.41 111 HIS B N 1
ATOM 2851 C CA . HIS B 1 111 ? -13.484 -9.438 -4.539 1 58.41 111 HIS B CA 1
ATOM 2852 C C . HIS B 1 111 ? -14.711 -8.594 -4.199 1 58.41 111 HIS B C 1
ATOM 2854 O O . HIS B 1 111 ? -15.844 -9.016 -4.422 1 58.41 111 HIS B O 1
ATOM 2860 N N . CYS B 1 112 ? -14.625 -7.543 -3.336 1 47.16 112 CYS B N 1
ATOM 2861 C CA . CYS B 1 112 ? -15.781 -6.75 -2.92 1 47.16 112 CYS B CA 1
ATOM 2862 C C . CYS B 1 112 ? -16.594 -6.301 -4.125 1 47.16 112 CYS B C 1
ATOM 2864 O O . CYS B 1 112 ? -17.812 -6.125 -4.027 1 47.16 112 CYS B O 1
ATOM 2866 N N . ASP B 1 113 ? -16.031 -5.984 -5.27 1 47.25 113 ASP B N 1
ATOM 2867 C CA . ASP B 1 113 ? -16.781 -5.25 -6.281 1 47.25 113 ASP B CA 1
ATOM 2868 C C . ASP B 1 113 ? -17.359 -6.203 -7.328 1 47.25 113 ASP B C 1
ATOM 2870 O O . ASP B 1 113 ? -17.922 -5.758 -8.336 1 47.25 113 ASP B O 1
ATOM 2874 N N . VAL B 1 114 ? -17.172 -7.492 -7.16 1 48.72 114 VAL B N 1
ATOM 2875 C CA . VAL B 1 114 ? -17.688 -8.32 -8.242 1 48.72 114 VAL B CA 1
ATOM 2876 C C . VAL B 1 114 ? -18.844 -9.172 -7.723 1 48.72 114 VAL B C 1
ATOM 2878 O O . VAL B 1 114 ? -18.719 -9.867 -6.711 1 48.72 114 VAL B O 1
ATOM 2881 N N . ILE B 1 115 ? -20.031 -8.727 -8.133 1 48.53 115 ILE B N 1
ATOM 2882 C CA . ILE B 1 115 ? -21.156 -9.633 -7.922 1 48.53 115 ILE B CA 1
ATOM 2883 C C . ILE B 1 115 ? -20.766 -11.039 -8.352 1 48.53 115 ILE B C 1
ATOM 2885 O O . ILE B 1 115 ? -20.469 -11.281 -9.523 1 48.53 115 ILE B O 1
ATOM 2889 N N . LYS B 1 116 ? -20.469 -11.805 -7.426 1 58.91 116 LYS B N 1
ATOM 2890 C CA . LYS B 1 116 ? -20.156 -13.195 -7.75 1 58.91 116 LYS B CA 1
ATOM 2891 C C . LYS B 1 116 ? -21.406 -14.07 -7.703 1 58.91 116 LYS B C 1
ATOM 2893 O O . LYS B 1 116 ? -22.359 -13.766 -6.984 1 58.91 116 LYS B O 1
ATOM 2898 N N . SER B 1 117 ? -21.453 -14.93 -8.641 1 63.12 117 SER B N 1
ATOM 2899 C CA . SER B 1 117 ? -22.516 -15.914 -8.578 1 63.12 117 SER B CA 1
ATOM 2900 C C . SER B 1 117 ? -22.531 -16.641 -7.234 1 63.12 117 SER B C 1
ATOM 2902 O O . SER B 1 117 ? -21.531 -16.641 -6.512 1 63.12 117 SER B O 1
ATOM 2904 N N . GLU B 1 118 ? -23.688 -16.922 -6.895 1 63.88 118 GLU B N 1
ATOM 2905 C CA . GLU B 1 118 ? -23.828 -17.719 -5.672 1 63.88 118 GLU B CA 1
ATOM 2906 C C . GLU B 1 118 ? -22.797 -18.844 -5.621 1 63.88 118 GLU B C 1
ATOM 2908 O O . GLU B 1 118 ? -22.219 -19.109 -4.574 1 63.88 118 GLU B O 1
ATOM 2913 N N . ASN B 1 119 ? -22.594 -19.406 -6.73 1 63.44 119 ASN B N 1
ATOM 2914 C CA . ASN B 1 119 ? -21.656 -20.531 -6.809 1 63.44 119 ASN B CA 1
ATOM 2915 C C . ASN B 1 119 ? -20.219 -20.078 -6.578 1 63.44 119 ASN B C 1
ATOM 2917 O O . ASN B 1 119 ? -19.453 -20.75 -5.883 1 63.44 119 ASN B O 1
ATOM 2921 N N . GLU B 1 120 ? -19.906 -18.969 -7.102 1 64.44 120 GLU B N 1
ATOM 2922 C CA . GLU B 1 120 ? -18.562 -18.438 -6.922 1 64.44 120 GLU B CA 1
ATOM 2923 C C . GLU B 1 120 ? -18.328 -18.031 -5.473 1 64.44 120 GLU B C 1
ATOM 2925 O O . GLU B 1 120 ? -17.234 -18.25 -4.926 1 64.44 120 GLU B O 1
ATOM 2930 N N . SER B 1 121 ? -19.328 -17.484 -4.941 1 64.88 121 SER B N 1
ATOM 2931 C CA . SER B 1 121 ? -19.234 -17.078 -3.545 1 64.88 121 SER B CA 1
ATOM 2932 C C . SER B 1 121 ? -19.031 -18.281 -2.629 1 64.88 121 SER B C 1
ATOM 2934 O O . SER B 1 121 ? -18.234 -18.219 -1.681 1 64.88 121 SER B O 1
ATOM 2936 N N . LEU B 1 122 ? -19.719 -19.266 -2.99 1 63.97 122 LEU B N 1
ATOM 2937 C CA . LEU B 1 122 ? -19.609 -20.484 -2.201 1 63.97 122 LEU B CA 1
ATOM 2938 C C . LEU B 1 122 ? -18.219 -21.094 -2.352 1 63.97 122 LEU B C 1
ATOM 2940 O O . LEU B 1 122 ? -17.641 -21.594 -1.378 1 63.97 122 LEU B O 1
ATOM 2944 N N . LYS B 1 123 ? -17.688 -21.016 -3.441 1 65.81 123 LYS B N 1
ATOM 2945 C CA . LYS B 1 123 ? -16.344 -21.547 -3.695 1 65.81 123 LYS B CA 1
ATOM 2946 C C . LYS B 1 123 ? -15.297 -20.766 -2.916 1 65.81 123 LYS B C 1
ATOM 2948 O O . LYS B 1 123 ? -14.398 -21.344 -2.314 1 65.81 123 LYS B O 1
ATOM 2953 N N . ILE B 1 124 ? -15.445 -19.547 -2.975 1 66.75 124 ILE B N 1
ATOM 2954 C CA . ILE B 1 124 ? -14.508 -18.672 -2.266 1 66.75 124 ILE B CA 1
ATOM 2955 C C . ILE B 1 124 ? -14.594 -18.953 -0.765 1 66.75 124 ILE B C 1
ATOM 2957 O O . ILE B 1 124 ? -13.562 -19.078 -0.091 1 66.75 124 ILE B O 1
ATOM 2961 N N . ALA B 1 125 ? -15.812 -19.078 -0.366 1 67.81 125 ALA B N 1
ATOM 2962 C CA . ALA B 1 125 ? -16.031 -19.375 1.05 1 67.81 125 ALA B CA 1
ATOM 2963 C C . ALA B 1 125 ? -15.391 -20.703 1.446 1 67.81 125 ALA B C 1
ATOM 2965 O O . ALA B 1 125 ? -14.719 -20.781 2.48 1 67.81 125 ALA B O 1
ATOM 2966 N N . ARG B 1 126 ? -15.617 -21.609 0.624 1 65.06 126 ARG B N 1
ATOM 2967 C CA . ARG B 1 126 ? -15.062 -22.938 0.897 1 65.06 126 ARG B CA 1
ATOM 2968 C C . ARG B 1 126 ? -13.539 -22.906 0.853 1 65.06 126 ARG B C 1
ATOM 2970 O O . ARG B 1 126 ? -12.883 -23.531 1.686 1 65.06 126 ARG B O 1
ATOM 2977 N N . TYR B 1 127 ? -13.086 -22.203 -0.059 1 68.06 127 TYR B N 1
ATOM 2978 C CA . TYR B 1 127 ? -11.641 -22.094 -0.155 1 68.06 127 TYR B CA 1
ATOM 2979 C C . TYR B 1 127 ? -11.062 -21.391 1.072 1 68.06 127 TYR B C 1
ATOM 2981 O O . TYR B 1 127 ? -10.086 -21.875 1.66 1 68.06 127 TYR B O 1
ATOM 2989 N N . ASN B 1 128 ? -11.641 -20.297 1.389 1 68.06 128 ASN B N 1
ATOM 2990 C CA . ASN B 1 128 ? -11.164 -19.547 2.543 1 68.06 128 ASN B CA 1
ATOM 2991 C C . ASN B 1 128 ? -11.25 -20.375 3.824 1 68.06 128 ASN B C 1
ATOM 2993 O O . ASN B 1 128 ? -10.406 -20.234 4.715 1 68.06 128 ASN B O 1
ATOM 2997 N N . ASP B 1 129 ? -12.227 -21.172 3.758 1 69.75 129 ASP B N 1
ATOM 2998 C CA . ASP B 1 129 ? -12.352 -22.094 4.883 1 69.75 129 ASP B CA 1
ATOM 2999 C C . ASP B 1 129 ? -11.227 -23.125 4.879 1 69.75 129 ASP B C 1
ATOM 3001 O O . ASP B 1 129 ? -10.734 -23.531 5.938 1 69.75 129 ASP B O 1
ATOM 3005 N N . SER B 1 130 ? -10.883 -23.422 3.693 1 72.44 130 SER B N 1
ATOM 3006 C CA . SER B 1 130 ? -9.883 -24.469 3.58 1 72.44 130 SER B CA 1
ATOM 3007 C C . SER B 1 130 ? -8.469 -23.906 3.689 1 72.44 130 SER B C 1
ATOM 3009 O O . SER B 1 130 ? -7.539 -24.625 4.059 1 72.44 130 SE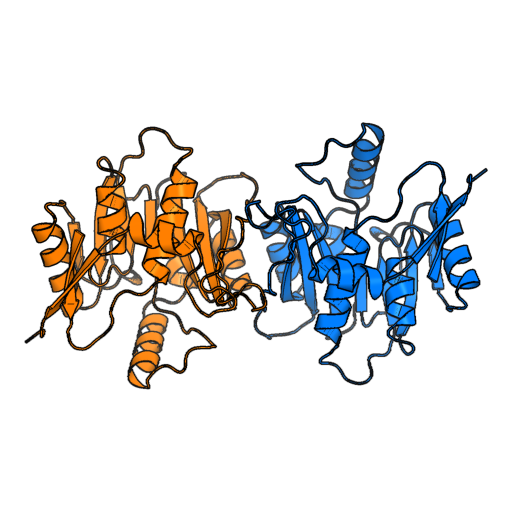R B O 1
ATOM 3011 N N . LEU B 1 131 ? -8.305 -22.656 3.383 1 83.94 131 LEU B N 1
ATOM 3012 C CA . LEU B 1 131 ? -6.977 -22.047 3.422 1 83.94 131 LEU B CA 1
ATOM 3013 C C . LEU B 1 131 ? -7.051 -20.609 3.904 1 83.94 131 LEU B C 1
ATOM 3015 O O . LEU B 1 131 ? -6.82 -19.672 3.131 1 83.94 131 LEU B O 1
ATOM 3019 N N . PRO B 1 132 ? -7.289 -20.516 5.203 1 88.38 132 PRO B N 1
ATOM 3020 C CA . PRO B 1 132 ? -7.266 -19.172 5.777 1 88.38 132 PRO B CA 1
ATOM 3021 C C . PRO B 1 132 ? -5.93 -18.469 5.578 1 88.38 132 PRO B C 1
ATOM 3023 O O . PRO B 1 132 ? -4.883 -19.125 5.52 1 88.38 132 PRO B O 1
ATOM 3026 N N . LEU B 1 133 ? -5.969 -17.172 5.465 1 92.38 133 LEU B N 1
ATOM 3027 C CA . LEU B 1 133 ? -4.809 -16.344 5.133 1 92.38 133 LEU B CA 1
ATOM 3028 C C . LEU B 1 133 ? -3.672 -16.578 6.117 1 92.38 133 LEU B C 1
ATOM 3030 O O . LEU B 1 133 ? -2.506 -16.656 5.723 1 92.38 133 LEU B O 1
ATOM 3034 N N . ASP B 1 134 ? -3.971 -16.688 7.391 1 93.94 134 ASP B N 1
ATOM 3035 C CA . ASP B 1 134 ? -2.951 -16.891 8.414 1 93.94 134 ASP B CA 1
ATOM 3036 C C . ASP B 1 134 ? -2.236 -18.219 8.234 1 93.94 134 ASP B C 1
ATOM 3038 O O . ASP B 1 134 ? -1.006 -18.281 8.289 1 93.94 134 ASP B O 1
ATOM 3042 N N . ILE B 1 135 ? -2.988 -19.312 7.934 1 93.5 135 ILE B N 1
ATOM 3043 C CA . ILE B 1 135 ? -2.412 -20.625 7.715 1 93.5 135 ILE B CA 1
ATOM 3044 C C . ILE B 1 135 ? -1.618 -20.641 6.41 1 93.5 135 ILE B C 1
ATOM 3046 O O . ILE B 1 135 ? -0.538 -21.234 6.34 1 93.5 135 ILE B O 1
ATOM 3050 N N . PHE B 1 136 ? -2.172 -20 5.453 1 95.31 136 PHE B N 1
ATOM 3051 C CA . PHE B 1 136 ? -1.546 -19.875 4.141 1 95.31 136 PHE B CA 1
ATOM 3052 C C . PHE B 1 136 ? -0.146 -19.281 4.258 1 95.31 136 PHE B C 1
ATOM 3054 O O . PHE B 1 136 ? 0.827 -19.875 3.789 1 95.31 136 PHE B O 1
ATOM 3061 N N . ILE B 1 137 ? -0.012 -18.203 4.949 1 97.12 137 ILE B N 1
ATOM 3062 C CA . ILE B 1 137 ? 1.258 -17.484 5.078 1 97.12 137 ILE B CA 1
ATOM 3063 C C . ILE B 1 137 ? 2.178 -18.25 6.027 1 97.12 137 ILE B C 1
ATOM 3065 O O . ILE B 1 137 ? 3.369 -18.406 5.754 1 97.12 137 ILE B O 1
ATOM 3069 N N . GLU B 1 138 ? 1.699 -18.75 7.086 1 97.25 138 GLU B N 1
ATOM 3070 C CA . GLU B 1 138 ? 2.484 -19.5 8.055 1 97.25 138 GLU B CA 1
ATOM 3071 C C . GLU B 1 138 ? 3.115 -20.734 7.406 1 97.25 138 GLU B C 1
ATOM 3073 O O . GLU B 1 138 ? 4.324 -20.953 7.523 1 97.25 138 GLU B O 1
ATOM 3078 N N . LYS B 1 139 ? 2.293 -21.5 6.793 1 97 139 LYS B N 1
ATOM 3079 C CA . LYS B 1 139 ? 2.787 -22.734 6.176 1 97 139 LYS B CA 1
ATOM 3080 C C . LYS B 1 139 ? 3.812 -22.422 5.086 1 97 139 LYS B C 1
ATOM 3082 O O . LYS B 1 139 ? 4.82 -23.125 4.961 1 97 139 LYS B O 1
ATOM 3087 N N . THR B 1 140 ? 3.51 -21.406 4.293 1 97.88 140 THR B N 1
ATOM 3088 C CA . THR B 1 140 ? 4.449 -21.031 3.242 1 97.88 140 THR B CA 1
ATOM 3089 C C . THR B 1 140 ? 5.82 -20.719 3.83 1 97.88 140 THR B C 1
ATOM 3091 O O . THR B 1 140 ? 6.848 -21.125 3.279 1 97.88 140 THR B O 1
ATOM 3094 N N . SER B 1 141 ? 5.844 -20.016 4.91 1 97.81 141 SER B N 1
ATOM 3095 C CA . SER B 1 141 ? 7.102 -19.703 5.574 1 97.81 141 SER B CA 1
ATOM 3096 C C . SER B 1 141 ? 7.852 -20.969 5.984 1 97.81 141 SER B C 1
ATOM 3098 O O . SER B 1 141 ? 9.078 -21.031 5.855 1 97.81 141 SER B O 1
ATOM 3100 N N . LYS B 1 142 ? 7.176 -21.984 6.402 1 97.25 142 LYS B N 1
ATOM 3101 C CA . LYS B 1 142 ? 7.773 -23.219 6.91 1 97.25 142 LYS B CA 1
ATOM 3102 C C . LYS B 1 142 ? 8.391 -24.047 5.777 1 97.25 142 LYS B C 1
ATOM 3104 O O . LYS B 1 142 ? 9.375 -24.75 5.98 1 97.25 142 LYS B O 1
ATOM 3109 N N . ILE B 1 143 ? 7.852 -23.906 4.629 1 98 143 ILE B N 1
ATOM 3110 C CA . ILE B 1 143 ? 8.289 -24.812 3.566 1 98 143 ILE B CA 1
ATOM 3111 C C . ILE B 1 143 ? 9.281 -24.078 2.656 1 98 143 ILE B C 1
ATOM 3113 O O . ILE B 1 143 ? 9.883 -24.703 1.771 1 98 143 ILE B O 1
ATOM 3117 N N . LEU B 1 144 ? 9.398 -22.797 2.83 1 97.94 144 LEU B N 1
ATOM 3118 C CA . LEU B 1 144 ? 10.367 -22.031 2.051 1 97.94 144 LEU B CA 1
ATOM 3119 C C . LEU B 1 144 ? 11.773 -22.172 2.639 1 97.94 144 LEU B C 1
ATOM 3121 O O . LEU B 1 144 ? 11.938 -22.203 3.859 1 97.94 144 LEU B O 1
ATOM 3125 N N . LYS B 1 145 ? 12.773 -22.219 1.771 1 97.31 145 LYS B N 1
ATOM 3126 C CA . LYS B 1 145 ? 14.172 -22.141 2.193 1 97.31 145 LYS B CA 1
ATOM 3127 C C . LYS B 1 145 ? 14.508 -20.75 2.736 1 97.31 145 LYS B C 1
ATOM 3129 O O . LYS B 1 145 ? 13.719 -19.812 2.607 1 97.31 145 LYS B O 1
ATOM 3134 N N . ASN B 1 146 ? 15.695 -20.656 3.342 1 94.62 146 ASN B N 1
ATOM 3135 C CA . ASN B 1 146 ? 16.188 -19.328 3.693 1 94.62 146 ASN B CA 1
ATOM 3136 C C . ASN B 1 146 ? 16.328 -18.438 2.463 1 94.62 146 ASN B C 1
ATOM 3138 O O . ASN B 1 146 ? 16.781 -18.906 1.407 1 94.62 146 ASN B O 1
ATOM 3142 N N . ASP B 1 147 ? 15.922 -17.281 2.562 1 93.75 147 ASP B N 1
ATOM 3143 C CA . ASP B 1 147 ? 15.93 -16.312 1.473 1 93.75 147 ASP B CA 1
ATOM 3144 C C . ASP B 1 147 ? 14.883 -16.656 0.416 1 93.75 147 ASP B C 1
ATOM 3146 O O . ASP B 1 147 ? 14.961 -16.188 -0.719 1 93.75 147 ASP B O 1
ATOM 3150 N N . GLY B 1 148 ? 14.016 -17.609 0.812 1 97.69 148 GLY B N 1
ATOM 3151 C CA . GLY B 1 148 ? 12.953 -17.984 -0.099 1 97.69 148 GLY B CA 1
ATOM 3152 C C . GLY B 1 148 ? 12.047 -16.828 -0.483 1 97.69 148 GLY B C 1
ATOM 3153 O O . GLY B 1 148 ? 11.867 -15.898 0.296 1 97.69 148 GLY B O 1
ATOM 3154 N N . LYS B 1 149 ? 11.508 -16.891 -1.652 1 98.38 149 LYS B N 1
ATOM 3155 C CA . LYS B 1 149 ? 10.672 -15.828 -2.217 1 98.38 149 LYS B CA 1
ATOM 3156 C C . LYS B 1 149 ? 9.211 -16.25 -2.283 1 98.38 149 LYS B C 1
ATOM 3158 O O . LYS B 1 149 ? 8.906 -17.391 -2.652 1 98.38 149 LYS B O 1
ATOM 3163 N N . PHE B 1 150 ? 8.406 -15.367 -1.894 1 98.75 150 PHE B N 1
ATOM 3164 C CA . PHE B 1 150 ? 6.969 -15.625 -1.843 1 98.75 150 PHE B CA 1
ATOM 3165 C C . PHE B 1 150 ? 6.199 -14.555 -2.611 1 98.75 150 PHE B C 1
ATOM 3167 O O . PHE B 1 150 ? 6.258 -13.375 -2.271 1 98.75 150 PHE B O 1
ATOM 3174 N N . PHE B 1 151 ? 5.484 -15.008 -3.727 1 98.88 151 PHE B N 1
ATOM 3175 C CA . PHE B 1 151 ? 4.66 -14.117 -4.539 1 98.88 151 PHE B CA 1
ATOM 3176 C C . PHE B 1 151 ? 3.197 -14.539 -4.484 1 98.88 151 PHE B C 1
ATOM 3178 O O . PHE B 1 151 ? 2.873 -15.711 -4.711 1 98.88 151 PHE B O 1
ATOM 3185 N N . PHE B 1 152 ? 2.305 -13.609 -4.258 1 98.38 152 PHE B N 1
ATOM 3186 C CA . PHE B 1 152 ? 0.881 -13.914 -4.328 1 98.38 152 PHE B CA 1
ATOM 3187 C C . PHE B 1 152 ? 0.066 -12.648 -4.531 1 98.38 152 PHE B C 1
ATOM 3189 O O . PHE B 1 152 ? 0.604 -11.539 -4.465 1 98.38 152 PHE B O 1
ATOM 3196 N N . CYS B 1 153 ? -1.152 -12.758 -4.926 1 97.38 153 CYS B N 1
ATOM 3197 C CA . CYS B 1 153 ? -2.072 -11.625 -4.988 1 97.38 153 CYS B CA 1
ATOM 3198 C C . CYS B 1 153 ? -3.258 -11.836 -4.051 1 97.38 153 CYS B C 1
ATOM 3200 O O . CYS B 1 153 ? -3.52 -12.953 -3.615 1 97.38 153 CYS B O 1
ATOM 3202 N N . TYR B 1 154 ? -3.895 -10.773 -3.699 1 95.56 154 TYR B N 1
ATOM 3203 C CA . TYR B 1 154 ? -5 -10.828 -2.748 1 95.56 154 TYR B CA 1
ATOM 3204 C C . TYR B 1 154 ? -5.852 -9.57 -2.828 1 95.56 154 TYR B C 1
ATOM 3206 O O . TYR B 1 154 ? -5.516 -8.633 -3.555 1 95.56 154 TYR B O 1
ATOM 3214 N N . ASP B 1 155 ? -6.965 -9.609 -2.129 1 93.25 155 ASP B N 1
ATOM 3215 C CA . ASP B 1 155 ? -7.84 -8.445 -2.006 1 93.25 155 ASP B CA 1
ATOM 3216 C C . ASP B 1 155 ? -7.137 -7.301 -1.285 1 93.25 155 ASP B C 1
ATOM 3218 O O . ASP B 1 155 ? -6.605 -7.48 -0.188 1 93.25 155 ASP B O 1
ATOM 3222 N N . CYS B 1 156 ? -7.215 -6.082 -1.856 1 94.25 156 CYS B N 1
ATOM 3223 C CA . CYS B 1 156 ? -6.57 -4.91 -1.28 1 94.25 156 CYS B CA 1
ATOM 3224 C C . CYS B 1 156 ? -7.129 -4.602 0.104 1 94.25 156 CYS B C 1
ATOM 3226 O O . CYS B 1 156 ? -6.418 -4.082 0.964 1 94.25 156 CYS B O 1
ATOM 3228 N N . LYS B 1 157 ? -8.289 -5 0.332 1 93.06 157 LYS B N 1
ATOM 3229 C CA . LYS B 1 157 ? -8.969 -4.703 1.59 1 93.06 157 LYS B CA 1
ATOM 3230 C C . LYS B 1 157 ? -8.289 -5.41 2.76 1 93.06 157 LYS B C 1
ATOM 3232 O O . LYS B 1 157 ? -8.477 -5.023 3.916 1 93.06 157 LYS B O 1
ATOM 3237 N N . GLN B 1 158 ? -7.492 -6.375 2.432 1 93 158 GLN B N 1
ATOM 3238 C CA . GLN B 1 158 ? -6.871 -7.176 3.482 1 93 158 GLN B CA 1
ATOM 3239 C C . GLN B 1 158 ? -5.395 -6.82 3.646 1 93 158 GLN B C 1
ATOM 3241 O O . GLN B 1 158 ? -4.648 -7.547 4.305 1 93 158 GLN B O 1
ATOM 3246 N N . LEU B 1 159 ? -4.969 -5.723 3.139 1 96.06 159 LEU B N 1
ATOM 3247 C CA . LEU B 1 159 ? -3.559 -5.352 3.111 1 96.06 159 LEU B CA 1
ATOM 3248 C C . LEU B 1 159 ? -2.979 -5.32 4.523 1 96.06 159 LEU B C 1
ATOM 3250 O O . LEU B 1 159 ? -1.893 -5.855 4.762 1 96.06 159 LEU B O 1
ATOM 3254 N N . GLY B 1 160 ? -3.66 -4.684 5.457 1 94.5 160 GLY B N 1
ATOM 3255 C CA . GLY B 1 160 ? -3.176 -4.625 6.828 1 94.5 160 GLY B CA 1
ATOM 3256 C C . GLY B 1 160 ? -2.912 -5.992 7.426 1 94.5 160 GLY B C 1
ATOM 3257 O O . GLY B 1 160 ? -1.847 -6.23 8 1 94.5 160 GLY B O 1
ATOM 3258 N N . GLU B 1 161 ? -3.812 -6.891 7.258 1 93.69 161 GLU B N 1
ATOM 3259 C CA . GLU B 1 161 ? -3.68 -8.242 7.789 1 93.69 161 GLU B CA 1
ATOM 3260 C C .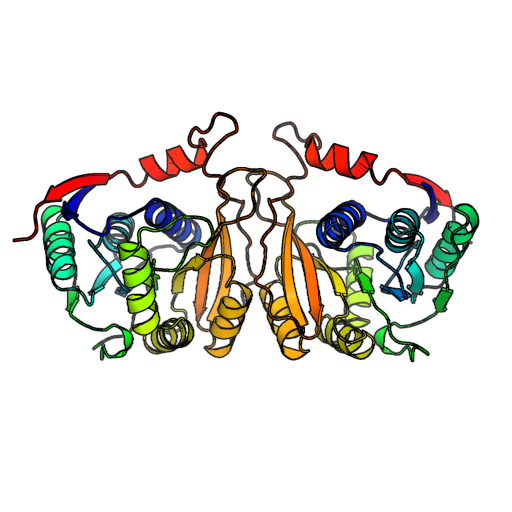 GLU B 1 161 ? -2.537 -8.992 7.109 1 93.69 161 GLU B C 1
ATOM 3262 O O . GLU B 1 161 ? -1.775 -9.703 7.77 1 93.69 161 GLU B O 1
ATOM 3267 N N . ILE B 1 162 ? -2.447 -8.812 5.883 1 96.56 162 ILE B N 1
ATOM 3268 C CA . ILE B 1 162 ? -1.397 -9.469 5.109 1 96.56 162 ILE B CA 1
ATOM 3269 C C . ILE B 1 162 ? -0.028 -9.078 5.66 1 96.56 162 ILE B C 1
ATOM 3271 O O . ILE B 1 162 ? 0.806 -9.938 5.938 1 96.56 162 ILE B O 1
ATOM 3275 N N . LEU B 1 163 ? 0.175 -7.793 5.809 1 96.69 163 LEU B N 1
ATOM 3276 C CA . LEU B 1 163 ? 1.489 -7.312 6.223 1 96.69 163 LEU B CA 1
ATOM 3277 C C . LEU B 1 163 ? 1.801 -7.742 7.652 1 96.69 163 LEU B C 1
ATOM 3279 O O . LEU B 1 163 ? 2.951 -8.047 7.977 1 96.69 163 LEU B O 1
ATOM 3283 N N . LEU B 1 164 ? 0.809 -7.762 8.5 1 96 164 LEU B N 1
ATOM 3284 C CA . LEU B 1 164 ? 0.991 -8.234 9.875 1 96 164 LEU B CA 1
ATOM 3285 C C . LEU B 1 164 ? 1.408 -9.703 9.891 1 96 164 LEU B C 1
ATOM 3287 O O . LEU B 1 164 ? 2.338 -10.078 10.609 1 96 164 LEU B O 1
ATOM 3291 N N . LEU B 1 165 ? 0.758 -10.484 9.086 1 97.06 165 LEU B N 1
ATOM 3292 C CA . LEU B 1 165 ? 1.031 -11.914 9.055 1 97.06 165 LEU B CA 1
ATOM 3293 C C . LEU B 1 165 ? 2.402 -12.195 8.445 1 97.06 165 LEU B C 1
ATOM 3295 O O . LEU B 1 165 ? 3.119 -13.086 8.898 1 97.06 165 LEU B O 1
ATOM 3299 N N . LEU B 1 166 ? 2.748 -11.445 7.402 1 97.88 166 LEU B N 1
ATOM 3300 C CA . LEU B 1 166 ? 4.082 -11.602 6.832 1 97.88 166 LEU B CA 1
ATOM 3301 C C . LEU B 1 166 ? 5.156 -11.352 7.887 1 97.88 166 LEU B C 1
ATOM 3303 O O . LEU B 1 166 ? 6.098 -12.141 8.016 1 97.88 166 LEU B O 1
ATOM 3307 N N . ASN B 1 167 ? 4.98 -10.281 8.586 1 96.25 167 ASN B N 1
ATOM 3308 C CA . ASN B 1 167 ? 5.945 -9.961 9.633 1 96.25 167 ASN B CA 1
ATOM 3309 C C . ASN B 1 167 ? 5.984 -11.039 10.711 1 96.25 167 ASN B C 1
ATOM 3311 O O . ASN B 1 167 ? 7.062 -11.445 11.148 1 96.25 167 ASN B O 1
ATOM 3315 N N . LYS B 1 168 ? 4.883 -11.5 11.133 1 96.62 168 LYS B N 1
ATOM 3316 C CA . LYS B 1 168 ? 4.758 -12.523 12.164 1 96.62 168 LYS B CA 1
ATOM 3317 C C . LYS B 1 168 ? 5.516 -13.789 11.781 1 96.62 168 LYS B C 1
ATOM 3319 O O . LYS B 1 168 ? 6.086 -14.469 12.641 1 96.62 168 LYS B O 1
ATOM 3324 N N . HIS B 1 169 ? 5.547 -14.062 10.523 1 97.19 169 HIS B N 1
ATOM 3325 C CA . HIS B 1 169 ? 6.152 -15.312 10.078 1 97.19 169 HIS B CA 1
ATOM 3326 C C . HIS B 1 169 ? 7.484 -15.07 9.383 1 97.19 169 HIS B C 1
ATOM 3328 O O . HIS B 1 169 ? 7.867 -15.812 8.477 1 97.19 169 HIS B O 1
ATOM 3334 N N . LYS B 1 170 ? 8.07 -13.883 9.656 1 95.19 170 LYS B N 1
ATOM 3335 C CA . LYS B 1 170 ? 9.469 -13.562 9.367 1 95.19 170 LYS B CA 1
ATOM 3336 C C . LYS B 1 170 ? 9.68 -13.312 7.875 1 95.19 170 LYS B C 1
ATOM 3338 O O . LYS B 1 170 ? 10.711 -13.68 7.32 1 95.19 170 LYS B O 1
ATOM 3343 N N . PHE B 1 171 ? 8.68 -12.867 7.23 1 97.5 171 PHE B N 1
ATOM 3344 C CA . PHE B 1 171 ? 8.82 -12.375 5.867 1 97.5 171 PHE B CA 1
ATOM 3345 C C . PHE B 1 171 ? 9.109 -10.875 5.855 1 97.5 171 PHE B C 1
ATOM 3347 O O . PHE B 1 171 ? 8.531 -10.125 6.641 1 97.5 171 PHE B O 1
ATOM 3354 N N . ASN B 1 172 ? 9.992 -10.523 5.031 1 96.06 172 ASN B N 1
ATOM 3355 C CA . ASN B 1 172 ? 10.164 -9.109 4.703 1 96.06 172 ASN B CA 1
ATOM 3356 C C . ASN B 1 172 ? 9.359 -8.719 3.467 1 96.06 172 ASN B C 1
ATOM 3358 O O . ASN B 1 172 ? 9.383 -9.43 2.459 1 96.06 172 ASN B O 1
ATOM 3362 N N . LEU B 1 173 ? 8.664 -7.656 3.582 1 97.25 173 LEU B N 1
ATOM 3363 C CA . LEU B 1 173 ? 7.941 -7.133 2.428 1 97.25 173 LEU B CA 1
ATOM 3364 C C . LEU B 1 173 ? 8.898 -6.496 1.427 1 97.25 173 LEU B C 1
ATOM 3366 O O . LEU B 1 173 ? 9.484 -5.445 1.701 1 97.25 173 LEU B O 1
ATOM 3370 N N . GLU B 1 174 ? 9.031 -7.082 0.242 1 97.19 174 GLU B N 1
ATOM 3371 C CA . GLU B 1 174 ? 9.977 -6.598 -0.754 1 97.19 174 GLU B CA 1
ATOM 3372 C C . GLU B 1 174 ? 9.32 -5.617 -1.719 1 97.19 174 GLU B C 1
ATOM 3374 O O . GLU B 1 174 ? 9.891 -4.578 -2.047 1 97.19 174 GLU B O 1
ATOM 3379 N N . ALA B 1 175 ? 8.109 -5.973 -2.141 1 98.25 175 ALA B N 1
ATOM 3380 C CA . ALA B 1 175 ? 7.457 -5.125 -3.137 1 98.25 175 ALA B CA 1
ATOM 3381 C C . ALA B 1 175 ? 5.945 -5.324 -3.119 1 98.25 175 ALA B C 1
ATOM 3383 O O . ALA B 1 175 ? 5.461 -6.402 -2.764 1 98.25 175 ALA B O 1
ATOM 3384 N N . LEU B 1 176 ? 5.258 -4.289 -3.469 1 98.81 176 LEU B N 1
ATOM 3385 C CA . LEU B 1 176 ? 3.822 -4.309 -3.734 1 98.81 176 LEU B CA 1
ATOM 3386 C C . LEU B 1 176 ? 3.508 -3.658 -5.078 1 98.81 176 LEU B C 1
ATOM 3388 O O . LEU B 1 176 ? 4.219 -2.748 -5.512 1 98.81 176 LEU B O 1
ATOM 3392 N N . GLN B 1 177 ? 2.484 -4.105 -5.664 1 98.81 177 GLN B N 1
ATOM 3393 C CA . GLN B 1 177 ? 1.865 -3.412 -6.789 1 98.81 177 GLN B CA 1
ATOM 3394 C C . GLN B 1 177 ? 0.343 -3.465 -6.695 1 98.81 177 GLN B C 1
ATOM 3396 O O . GLN B 1 177 ? -0.232 -4.527 -6.449 1 98.81 177 GLN B O 1
ATOM 3401 N N . PHE B 1 178 ? -0.215 -2.326 -6.883 1 98.69 178 PHE B N 1
ATOM 3402 C CA . PHE B 1 178 ? -1.665 -2.236 -6.758 1 98.69 178 PHE B CA 1
ATOM 3403 C C . PHE B 1 178 ? -2.328 -2.184 -8.125 1 98.69 178 PHE B C 1
ATOM 3405 O O . PHE B 1 178 ? -1.841 -1.504 -9.031 1 98.69 178 PHE B O 1
ATOM 3412 N N . VAL B 1 179 ? -3.406 -2.924 -8.273 1 98.31 179 VAL B N 1
ATOM 3413 C CA . VAL B 1 179 ? -4.156 -2.996 -9.523 1 98.31 179 VAL B CA 1
ATOM 3414 C C . VAL B 1 179 ? -5.434 -2.168 -9.406 1 98.31 179 VAL B C 1
ATOM 3416 O O . VAL B 1 179 ? -6.234 -2.371 -8.492 1 98.31 179 VAL B O 1
ATOM 3419 N N . HIS B 1 180 ? -5.578 -1.258 -10.344 1 98.25 180 HIS B N 1
ATOM 3420 C CA . HIS B 1 180 ? -6.742 -0.384 -10.414 1 98.25 180 HIS B CA 1
ATOM 3421 C C . HIS B 1 180 ? -7.551 -0.643 -11.68 1 98.25 180 HIS B C 1
ATOM 3423 O O . HIS B 1 180 ? -6.996 -0.674 -12.781 1 98.25 180 HIS B O 1
ATOM 3429 N N . PRO B 1 181 ? -8.891 -0.839 -11.547 1 97.06 181 PRO B N 1
ATOM 3430 C CA . PRO B 1 181 ? -9.688 -0.983 -12.766 1 97.06 181 PRO B CA 1
ATOM 3431 C C . PRO B 1 181 ? -9.492 0.175 -13.742 1 97.06 181 PRO B C 1
ATOM 3433 O O . PRO B 1 181 ? -9.32 -0.046 -14.945 1 97.06 181 PRO B O 1
ATOM 3436 N N . LYS B 1 182 ? -9.562 1.367 -13.203 1 97.19 182 LYS B N 1
ATOM 3437 C CA . LYS B 1 182 ? -9.281 2.604 -13.93 1 97.19 182 LYS B CA 1
ATOM 3438 C C . LYS B 1 182 ? -8.391 3.533 -13.102 1 97.19 182 LYS B C 1
ATOM 3440 O O . LYS B 1 182 ? -8.25 3.35 -11.891 1 97.19 182 LYS B O 1
ATOM 3445 N N . ILE B 1 183 ? -7.852 4.516 -13.766 1 96.56 183 ILE B N 1
ATOM 3446 C CA . ILE B 1 183 ? -6.91 5.422 -13.117 1 96.56 183 ILE B CA 1
ATOM 3447 C C . ILE B 1 183 ? -7.613 6.18 -12 1 96.56 183 ILE B C 1
ATOM 3449 O O . ILE B 1 183 ? -6.984 6.57 -11.008 1 96.56 183 ILE B O 1
ATOM 3453 N N . SER B 1 184 ? -8.914 6.387 -12.047 1 96.25 184 SER B N 1
ATOM 3454 C CA . SER B 1 184 ? -9.688 7.172 -11.086 1 96.25 184 SER B CA 1
ATOM 3455 C C . SER B 1 184 ? -10.305 6.285 -10.016 1 96.25 184 SER B C 1
ATOM 3457 O O . SER B 1 184 ? -11.039 6.77 -9.148 1 96.25 184 SER B O 1
ATOM 3459 N N . LYS B 1 185 ? -10.047 4.977 -10.062 1 97.06 185 LYS B N 1
ATOM 3460 C CA . LYS B 1 185 ? -10.734 4.043 -9.172 1 97.06 185 LYS B CA 1
ATOM 3461 C C . LYS B 1 185 ? -9.781 3.492 -8.117 1 97.06 185 LYS B C 1
ATOM 3463 O O . LYS B 1 185 ? -8.586 3.305 -8.383 1 97.06 185 LYS B O 1
ATOM 3468 N N . ASP B 1 186 ? -10.336 3.205 -6.984 1 97.56 186 ASP B N 1
ATOM 3469 C CA . ASP B 1 186 ? -9.594 2.543 -5.918 1 97.56 186 ASP B CA 1
ATOM 3470 C C . ASP B 1 186 ? -9.039 1.199 -6.387 1 97.56 186 ASP B C 1
ATOM 347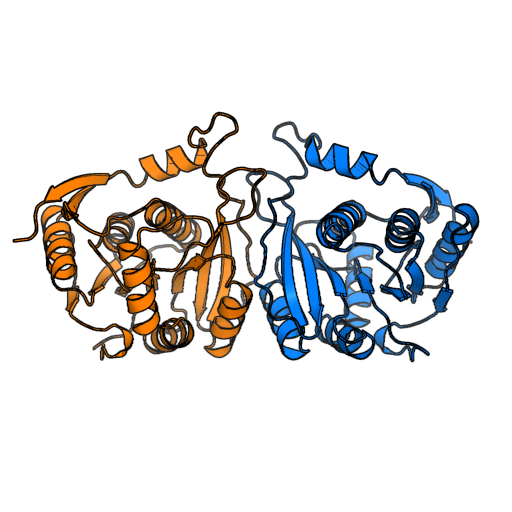2 O O . ASP B 1 186 ? -9.578 0.587 -7.312 1 97.56 186 ASP B O 1
ATOM 3476 N N . ALA B 1 187 ? -7.918 0.803 -5.758 1 98 187 ALA B N 1
ATOM 3477 C CA . ALA B 1 187 ? -7.34 -0.501 -6.074 1 98 187 ALA B CA 1
ATOM 3478 C C . ALA B 1 187 ? -8.242 -1.632 -5.586 1 98 187 ALA B C 1
ATOM 3480 O O . ALA B 1 187 ? -8.883 -1.517 -4.539 1 98 187 ALA B O 1
ATOM 3481 N N . THR B 1 188 ? -8.242 -2.723 -6.285 1 95.69 188 THR B N 1
ATOM 3482 C CA . THR B 1 188 ? -9.047 -3.873 -5.898 1 95.69 188 THR B CA 1
ATOM 3483 C C . THR B 1 188 ? -8.164 -5.07 -5.559 1 95.69 188 THR B C 1
ATOM 3485 O O . THR B 1 188 ? -8.555 -5.938 -4.777 1 95.69 188 THR B O 1
ATOM 3488 N N . LEU B 1 189 ? -7.008 -5.074 -6.172 1 96.5 189 LEU B N 1
ATOM 3489 C CA . LEU B 1 189 ? -6.07 -6.188 -6.051 1 96.5 189 LEU B CA 1
ATOM 3490 C C . LEU B 1 189 ? -4.676 -5.691 -5.688 1 96.5 189 LEU B C 1
ATOM 3492 O O . LEU B 1 189 ? -4.242 -4.641 -6.164 1 96.5 189 LEU B O 1
ATOM 3496 N N . VAL B 1 190 ? -4.02 -6.453 -4.82 1 98.12 190 VAL B N 1
ATOM 3497 C CA . VAL B 1 190 ? -2.625 -6.16 -4.512 1 98.12 190 VAL B CA 1
ATOM 3498 C C . VAL B 1 190 ? -1.757 -7.371 -4.844 1 98.12 190 VAL B C 1
ATOM 3500 O O . VAL B 1 190 ? -2.129 -8.508 -4.547 1 98.12 190 VAL B O 1
ATOM 3503 N N . LEU B 1 191 ? -0.7 -7.152 -5.59 1 98.75 191 LEU B N 1
ATOM 3504 C CA . LEU B 1 191 ? 0.355 -8.125 -5.832 1 98.75 191 LEU B CA 1
ATOM 3505 C C . LEU B 1 191 ? 1.475 -7.984 -4.809 1 98.75 191 LEU B C 1
ATOM 3507 O O . LEU B 1 191 ? 1.967 -6.879 -4.57 1 98.75 191 LEU B O 1
ATOM 3511 N N . VAL B 1 192 ? 1.927 -9.117 -4.227 1 98.75 192 VAL B N 1
ATOM 3512 C CA . VAL B 1 192 ? 2.816 -9.062 -3.07 1 98.75 192 VAL B CA 1
ATOM 3513 C C . VAL B 1 192 ? 4.07 -9.898 -3.346 1 98.75 192 VAL B C 1
ATOM 3515 O O . VAL B 1 192 ? 3.977 -11.031 -3.822 1 98.75 192 VAL B O 1
ATOM 3518 N N . TYR B 1 193 ? 5.23 -9.352 -3.084 1 98.75 193 TYR B N 1
ATOM 3519 C CA . TYR B 1 193 ? 6.504 -10.062 -3.037 1 98.75 193 TYR B CA 1
ATOM 3520 C C . TYR B 1 193 ? 7.133 -9.969 -1.651 1 98.75 193 TYR B C 1
ATOM 3522 O O . TYR B 1 193 ? 7.453 -8.867 -1.185 1 98.75 193 TYR B O 1
ATOM 3530 N N . ALA B 1 194 ? 7.254 -11.07 -0.996 1 98.44 194 ALA B N 1
ATOM 3531 C CA . ALA B 1 194 ? 7.902 -11.164 0.31 1 98.44 194 ALA B CA 1
ATOM 3532 C C . ALA B 1 194 ? 9.07 -12.148 0.275 1 98.44 194 ALA B C 1
ATOM 3534 O O . ALA B 1 194 ? 9.055 -13.109 -0.495 1 98.44 194 ALA B O 1
ATOM 3535 N N . LYS B 1 195 ? 10.023 -11.891 1.071 1 97.62 195 LYS B N 1
ATOM 3536 C CA . LYS B 1 195 ? 11.219 -12.719 1.134 1 97.62 195 LYS B CA 1
ATOM 3537 C C . LYS B 1 195 ? 11.586 -13.055 2.578 1 97.62 195 LYS B C 1
ATOM 3539 O O . LYS B 1 195 ? 11.508 -12.195 3.457 1 97.62 195 LYS B O 1
ATOM 3544 N N . LYS B 1 196 ? 11.945 -14.258 2.764 1 95.19 196 LYS B N 1
ATOM 3545 C CA . LYS B 1 196 ? 12.32 -14.68 4.109 1 95.19 196 LYS B CA 1
ATOM 3546 C C . LYS B 1 196 ? 13.68 -14.102 4.504 1 95.19 196 LYS B C 1
ATOM 3548 O O . LYS B 1 196 ? 14.609 -14.07 3.695 1 95.19 196 LYS B O 1
ATOM 3553 N N . ASP B 1 197 ? 13.797 -13.547 5.711 1 85.81 197 ASP B N 1
ATOM 3554 C CA . ASP B 1 197 ? 15.031 -13.102 6.363 1 85.81 197 ASP B CA 1
ATOM 3555 C C . ASP B 1 197 ? 15.742 -12.039 5.535 1 85.81 197 ASP B C 1
ATOM 3557 O O . ASP B 1 197 ? 16.953 -12.125 5.305 1 85.81 197 ASP B O 1
ATOM 3561 N N . SER B 1 198 ? 15.031 -11.156 4.965 1 84.56 198 SER B N 1
ATOM 3562 C CA . SER B 1 198 ? 15.531 -10 4.219 1 84.56 198 SER B CA 1
ATOM 3563 C C . SER B 1 198 ? 15.336 -8.711 5.004 1 84.56 198 SER B C 1
ATOM 3565 O O . SER B 1 198 ? 14.508 -8.648 5.914 1 84.56 198 SER B O 1
ATOM 3567 N N . LYS B 1 199 ? 16.172 -7.75 4.695 1 82.31 199 LYS B N 1
ATOM 3568 C CA . LYS B 1 199 ? 16.062 -6.449 5.344 1 82.31 199 LYS B CA 1
ATOM 3569 C C . LYS B 1 199 ? 15.922 -5.332 4.316 1 82.31 199 LYS B C 1
ATOM 3571 O O . LYS B 1 199 ? 16.141 -4.16 4.633 1 82.31 199 LYS B O 1
ATOM 3576 N N . SER B 1 200 ? 15.648 -5.703 3.094 1 85.56 200 SER B N 1
ATOM 3577 C CA . SER B 1 200 ? 15.547 -4.723 2.018 1 85.56 200 SER B CA 1
ATOM 3578 C C . SER B 1 200 ? 14.359 -3.787 2.227 1 85.56 200 SER B C 1
ATOM 3580 O O . SER B 1 200 ? 13.398 -4.141 2.91 1 85.56 200 SER B O 1
ATOM 3582 N N . LEU B 1 201 ? 14.469 -2.631 1.662 1 87.62 201 LEU B N 1
ATOM 3583 C CA . LEU B 1 201 ? 13.359 -1.681 1.714 1 87.62 201 LEU B CA 1
ATOM 3584 C C . LEU B 1 201 ? 12.258 -2.078 0.742 1 87.62 201 LEU B C 1
ATOM 3586 O O . LEU B 1 201 ? 12.523 -2.67 -0.306 1 87.62 201 LEU B O 1
ATOM 3590 N N . THR B 1 202 ? 11.117 -1.729 1.104 1 94.69 202 THR B N 1
ATOM 3591 C CA . THR B 1 202 ? 9.953 -2.072 0.292 1 94.69 202 THR B CA 1
ATOM 3592 C C . THR B 1 202 ? 9.859 -1.163 -0.93 1 94.69 202 THR B C 1
ATOM 3594 O O . THR B 1 202 ? 10.07 0.047 -0.826 1 94.69 202 THR B O 1
ATOM 3597 N N . LYS B 1 203 ? 9.547 -1.745 -2.025 1 96.62 203 LYS B N 1
ATOM 3598 C CA . LYS B 1 203 ? 9.258 -0.998 -3.246 1 96.62 203 LYS B CA 1
ATOM 3599 C C . LYS B 1 203 ? 7.773 -1.046 -3.582 1 96.62 203 LYS B C 1
ATOM 3601 O O . LYS B 1 203 ? 7.164 -2.117 -3.578 1 96.62 203 LYS B O 1
ATOM 3606 N N . ILE B 1 204 ? 7.199 0.115 -3.822 1 98.38 204 ILE B N 1
ATOM 3607 C CA . ILE B 1 204 ? 5.832 0.184 -4.328 1 98.38 204 ILE B CA 1
ATOM 3608 C C . ILE B 1 204 ? 5.848 0.482 -5.824 1 98.38 204 ILE B C 1
ATOM 3610 O O . ILE B 1 204 ? 6.102 1.617 -6.234 1 98.38 204 ILE B O 1
ATOM 3614 N N . PHE B 1 205 ? 5.527 -0.526 -6.617 1 98.56 205 PHE B N 1
ATOM 3615 C CA . PHE B 1 205 ? 5.594 -0.415 -8.07 1 98.56 205 PHE B CA 1
ATOM 3616 C C . PHE B 1 205 ? 4.543 0.559 -8.586 1 98.56 205 PHE B C 1
ATOM 3618 O O . PHE B 1 205 ? 3.561 0.845 -7.898 1 98.56 205 PHE B O 1
ATOM 3625 N N . ASN B 1 206 ? 4.84 1.051 -9.805 1 98.25 206 ASN B N 1
ATOM 3626 C CA . ASN B 1 206 ? 3.828 1.858 -10.477 1 98.25 206 ASN B CA 1
ATOM 3627 C C . ASN B 1 206 ? 2.482 1.144 -10.523 1 98.25 206 ASN B C 1
ATOM 3629 O O . ASN B 1 206 ? 2.428 -0.087 -10.578 1 98.25 206 ASN B O 1
ATOM 3633 N N . PRO B 1 207 ? 1.406 1.934 -10.414 1 98.5 207 PRO B N 1
ATOM 3634 C CA . PRO B 1 207 ? 0.09 1.292 -10.422 1 98.5 207 PRO B CA 1
ATOM 3635 C C . PRO B 1 207 ? -0.216 0.589 -11.742 1 98.5 207 PRO B C 1
ATOM 3637 O O . PRO B 1 207 ? 0.16 1.081 -12.805 1 98.5 207 PRO B O 1
ATOM 3640 N N . LEU B 1 208 ? -0.816 -0.532 -11.656 1 98.5 208 LEU B N 1
ATOM 3641 C CA . LEU B 1 208 ? -1.314 -1.218 -12.844 1 98.5 208 LEU B CA 1
ATOM 3642 C C . LEU B 1 208 ? -2.758 -0.822 -13.133 1 98.5 208 LEU B C 1
ATOM 3644 O O . LEU B 1 208 ? -3.674 -1.228 -12.414 1 98.5 208 LEU B O 1
ATOM 3648 N N . ILE B 1 209 ? -2.939 -0.024 -14.164 1 98.38 209 ILE B N 1
ATOM 3649 C CA . ILE B 1 209 ? -4.258 0.435 -14.586 1 98.38 209 ILE B CA 1
ATOM 3650 C C . ILE B 1 209 ? -4.809 -0.498 -15.656 1 98.38 209 ILE B C 1
ATOM 3652 O O . ILE B 1 209 ? -4.207 -0.655 -16.719 1 98.38 209 ILE B O 1
ATOM 3656 N N . VAL B 1 210 ? -5.984 -1.089 -15.438 1 97.88 210 VAL B N 1
ATOM 3657 C CA . VAL B 1 210 ? -6.48 -2.152 -16.297 1 97.88 210 VAL B CA 1
ATOM 3658 C C . VAL B 1 210 ? -7.129 -1.547 -17.547 1 97.88 210 VAL B C 1
ATOM 3660 O O . VAL B 1 210 ? -6.781 -1.903 -18.672 1 97.88 210 VAL B O 1
ATOM 3663 N N . PHE B 1 211 ? -8.047 -0.583 -17.328 1 97.56 211 PHE B N 1
ATOM 3664 C CA . PHE B 1 211 ? -8.805 -0.007 -18.438 1 97.56 211 PHE B CA 1
ATOM 3665 C C . PHE B 1 211 ? -8.547 1.49 -18.547 1 97.56 211 PHE B C 1
ATOM 3667 O O . PHE B 1 211 ? -8.383 2.176 -17.531 1 97.56 211 PHE B O 1
ATOM 3674 N N . ASP B 1 212 ? -8.602 1.982 -19.781 1 95.88 212 ASP B N 1
ATOM 3675 C CA . ASP B 1 212 ? -8.508 3.424 -19.984 1 95.88 212 ASP B CA 1
ATOM 3676 C C . ASP B 1 212 ? -9.883 4.078 -19.938 1 95.88 212 ASP B C 1
ATOM 3678 O O . ASP B 1 212 ? -10.859 3.453 -19.516 1 95.88 212 ASP B O 1
ATOM 3682 N N . GLU B 1 213 ? -9.93 5.312 -20.266 1 93.12 213 GLU B N 1
ATOM 3683 C CA . GLU B 1 213 ? -11.172 6.07 -20.172 1 93.12 213 GLU B CA 1
ATOM 3684 C C . GLU B 1 213 ? -12.219 5.531 -21.141 1 93.12 213 GLU B C 1
ATOM 3686 O O . GLU B 1 213 ? -13.422 5.668 -20.906 1 93.12 213 GLU B O 1
ATOM 3691 N N . ASP B 1 214 ? -11.797 4.852 -22.234 1 95.25 214 ASP B N 1
ATOM 3692 C CA . ASP B 1 214 ? -12.695 4.297 -23.234 1 95.25 214 ASP B CA 1
ATOM 3693 C C . ASP B 1 214 ? -13.039 2.844 -22.922 1 95.25 214 ASP B C 1
ATOM 3695 O O . ASP B 1 214 ? -13.586 2.131 -23.766 1 95.25 214 ASP B O 1
ATOM 3699 N N . ASN B 1 215 ? -12.57 2.369 -21.719 1 94.75 215 ASN B N 1
ATOM 3700 C CA . ASN B 1 215 ? -12.852 1.021 -21.234 1 94.75 215 ASN B CA 1
ATOM 3701 C C . ASN B 1 215 ? -12.109 -0.033 -22.047 1 94.75 215 ASN B C 1
ATOM 3703 O O . ASN B 1 215 ? -12.586 -1.162 -22.188 1 94.75 215 ASN B O 1
ATOM 3707 N N . LEU B 1 216 ? -11.094 0.433 -22.719 1 96.31 216 LEU B N 1
ATOM 3708 C CA . LEU B 1 216 ? -10.18 -0.496 -23.375 1 96.31 216 LEU B CA 1
ATOM 3709 C C . LEU B 1 216 ? -8.984 -0.807 -22.484 1 96.31 216 LEU B C 1
ATOM 3711 O O . LEU B 1 216 ? -8.617 0.004 -21.625 1 96.31 216 LEU B O 1
ATOM 3715 N N . PHE B 1 217 ? -8.438 -1.974 -22.688 1 96 217 PHE B N 1
ATOM 3716 C CA . PHE B 1 217 ? -7.227 -2.299 -21.938 1 96 217 PHE B CA 1
ATOM 3717 C C . PHE B 1 217 ? -6.148 -1.244 -22.172 1 96 217 PHE B C 1
ATOM 3719 O O . PHE B 1 217 ? -5.969 -0.762 -23.281 1 96 217 PHE B O 1
ATOM 3726 N N . THR B 1 218 ? -5.418 -0.843 -21.125 1 96.62 218 THR B N 1
ATOM 3727 C CA . THR B 1 218 ? -4.277 0.057 -21.266 1 96.62 218 THR B CA 1
ATOM 3728 C C . THR B 1 218 ? -3.141 -0.625 -22.031 1 96.62 218 THR B C 1
ATOM 3730 O O . THR B 1 218 ? -3.109 -1.853 -22.141 1 96.62 218 THR B O 1
ATOM 3733 N N . LYS B 1 219 ? -2.211 0.152 -22.531 1 95.25 219 LYS B N 1
ATOM 3734 C CA . LYS B 1 219 ? -1.061 -0.382 -23.25 1 95.25 219 LYS B CA 1
ATOM 3735 C C . LYS B 1 219 ? -0.251 -1.333 -22.375 1 95.25 219 LYS B C 1
ATOM 3737 O O . LYS B 1 219 ? 0.221 -2.369 -22.844 1 95.25 219 LYS B O 1
ATOM 3742 N N . ASN B 1 220 ? -0.093 -0.962 -21.141 1 95.94 220 ASN B N 1
ATOM 3743 C CA . ASN B 1 220 ? 0.628 -1.812 -20.203 1 95.94 220 ASN B CA 1
ATOM 3744 C C . ASN B 1 220 ? -0.025 -3.186 -20.062 1 95.94 220 ASN B C 1
ATOM 3746 O O . ASN B 1 220 ? 0.654 -4.211 -20.141 1 95.94 220 ASN B O 1
ATOM 3750 N N . VAL B 1 221 ? -1.326 -3.229 -19.953 1 96.5 221 VAL B N 1
ATOM 3751 C CA . VAL B 1 221 ? -2.068 -4.477 -19.797 1 96.5 221 VAL B CA 1
ATOM 3752 C C . VAL B 1 221 ? -2.008 -5.281 -21.094 1 96.5 221 VAL B C 1
ATOM 3754 O O . VAL B 1 221 ? -1.845 -6.5 -21.062 1 96.5 221 VAL B O 1
ATOM 3757 N N . GLU B 1 222 ? -2.074 -4.613 -22.188 1 95.69 222 GLU B N 1
ATOM 3758 C CA . GLU B 1 222 ? -1.93 -5.297 -23.469 1 95.69 222 GLU B CA 1
ATOM 3759 C C . GLU B 1 222 ? -0.578 -5.996 -23.578 1 95.69 222 GLU B C 1
ATOM 3761 O O . GLU B 1 222 ? -0.493 -7.129 -24.047 1 95.69 222 GLU B O 1
ATOM 3766 N N . ASN B 1 223 ? 0.428 -5.285 -23.141 1 95.81 223 ASN B N 1
ATOM 3767 C CA . ASN B 1 223 ? 1.773 -5.848 -23.172 1 95.81 223 ASN B CA 1
ATOM 3768 C C . ASN B 1 223 ? 1.89 -7.07 -22.266 1 95.81 223 ASN B C 1
ATOM 3770 O O . ASN B 1 223 ? 2.574 -8.039 -22.594 1 95.81 223 ASN B O 1
ATOM 3774 N N . ILE B 1 224 ? 1.235 -7.023 -21.172 1 95.81 224 ILE B N 1
ATOM 3775 C CA . ILE B 1 224 ? 1.238 -8.148 -20.234 1 95.81 224 ILE B CA 1
ATOM 3776 C C . ILE B 1 224 ? 0.579 -9.359 -20.891 1 95.81 224 ILE B C 1
ATOM 3778 O O . ILE B 1 224 ? 1.117 -10.469 -20.844 1 95.81 224 ILE B O 1
ATOM 3782 N N . TYR B 1 225 ? -0.541 -9.141 -21.547 1 93.81 225 TYR B N 1
ATOM 3783 C CA . TYR B 1 225 ? -1.267 -10.234 -22.188 1 93.81 225 TYR B CA 1
ATOM 3784 C C . TYR B 1 225 ? -0.47 -10.805 -23.359 1 93.81 225 TYR B C 1
ATOM 3786 O O . TYR B 1 225 ? -0.516 -12.008 -23.609 1 93.81 225 TYR B O 1
ATOM 3794 N N . LYS B 1 226 ? 0.27 -9.992 -24.016 1 93.19 226 LYS B N 1
ATOM 3795 C CA . LYS B 1 226 ? 1.114 -10.461 -25.125 1 93.19 226 LYS B CA 1
ATOM 3796 C C . LYS B 1 226 ? 2.234 -11.359 -24.594 1 93.19 226 LYS B C 1
ATOM 3798 O O . LYS B 1 226 ? 2.553 -12.375 -25.219 1 93.19 226 LYS B O 1
ATOM 3803 N N . LYS B 1 227 ? 2.787 -10.969 -23.484 1 92.12 227 LYS B N 1
ATOM 3804 C CA . LYS B 1 227 ? 3.887 -11.727 -22.891 1 92.12 227 LYS B CA 1
ATOM 3805 C C . LYS B 1 227 ? 3.398 -13.055 -22.312 1 92.12 227 LYS B C 1
ATOM 3807 O O . LYS B 1 227 ? 4.145 -14.031 -22.281 1 92.12 227 LYS B O 1
ATOM 3812 N N . SER B 1 228 ? 2.168 -13.039 -21.922 1 91.94 228 SER B N 1
ATOM 3813 C CA . SER B 1 228 ? 1.604 -14.242 -21.312 1 91.94 228 SER B CA 1
ATOM 3814 C C . SER B 1 228 ? 0.48 -14.82 -22.156 1 91.94 228 SER B C 1
ATOM 3816 O O . SER B 1 228 ? -0.543 -15.258 -21.641 1 91.94 228 SER B O 1
ATOM 3818 N N . SER B 1 229 ? 0.691 -14.805 -23.375 1 87 229 SER B N 1
ATOM 3819 C CA . SER B 1 229 ? -0.35 -15.219 -24.297 1 87 229 SER B CA 1
ATOM 3820 C C . SER B 1 229 ? -0.704 -16.688 -24.109 1 87 229 SER B C 1
ATOM 3822 O O . SER B 1 229 ? 0.182 -17.547 -24.047 1 87 229 SER B O 1
ATOM 3824 N N . THR B 1 230 ? -1.95 -16.938 -23.969 1 86.62 230 THR B N 1
ATOM 3825 C CA . THR B 1 230 ? -2.475 -18.281 -23.781 1 86.62 230 THR B CA 1
ATOM 3826 C C . THR B 1 230 ? -3.637 -18.562 -24.734 1 86.62 230 THR B C 1
ATOM 3828 O O . THR B 1 230 ? -4.285 -17.625 -25.203 1 86.62 230 THR B O 1
ATOM 3831 N N . TYR B 1 231 ? -3.746 -19.781 -25.094 1 89.19 231 TYR B N 1
ATOM 3832 C CA . TYR B 1 231 ? -4.898 -20.266 -25.844 1 89.19 231 TYR B CA 1
ATOM 3833 C C . TYR B 1 231 ? -5.676 -21.297 -25.031 1 89.19 231 TYR B C 1
ATOM 3835 O O . TYR B 1 231 ? -5.152 -22.375 -24.719 1 89.19 231 TYR B O 1
ATOM 3843 N N . SER B 1 232 ? -6.918 -20.969 -24.75 1 90.19 232 SER B N 1
ATOM 3844 C CA . SER B 1 232 ? -7.703 -21.828 -23.859 1 90.19 232 SER B CA 1
ATOM 3845 C C . SER B 1 232 ? -8.625 -22.75 -24.656 1 90.19 232 SER B C 1
ATOM 3847 O O . SER B 1 232 ? -9.242 -22.328 -25.641 1 90.19 232 SER B O 1
ATOM 3849 N N . ILE B 1 233 ? -8.641 -24 -24.297 1 90.12 233 ILE B N 1
ATOM 3850 C CA . ILE B 1 233 ? -9.586 -25 -24.812 1 90.12 233 ILE B CA 1
ATOM 3851 C C . ILE B 1 233 ? -10.5 -25.453 -23.672 1 90.12 233 ILE B C 1
ATOM 3853 O O . ILE B 1 233 ? -10.039 -26.016 -22.688 1 90.12 233 ILE B O 1
ATOM 3857 N N . LYS B 1 234 ? -11.758 -25.156 -23.844 1 90.19 234 LYS B N 1
ATOM 3858 C CA . LYS B 1 234 ? -12.727 -25.547 -22.812 1 90.19 234 LYS B CA 1
ATOM 3859 C C . LYS B 1 234 ? -13.18 -27 -23.016 1 90.19 234 LYS B C 1
ATOM 3861 O O . LYS B 1 234 ? -13.508 -27.391 -24.141 1 90.19 234 LYS B O 1
ATOM 3866 N N . VAL B 1 235 ? -13.125 -27.75 -21.891 1 88.44 235 VAL B N 1
ATOM 3867 C CA . VAL B 1 235 ? -13.461 -29.156 -21.984 1 88.44 235 VAL B CA 1
ATOM 3868 C C . VAL B 1 235 ? -14.414 -29.547 -20.859 1 88.44 235 VAL B C 1
ATOM 3870 O O . VAL B 1 235 ? -14.305 -29.016 -19.75 1 88.44 235 VAL B O 1
ATOM 3873 N N . ASP B 1 236 ? -15.422 -30.359 -21.156 1 84 236 ASP B N 1
ATOM 3874 C CA . ASP B 1 236 ? -16.312 -30.891 -20.141 1 84 236 ASP B CA 1
ATOM 3875 C C . ASP B 1 236 ? -15.609 -31.984 -19.328 1 84 236 ASP B C 1
ATOM 3877 O O . ASP B 1 236 ? -14.914 -32.844 -19.891 1 84 236 ASP B O 1
ATOM 3881 N N . PHE B 1 237 ? -15.586 -31.734 -18.078 1 73.38 237 PHE B N 1
ATOM 3882 C CA . PHE B 1 237 ? -14.992 -32.719 -17.188 1 73.38 237 PHE B CA 1
ATOM 3883 C C . PHE B 1 237 ? -16.031 -33.75 -16.734 1 73.38 237 PHE B C 1
ATOM 3885 O O . PHE B 1 237 ? -17.047 -33.375 -16.156 1 73.38 237 PHE B O 1
ATOM 3892 N N . GLU B 1 238 ? -16.141 -34.938 -17.562 1 61.69 238 GLU B N 1
ATOM 3893 C CA . GLU B 1 238 ? -17.062 -36.031 -17.219 1 61.69 238 GLU B CA 1
ATOM 3894 C C . GLU B 1 238 ? -16.453 -36.969 -16.172 1 61.69 238 GLU B C 1
ATOM 3896 O O . GLU B 1 238 ? -15.242 -37.188 -16.172 1 61.69 238 GLU B O 1
#

Foldseek 3Di:
DEFEDAPDDDDDDLQLLVLLVVVCVVCVVPDQDAWEEEEEQCQLVQSQVLNCVVRVRYAAEYEHADPLRLVNVVVRCVVVVHDYHYHYHQPLPDDDPAATQEYEYAFQADQVPDPDPPVSVVVRVVRCVRPPLLSVLQSNLVRHDAFHKYKYKDFPVCVVVNVVSCVVSQKDWAEKEFEAQAPPGDTGMMITMITHPDDDDYYYDDYHHQAYPVRHGDPVSVVSCVSSPYDYDHDHDD/DEFEDAPDDDDDDLQLLVLLVVVCVVCVVPDQDAWEEEEEQCQLVQSQVLNCVVRVRYAAEYEHADPLSLVNVVVRCVVVVHDYHYHYHQPLPDDDPAATQEYEYAFQADQVPDPDPPVSVVVRVVRCVRQPLLSVLQSNLVRHDAFHKYKYKDFPVCVVVNVVSCVVSQKDWAEKEFEAQAPPGDTGMMITMITHPDDDDYYYDDYHHQAYPVRHGDPVSVVSCVSSPYDYDHDHDD

Sequence (476 aa):
MVLYQPANGYCYNSDTHFLFNFICENLKKYKNIKGEFLDIGSGSGILGLLVAKEYEKLNLNQCEIQTQFQFFSSKNAQTNKINATLYKGSYKDFDFDKKFDICISNPPFYHCDVIKSENESLKIARYNDSLPLDIFIEKTSKILKNDGKFFFCYDCKQLGEILLLLNKHKFNLEALQFVHPKISKDATLVLVYAKKDSKSLTKIFNPLIVFDEDNLFTKNVENIYKKSSTYSIKVDFEMVLYQPANGYCYNSDTHFLFNFICENLKKYKNIKGEFLDIGSGSGILGLLVAKEYEKLNLNQCEIQTQFQFFSSKNAQTNKINATLYKGSYKDFDFDKKFDICISNPPFYHCDVIKSENESLKIARYNDSLPLDIFIEKTSKILKNDGKFFFCYDCKQLGEILLLLNKHKFNLEALQFVHPKISKDATLVLVYAKKDSKSLTKIFNPLIVFDEDNLFTKNVENIYKKSSTYSIKVDFE

pLDDT: mean 91.54, std 10.96, range [46.94, 98.88]

Radius of gyration: 24.76 Å; Cα contacts (8 Å, |Δi|>4): 996; chains: 2; bounding box: 48×74×54 Å

Solvent-accessible surface area (backbone atoms only — not comparable to full-atom values): 25172 Å² total; per-residue (Å²): 87,63,36,48,41,50,64,76,68,85,67,91,57,70,64,50,51,53,46,51,50,52,52,52,63,67,48,62,82,51,80,80,64,60,46,39,30,36,19,44,58,30,48,46,26,58,61,48,49,55,49,32,68,76,33,72,56,34,44,39,30,33,28,25,60,49,68,71,30,45,49,27,22,52,50,24,29,58,73,63,72,44,79,67,46,76,45,83,33,52,73,86,73,56,80,72,96,65,64,22,44,31,39,37,32,68,58,73,62,76,56,92,85,51,90,57,51,70,67,53,47,50,48,28,51,50,42,39,68,65,50,37,69,67,58,50,54,47,52,50,48,72,39,35,38,89,64,12,37,39,37,36,44,45,44,36,50,45,47,70,59,50,54,47,50,35,48,75,54,50,30,25,60,42,35,38,34,40,32,15,62,28,68,86,31,48,36,56,35,30,36,40,34,30,25,29,83,50,86,67,66,31,41,40,44,34,63,44,44,42,24,44,96,84,71,39,70,23,71,69,44,50,51,45,47,64,76,60,47,68,44,78,42,71,36,79,86,128,88,64,36,49,41,50,63,75,67,84,68,90,56,71,64,50,52,54,47,49,50,52,49,52,63,66,48,62,81,50,80,81,64,59,47,38,30,36,18,45,58,30,49,46,25,59,60,48,50,54,50,32,69,77,33,73,56,34,43,38,31,34,28,26,60,51,68,72,30,44,51,28,22,52,51,23,29,58,72,61,72,44,78,66,47,77,44,83,34,54,74,85,73,55,80,73,94,66,65,24,43,32,37,36,32,67,60,73,62,76,55,92,86,52,90,58,51,71,66,52,49,51,48,27,49,51,42,39,70,66,51,38,68,67,58,50,53,46,50,49,48,71,39,36,37,89,64,12,36,39,37,37,45,47,44,37,51,45,48,70,59,51,54,48,50,34,48,74,52,50,30,25,59,42,35,39,32,41,32,16,62,28,67,86,31,47,37,57,35,30,36,41,36,31,26,29,84,51,84,67,65,30,42,40,44,34,63,44,44,42,24,43,95,85,69,38,71,24,71,69,44,49,50,44,47,64,76,60,47,68,44,79,44,72,37,80,86,128

Secondary structure (DSSP, 8-state):
-EEEEESSS----HHHHHHHHHHHHHHTTSSS--EEEEEET-TTSHHHHHHHHH-TTEEEEEEE--HHHHHHHHHHHHHTT--EEEEES-GGG---SS-EEEEEE------TTS---HHHHHHHHHHHHHS-HHHHHHHHHHHEEEEEEEEEEEEGGGHHHHHHHHHHTTEEEEEEEEEESSTTS---EEEEEEEET--PPPEEPPPEE-B-TTSPBPHHHHHHHHHT--EEEEE---/-EEEEESSS----HHHHHHHHHHHHHHTTSSS--EEEEEET-TTSHHHHHHHHH-TTEEEEEEE--HHHHHHHHHHHHHTT--EEEEES-GGG---SS-EEEEEE------TTS---HHHHHHHHHHHHHS-HHHHHHHHHHHEEEEEEEEEEEEGGGHHHHHHHHHHTTEEEEEEEEEESSTTS---EEEEEEEET--PPPEEPPPEE-B-TTSPBPHHHHHHHHHT--EEEEE---

InterPro domains:
  IPR002052 DNA methylase, N-6 adenine-specific, conserved site [PS00092] (103-109)
  IPR007848 Methyltransferase small domain [PF05175] (23-112)
  IPR029063 S-adenosyl-L-methionine-dependent methyltransferase superfamily [G3DSA:3.40.50.150] (1-234)
  IPR029063 S-adenosyl-L-methionine-dependent methyltransferase superfamily [SSF53335] (3-181)
  IPR050210 tRNA (adenine-N(6)-)-methyltransferase [PTHR47739] (3-227)